Protein AF-A0A3D3X5A7-F1 (afdb_monomer_lite)

Structure (mmCIF, N/CA/C/O backbone):
data_AF-A0A3D3X5A7-F1
#
_entry.id   AF-A0A3D3X5A7-F1
#
loop_
_atom_site.group_PDB
_atom_site.id
_atom_site.type_symbol
_atom_site.label_atom_id
_atom_site.label_alt_id
_atom_site.label_comp_id
_atom_site.label_asym_id
_atom_site.label_entity_id
_atom_site.label_seq_id
_atom_site.pdbx_PDB_ins_code
_atom_site.Cartn_x
_atom_site.Cartn_y
_atom_site.Cartn_z
_atom_site.occupancy
_atom_site.B_iso_or_equiv
_atom_site.auth_seq_id
_atom_site.auth_comp_id
_atom_site.auth_asym_id
_atom_site.auth_atom_id
_atom_site.pdbx_PDB_model_num
ATOM 1 N N . GLY A 1 1 ? -31.227 -11.589 27.120 1.00 60.53 1 GLY A N 1
ATOM 2 C CA . GLY A 1 1 ? -30.286 -11.396 28.237 1.00 60.53 1 GLY A CA 1
ATOM 3 C C . GLY A 1 1 ? -31.082 -11.411 29.517 1.00 60.53 1 GLY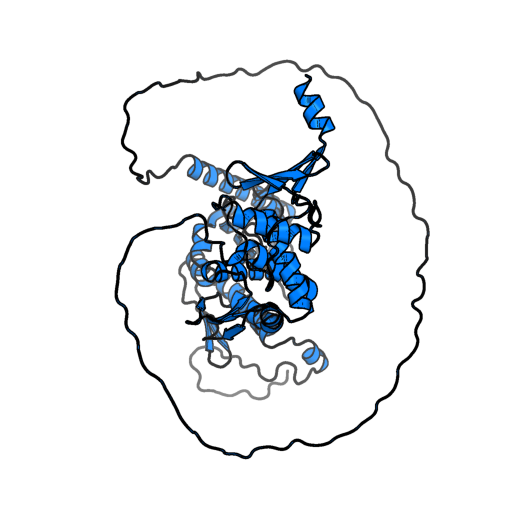 A C 1
ATOM 4 O O . GLY A 1 1 ? -32.229 -10.987 29.477 1.00 60.53 1 GLY A O 1
ATOM 5 N N . VAL A 1 2 ? -30.514 -11.934 30.598 1.00 71.38 2 VAL A N 1
ATOM 6 C CA . VAL A 1 2 ? -31.092 -11.835 31.946 1.00 71.38 2 VAL A CA 1
ATOM 7 C C . VAL A 1 2 ? -30.421 -10.641 32.623 1.00 71.38 2 VAL A C 1
ATOM 9 O O . VAL A 1 2 ? -29.215 -10.460 32.474 1.00 71.38 2 VAL A O 1
ATOM 12 N N . LEU A 1 3 ? -31.198 -9.785 33.282 1.00 75.19 3 LEU A N 1
ATOM 13 C CA . LEU A 1 3 ? -30.656 -8.677 34.064 1.00 75.19 3 LEU A CA 1
ATOM 14 C C . LEU A 1 3 ? -30.097 -9.253 35.369 1.00 75.19 3 LEU A C 1
ATOM 16 O O . LEU A 1 3 ? -30.875 -9.670 36.220 1.00 75.19 3 LEU A O 1
ATOM 20 N N . GLU A 1 4 ? -28.772 -9.315 35.508 1.00 76.88 4 GLU A N 1
ATOM 21 C CA . GLU A 1 4 ? -28.147 -9.906 36.702 1.00 76.88 4 GLU A CA 1
ATOM 22 C C . GLU A 1 4 ? -28.199 -8.979 37.920 1.00 76.88 4 GLU A C 1
ATOM 24 O O . GLU A 1 4 ? -28.441 -9.435 39.033 1.00 76.88 4 GLU A O 1
ATOM 29 N N . HIS A 1 5 ? -27.992 -7.674 37.729 1.00 77.50 5 HIS A N 1
ATOM 30 C CA . HIS A 1 5 ? -27.962 -6.721 38.834 1.00 77.50 5 HIS A CA 1
ATOM 31 C C . HIS A 1 5 ? -28.317 -5.307 38.364 1.00 77.50 5 HIS A C 1
ATOM 33 O O . HIS A 1 5 ? -27.748 -4.795 37.398 1.00 77.50 5 HIS A O 1
ATOM 39 N N . GLN A 1 6 ? -29.226 -4.652 39.085 1.00 77.62 6 GLN A N 1
ATOM 40 C CA . GLN A 1 6 ? -29.564 -3.243 38.905 1.00 77.62 6 GLN A CA 1
ATOM 41 C C . GLN A 1 6 ? -29.390 -2.530 40.247 1.00 77.62 6 GLN A C 1
ATOM 43 O O . GLN A 1 6 ? -30.112 -2.801 41.201 1.00 77.62 6 GLN A O 1
ATOM 48 N N . GLY A 1 7 ? -28.425 -1.616 40.325 1.00 79.62 7 GLY A N 1
ATOM 49 C CA . GLY A 1 7 ? -28.100 -0.897 41.554 1.00 79.62 7 GLY A CA 1
ATOM 50 C C . GLY A 1 7 ? -27.430 0.444 41.276 1.00 79.62 7 GLY A C 1
ATOM 51 O O . GLY A 1 7 ? -27.046 0.741 40.144 1.00 79.62 7 GLY A O 1
ATOM 52 N N . LYS A 1 8 ? -27.304 1.274 42.314 1.00 78.44 8 LYS A N 1
ATOM 53 C CA . LYS A 1 8 ? -26.613 2.566 42.226 1.00 78.44 8 LYS A CA 1
ATOM 54 C C . LYS A 1 8 ? -25.102 2.331 42.223 1.00 78.44 8 LYS A C 1
ATOM 56 O O . LYS A 1 8 ? -24.592 1.620 43.081 1.00 78.44 8 LYS A O 1
ATOM 61 N N . THR A 1 9 ? -24.397 2.949 41.283 1.00 81.69 9 THR A N 1
ATOM 62 C CA . THR A 1 9 ? -22.931 2.929 41.208 1.00 81.69 9 THR A CA 1
ATOM 63 C C . THR A 1 9 ? -22.399 4.357 41.153 1.00 81.69 9 THR A C 1
ATOM 65 O O . THR A 1 9 ? -23.039 5.235 40.571 1.00 81.69 9 THR A O 1
ATOM 68 N N . GLY A 1 10 ? -21.250 4.603 41.785 1.00 84.12 10 GLY A N 1
ATOM 69 C CA . GLY A 1 10 ? -20.560 5.887 41.709 1.00 84.12 10 GLY A CA 1
ATOM 70 C C . GLY A 1 10 ? -19.904 6.035 40.341 1.00 84.12 10 GLY A C 1
ATOM 71 O O . GLY A 1 10 ? -18.875 5.417 40.077 1.00 84.12 10 GLY A O 1
ATOM 72 N N . PHE A 1 11 ? -20.505 6.831 39.461 1.00 86.38 11 PHE A N 1
ATOM 73 C CA . PHE A 1 11 ? -19.999 7.071 38.113 1.00 86.38 11 PHE A CA 1
ATOM 74 C C . PHE A 1 11 ? -20.242 8.540 37.725 1.00 86.38 11 PHE A C 1
ATOM 76 O O . PHE A 1 11 ? -21.303 9.073 38.062 1.00 86.38 11 PHE A O 1
ATOM 83 N N . PRO A 1 12 ? -19.290 9.221 37.055 1.00 88.69 12 PRO A N 1
ATOM 84 C CA . PRO A 1 12 ? -19.528 10.563 36.525 1.00 88.69 12 PRO A CA 1
ATOM 85 C C . PRO A 1 12 ? -20.680 10.554 35.509 1.00 88.69 12 PRO A C 1
ATOM 87 O O . PRO A 1 12 ? -21.061 9.502 34.997 1.00 88.69 12 PRO A O 1
ATOM 90 N N . GLN A 1 13 ? -21.233 11.725 35.190 1.00 89.62 13 GLN A N 1
ATOM 91 C CA . GLN A 1 13 ? -22.324 11.829 34.219 1.00 89.62 13 GLN A CA 1
ATOM 92 C C . GLN A 1 13 ? -21.917 11.203 32.873 1.00 89.62 13 GLN A C 1
ATOM 94 O O . GLN A 1 13 ? -20.950 11.627 32.244 1.00 89.62 13 GLN A O 1
ATOM 99 N N . GLY A 1 14 ? -22.651 10.175 32.441 1.00 89.62 14 GLY A N 1
ATOM 100 C CA . GLY A 1 14 ? -22.370 9.441 31.210 1.00 89.62 14 GLY A CA 1
ATOM 101 C C . GLY A 1 14 ? -22.795 7.979 31.292 1.00 89.62 14 GLY A C 1
ATOM 102 O O . GLY A 1 14 ? -23.549 7.571 32.174 1.00 89.62 14 GLY A O 1
ATOM 103 N N . THR A 1 15 ? -22.313 7.168 30.354 1.00 91.19 15 THR A N 1
ATOM 104 C CA . THR A 1 15 ? -22.608 5.731 30.304 1.00 91.19 15 THR A CA 1
ATOM 105 C C . THR A 1 15 ? -21.331 4.956 30.016 1.00 91.19 15 THR A C 1
ATOM 107 O O . THR A 1 15 ? -20.649 5.222 29.029 1.00 91.19 15 THR A O 1
ATOM 110 N N . LYS A 1 16 ? -21.014 3.973 30.863 1.00 89.06 16 LYS A N 1
ATOM 111 C CA . LYS A 1 16 ? -19.949 2.997 30.616 1.00 89.06 16 LYS A CA 1
ATOM 112 C C . LYS A 1 16 ? -20.576 1.651 30.302 1.00 89.06 16 LYS A C 1
ATOM 114 O O . LYS A 1 16 ? -21.281 1.085 31.129 1.00 89.06 16 LYS A O 1
ATOM 119 N N . ILE A 1 17 ? -20.277 1.135 29.118 1.00 91.88 17 ILE A N 1
ATOM 120 C CA . ILE A 1 17 ? -20.664 -0.210 28.702 1.00 91.88 17 ILE A CA 1
ATOM 121 C C . ILE A 1 17 ? -19.402 -1.068 28.768 1.00 91.88 17 ILE A C 1
ATOM 123 O O . ILE A 1 17 ? -18.409 -0.745 28.121 1.00 91.88 17 ILE A O 1
ATOM 127 N N . SER A 1 18 ? -19.425 -2.125 29.578 1.00 90.06 18 SER A N 1
ATOM 128 C CA . SER A 1 18 ? -18.335 -3.105 29.667 1.00 90.06 18 SER A CA 1
ATOM 129 C C . SER A 1 18 ? -18.847 -4.431 29.120 1.00 90.06 18 SER A C 1
ATOM 131 O O . SER A 1 18 ? -19.907 -4.898 29.532 1.00 90.06 18 SER A O 1
ATOM 133 N N . VAL A 1 19 ? -18.136 -4.991 28.143 1.00 91.56 19 VAL A N 1
ATOM 134 C CA . VAL A 1 19 ? -18.472 -6.271 27.514 1.00 91.56 19 VAL A CA 1
ATOM 135 C C . VAL A 1 19 ? -17.281 -7.190 27.711 1.00 91.56 19 VAL A C 1
ATOM 137 O O . VAL A 1 19 ? -16.208 -6.937 27.167 1.00 91.56 19 VAL A O 1
ATOM 140 N N . GLU A 1 20 ? -17.472 -8.241 28.496 1.00 89.69 20 GLU A N 1
ATOM 141 C CA . GLU A 1 20 ? -16.433 -9.209 28.832 1.00 89.69 20 GLU A CA 1
ATOM 142 C C . GLU A 1 20 ? -16.794 -10.584 28.272 1.00 89.69 20 GLU A C 1
ATOM 144 O O . GLU A 1 20 ? -17.968 -10.899 28.079 1.00 89.69 20 GLU A O 1
ATOM 149 N N . GLN A 1 21 ? -15.768 -11.387 27.976 1.00 86.56 21 GLN A N 1
ATOM 150 C CA . GLN A 1 21 ? -15.912 -12.764 27.487 1.00 86.56 21 GLN A CA 1
ATOM 151 C C . GLN A 1 21 ? -16.894 -12.890 26.303 1.00 86.56 21 GLN A C 1
ATOM 153 O O . GLN A 1 21 ? -17.836 -13.686 26.309 1.00 86.56 21 GLN A O 1
ATOM 158 N N . LEU A 1 22 ? -16.688 -12.078 25.260 1.00 88.56 22 LEU A N 1
ATOM 159 C CA . LEU A 1 22 ? -17.552 -12.077 24.079 1.00 88.56 22 LEU A CA 1
ATOM 160 C C . LEU A 1 22 ? -17.669 -13.497 23.482 1.00 88.56 22 LEU A C 1
ATOM 162 O O . LEU A 1 22 ? -16.667 -14.150 23.209 1.00 88.56 22 LEU A O 1
ATOM 166 N N . PHE A 1 23 ? -18.906 -13.956 23.270 1.00 89.56 23 PHE A N 1
ATOM 167 C CA . PHE A 1 23 ? -19.258 -15.297 22.772 1.00 89.56 23 PHE A CA 1
ATOM 168 C C . PHE A 1 23 ? -18.990 -16.487 23.714 1.00 89.56 23 PHE A C 1
ATOM 170 O O . PHE A 1 23 ? -19.074 -17.627 23.253 1.00 89.56 23 PHE A O 1
ATOM 177 N N . PHE A 1 24 ? -18.774 -16.276 25.021 1.00 86.44 24 PHE A N 1
ATOM 178 C CA . PHE A 1 24 ? -18.575 -17.380 25.982 1.00 86.44 24 PHE A CA 1
ATOM 179 C C . PHE A 1 24 ? -19.700 -18.434 25.950 1.00 86.44 24 PHE A C 1
ATOM 181 O O . PHE A 1 24 ? -19.446 -19.632 26.031 1.00 86.44 24 PHE A O 1
ATOM 188 N N . ASN A 1 25 ? -20.947 -17.993 25.767 1.00 87.38 25 ASN A N 1
ATOM 189 C CA . ASN A 1 25 ? -22.143 -18.838 25.728 1.00 87.38 25 ASN A CA 1
ATOM 190 C C . ASN A 1 25 ? -22.519 -19.324 24.314 1.00 87.38 25 ASN A C 1
ATOM 192 O O . ASN A 1 25 ? -23.541 -19.984 24.139 1.00 87.38 25 ASN A O 1
ATOM 196 N N . THR A 1 26 ? -21.735 -18.981 23.287 1.00 88.31 26 THR A N 1
ATOM 197 C CA . THR A 1 26 ? -22.008 -19.327 21.883 1.00 88.31 26 THR A CA 1
ATOM 198 C C . THR A 1 26 ? -20.737 -19.846 21.192 1.00 88.31 26 THR A C 1
ATOM 200 O O . THR A 1 26 ? -20.162 -19.165 20.338 1.00 88.31 26 THR A O 1
ATOM 203 N N . PRO A 1 27 ? -20.301 -21.088 21.490 1.00 83.00 27 PRO A N 1
ATOM 204 C CA . PRO A 1 27 ? -19.002 -21.615 21.052 1.00 83.00 27 PRO A CA 1
ATOM 205 C C . PRO A 1 27 ? -18.860 -21.694 19.527 1.00 83.00 27 PRO A C 1
ATOM 207 O O . PRO A 1 27 ? -17.769 -21.522 18.991 1.00 83.00 27 PRO A O 1
ATOM 210 N N . ALA A 1 28 ? -19.965 -21.896 18.802 1.00 84.38 28 ALA A N 1
ATOM 211 C CA . ALA A 1 28 ? -19.962 -21.849 17.343 1.00 84.38 28 ALA A CA 1
ATOM 212 C C . ALA A 1 28 ? -19.557 -20.463 16.805 1.00 84.38 28 ALA A C 1
ATOM 214 O O . ALA A 1 28 ? -18.819 -20.399 15.831 1.00 84.38 28 ALA A O 1
ATOM 215 N N . ARG A 1 29 ? -19.986 -19.364 17.449 1.00 85.31 29 ARG A N 1
ATOM 216 C CA . ARG A 1 29 ? -19.616 -17.986 17.072 1.00 85.31 29 ARG A CA 1
ATOM 217 C C . ARG A 1 29 ? -18.180 -17.655 17.457 1.00 85.31 29 ARG A C 1
ATOM 219 O O . ARG A 1 29 ? -17.488 -17.008 16.680 1.00 85.31 29 ARG A O 1
ATOM 226 N N . LEU A 1 30 ? -17.721 -18.164 18.601 1.00 84.81 30 LEU A N 1
ATOM 227 C CA . LEU A 1 30 ? -16.340 -18.006 19.053 1.00 84.81 30 LEU A CA 1
ATOM 228 C C . LEU A 1 30 ? -15.337 -18.559 18.026 1.00 84.81 30 LEU A C 1
ATOM 230 O O . LEU A 1 30 ? -14.315 -17.933 17.777 1.00 84.81 30 LEU A O 1
ATOM 234 N N . LYS A 1 31 ? -15.662 -19.673 17.352 1.00 84.31 31 LYS A N 1
ATOM 235 C CA . LYS A 1 31 ? -14.827 -20.247 16.277 1.00 84.31 31 LYS A CA 1
ATOM 236 C C . LYS A 1 31 ? -14.680 -19.352 15.036 1.00 84.31 31 LYS A C 1
ATOM 238 O O . LYS A 1 31 ? -13.767 -19.581 14.251 1.00 84.31 31 LYS A O 1
ATOM 243 N N . PHE A 1 32 ? -15.559 -18.365 14.835 1.00 86.69 32 PHE A N 1
ATOM 244 C CA . PHE A 1 32 ? -15.449 -17.396 13.734 1.00 86.69 32 PHE A CA 1
ATOM 245 C C . PHE A 1 32 ? -14.596 -16.173 14.087 1.00 86.69 32 PHE A C 1
ATOM 247 O O . PHE A 1 32 ? -14.292 -15.384 13.189 1.00 86.69 32 PHE A O 1
ATOM 254 N N . MET A 1 33 ? -14.221 -16.005 15.361 1.00 85.00 33 MET A N 1
ATOM 255 C CA . MET A 1 33 ? -13.297 -14.950 15.767 1.00 85.00 33 MET A CA 1
ATOM 256 C C . MET A 1 33 ? -11.958 -15.159 15.072 1.00 85.00 33 MET A C 1
ATOM 258 O O . MET A 1 33 ? -11.414 -16.264 15.043 1.00 85.00 33 MET A O 1
ATOM 262 N N . LYS A 1 34 ? -11.436 -14.083 14.492 1.00 88.56 34 LYS A N 1
ATOM 263 C CA . LYS A 1 34 ? -10.121 -14.097 13.858 1.00 88.56 34 LYS A CA 1
ATOM 264 C C . LYS A 1 34 ? -9.026 -13.837 14.890 1.00 88.56 34 LYS A C 1
ATOM 266 O O . LYS A 1 34 ? -9.273 -13.799 16.093 1.00 88.56 34 LYS A O 1
ATOM 271 N N . SER A 1 35 ? -7.793 -13.658 14.416 1.00 89.25 35 SER A N 1
ATOM 272 C CA . SER A 1 35 ? -6.704 -13.191 15.271 1.00 89.25 35 SER A CA 1
ATOM 273 C C . SER A 1 35 ? -7.055 -11.849 15.919 1.00 89.25 35 SER A C 1
ATOM 275 O O . SER A 1 35 ? -7.744 -11.020 15.316 1.00 89.25 35 SER A O 1
ATOM 277 N N . THR A 1 36 ? -6.519 -11.607 17.116 1.00 88.38 36 THR A N 1
ATOM 278 C CA . THR A 1 36 ? -6.691 -10.348 17.856 1.00 88.38 36 THR A CA 1
ATOM 279 C C . THR A 1 36 ? -6.370 -9.130 16.991 1.00 88.38 36 THR A C 1
ATOM 281 O O . THR A 1 36 ? -7.126 -8.165 16.989 1.00 88.38 36 THR A O 1
ATOM 284 N N . ALA A 1 37 ? -5.310 -9.207 16.180 1.00 83.31 37 ALA A N 1
ATOM 285 C CA . ALA A 1 37 ? -4.929 -8.147 15.249 1.00 83.31 37 ALA A CA 1
ATOM 286 C C . ALA A 1 37 ? -6.022 -7.843 14.207 1.00 83.31 37 ALA A C 1
ATOM 288 O O . ALA A 1 37 ? -6.319 -6.681 13.935 1.00 83.31 37 ALA A O 1
ATOM 289 N N . THR A 1 38 ? -6.674 -8.874 13.656 1.00 84.25 38 THR A N 1
ATOM 290 C CA . THR A 1 38 ? -7.730 -8.680 12.649 1.00 84.25 38 THR A CA 1
ATOM 291 C C . THR A 1 38 ? -8.982 -8.052 13.259 1.00 84.25 38 THR A C 1
ATOM 293 O O . THR A 1 38 ? -9.594 -7.171 12.654 1.00 84.25 38 THR A O 1
ATOM 296 N N . GLU A 1 39 ? -9.373 -8.484 14.460 1.00 90.38 39 GLU A N 1
ATOM 297 C CA . GLU A 1 39 ? -10.530 -7.898 15.144 1.00 90.38 39 GLU A CA 1
ATOM 298 C C . GLU A 1 39 ? -10.249 -6.466 15.602 1.00 90.38 39 GLU A C 1
ATOM 300 O O . GLU A 1 39 ? -11.093 -5.584 15.431 1.00 90.38 39 GLU A O 1
ATOM 305 N N . LEU A 1 40 ? -9.034 -6.192 16.081 1.00 89.12 40 LEU A N 1
ATOM 306 C CA . LEU A 1 40 ? -8.593 -4.841 16.412 1.00 89.12 40 LEU A CA 1
ATOM 307 C C . LEU A 1 40 ? -8.649 -3.916 15.188 1.00 89.12 40 LEU A C 1
ATOM 309 O O . LEU A 1 40 ? -9.142 -2.792 15.288 1.00 89.12 40 LEU A O 1
ATOM 313 N N . GLN A 1 41 ? -8.242 -4.404 14.014 1.00 83.75 41 GLN A N 1
ATOM 314 C CA . GLN A 1 41 ? -8.361 -3.661 12.760 1.00 83.75 41 GLN A CA 1
ATOM 315 C C . GLN A 1 41 ? -9.827 -3.349 12.418 1.00 83.75 41 GLN A C 1
ATOM 317 O O . GLN A 1 41 ? -10.141 -2.229 12.005 1.00 83.75 41 GLN A O 1
ATOM 322 N N . HIS A 1 42 ? -10.747 -4.303 12.597 1.00 86.00 42 HIS A N 1
ATOM 323 C CA . HIS A 1 42 ? -12.176 -4.055 12.391 1.00 86.00 42 HIS A CA 1
ATOM 324 C C . HIS A 1 42 ? -12.722 -2.998 13.369 1.00 86.00 42 HIS A C 1
ATOM 326 O O . HIS A 1 42 ? -13.483 -2.121 12.951 1.00 86.00 42 HIS A O 1
ATOM 332 N N . ILE A 1 43 ? -12.308 -3.041 14.641 1.00 91.06 43 ILE A N 1
ATOM 333 C CA . ILE A 1 43 ? -12.677 -2.048 15.663 1.00 91.06 43 ILE A CA 1
ATOM 334 C C . ILE A 1 43 ? -12.151 -0.665 15.276 1.00 91.06 43 ILE A C 1
ATOM 336 O O . ILE A 1 43 ? -12.899 0.311 15.316 1.00 91.06 43 ILE A O 1
ATOM 340 N N . GLN A 1 44 ? -10.896 -0.571 14.840 1.00 88.81 44 GLN A N 1
ATOM 341 C CA . GLN A 1 44 ? -10.307 0.690 14.403 1.00 88.81 44 GLN A CA 1
ATOM 342 C C . GLN A 1 44 ? -11.038 1.256 13.182 1.00 88.81 44 GLN A C 1
ATOM 344 O O . GLN A 1 44 ? -11.374 2.437 13.171 1.00 88.81 44 GLN A O 1
ATOM 349 N N . GLN A 1 45 ? -11.358 0.431 12.180 1.00 85.50 45 GLN A N 1
ATOM 350 C CA . GLN A 1 45 ? -12.150 0.865 11.022 1.00 85.50 45 GLN A CA 1
ATOM 351 C C . GLN A 1 45 ? -13.540 1.366 11.427 1.00 85.50 45 GLN A C 1
ATOM 353 O O . GLN A 1 45 ? -14.030 2.347 10.867 1.00 85.50 45 GLN A O 1
ATOM 358 N N . LEU A 1 46 ? -14.193 0.708 12.389 1.00 88.44 46 LEU A N 1
ATOM 359 C CA . LEU A 1 46 ? -15.471 1.170 12.926 1.00 88.44 46 LEU A CA 1
ATOM 360 C C . LEU A 1 46 ? -15.312 2.523 13.631 1.00 88.44 46 LEU A C 1
ATOM 362 O O . LEU A 1 46 ? -16.089 3.438 13.366 1.00 88.44 46 LEU A O 1
ATOM 366 N N . MET A 1 47 ? -14.280 2.666 14.462 1.00 90.19 47 MET A N 1
ATOM 367 C CA . MET A 1 47 ? -13.976 3.904 15.175 1.00 90.19 47 MET A CA 1
ATOM 368 C C . MET A 1 47 ? -13.705 5.063 14.208 1.00 90.19 47 MET A C 1
ATOM 370 O O . MET A 1 47 ? -14.247 6.148 14.385 1.00 90.19 47 MET A O 1
ATOM 374 N N . GLN A 1 48 ? -12.944 4.825 13.136 1.00 88.88 48 GLN A N 1
ATOM 375 C CA . GLN A 1 48 ? -12.689 5.816 12.086 1.00 88.88 48 GLN A CA 1
ATOM 376 C C . GLN A 1 48 ? -13.979 6.251 11.380 1.00 88.88 48 GLN A C 1
ATOM 378 O O . GLN A 1 48 ? -14.183 7.441 11.151 1.00 88.88 48 GLN A O 1
ATOM 383 N N . ARG A 1 49 ? -14.887 5.313 11.070 1.00 87.94 49 ARG A N 1
ATOM 384 C CA . ARG A 1 49 ? -16.191 5.640 10.464 1.00 87.94 49 ARG A CA 1
ATOM 385 C C . ARG A 1 49 ? -17.047 6.505 11.386 1.00 87.94 49 ARG A C 1
ATOM 387 O O . ARG A 1 49 ? -17.668 7.445 10.903 1.00 87.94 49 ARG A O 1
ATOM 394 N N . LEU A 1 50 ? -17.077 6.198 12.683 1.00 88.12 50 LEU A N 1
ATOM 395 C CA . LEU A 1 50 ? -17.808 6.993 13.675 1.00 88.12 50 LEU A CA 1
ATOM 396 C C . LEU A 1 50 ? -17.191 8.386 13.837 1.00 88.12 50 LEU A C 1
ATOM 398 O O . LEU A 1 50 ? -17.915 9.377 13.805 1.00 88.12 50 LEU A O 1
ATOM 402 N N . ALA A 1 51 ? -15.862 8.466 13.910 1.00 89.94 51 ALA A N 1
ATOM 403 C CA . ALA A 1 51 ? -15.141 9.730 14.017 1.00 89.94 51 ALA A CA 1
ATOM 404 C C . ALA A 1 51 ? -15.332 10.642 12.799 1.00 89.94 51 ALA A C 1
ATOM 406 O O . ALA A 1 51 ? -15.406 11.857 12.942 1.00 89.94 51 ALA A O 1
ATOM 407 N N . MET A 1 52 ? -15.451 10.065 11.602 1.00 87.56 52 MET A N 1
ATOM 408 C CA . MET A 1 52 ? -15.757 10.816 10.382 1.00 87.56 52 MET A CA 1
ATOM 409 C C . MET A 1 52 ? -17.219 11.274 10.300 1.00 87.56 52 MET A C 1
ATOM 411 O O . MET A 1 52 ? -17.503 12.325 9.719 1.00 87.56 52 MET A O 1
ATOM 415 N N . ALA A 1 53 ? -18.149 10.496 10.859 1.00 87.31 53 ALA A N 1
ATOM 416 C CA . ALA A 1 53 ? -19.558 10.868 10.912 1.00 87.31 53 ALA A CA 1
ATOM 417 C C . ALA A 1 53 ? -19.792 12.068 11.845 1.00 87.31 53 ALA A C 1
ATOM 419 O O . ALA A 1 53 ? -20.520 12.984 11.461 1.00 87.31 53 ALA A O 1
ATOM 420 N N . ALA A 1 54 ? -19.132 12.071 13.010 1.00 86.75 54 ALA A N 1
ATOM 421 C CA . ALA A 1 54 ? -19.293 13.058 14.080 1.00 86.75 54 ALA A CA 1
ATOM 422 C C . ALA A 1 54 ? -17.948 13.736 14.442 1.00 86.75 54 ALA A C 1
ATOM 424 O O . ALA A 1 54 ? -17.304 13.348 15.425 1.00 86.75 54 ALA A O 1
ATOM 425 N N . PRO A 1 55 ? -17.476 14.717 13.645 1.00 86.19 55 PRO A N 1
ATOM 426 C CA . PRO A 1 55 ? -16.228 15.444 13.903 1.00 86.19 55 PRO A CA 1
ATOM 427 C C . PRO A 1 55 ? -16.243 16.274 15.199 1.00 86.19 55 PRO A C 1
ATOM 429 O O . PRO A 1 55 ? -15.189 16.599 15.730 1.00 86.19 55 PRO A O 1
ATOM 432 N N . GLU A 1 56 ? -17.406 16.567 15.756 1.00 88.06 56 GLU A N 1
ATOM 433 C CA . GLU A 1 56 ? -17.579 17.272 17.024 1.00 88.06 56 GLU A CA 1
ATOM 434 C C . GLU A 1 56 ? -17.319 16.384 18.257 1.00 88.06 56 GLU A C 1
ATOM 436 O O . GLU A 1 56 ? -17.248 16.871 19.383 1.00 88.06 56 GLU A O 1
ATOM 441 N N . VAL A 1 57 ? -17.163 15.067 18.078 1.00 89.69 57 VAL A N 1
ATOM 442 C CA . VAL A 1 57 ? -16.958 14.126 19.186 1.00 89.69 57 VAL A CA 1
ATOM 443 C C . VAL A 1 57 ? -15.476 13.772 19.334 1.00 89.69 57 VAL A C 1
ATOM 445 O O . VAL A 1 57 ? -14.759 13.514 18.362 1.00 89.69 57 VAL A O 1
ATOM 448 N N . GLN A 1 58 ? -14.995 13.737 20.578 1.00 91.75 58 GLN A N 1
ATOM 449 C CA . GLN A 1 58 ? -13.656 13.247 20.897 1.00 91.75 58 GLN A CA 1
ATOM 450 C C . GLN A 1 58 ? -13.649 11.716 20.952 1.00 91.75 58 GLN A C 1
ATOM 452 O O . GLN A 1 58 ? -14.449 11.106 21.660 1.00 91.75 58 GLN A O 1
ATOM 457 N N . PHE A 1 59 ? -12.685 11.093 20.275 1.00 92.44 59 PHE A N 1
ATOM 458 C CA . PHE A 1 59 ? -12.527 9.640 20.274 1.00 92.44 59 PHE A CA 1
ATOM 459 C C . PHE A 1 59 ? -11.176 9.237 20.859 1.00 92.44 59 PHE A C 1
ATOM 461 O O . PHE A 1 59 ? -10.133 9.813 20.538 1.00 92.44 59 PHE A O 1
ATOM 468 N N . ARG A 1 60 ? -11.190 8.206 21.705 1.00 91.38 60 ARG A N 1
ATOM 469 C CA . ARG A 1 60 ? -9.988 7.556 22.231 1.00 91.38 60 ARG A CA 1
ATOM 470 C C . ARG A 1 60 ? -10.145 6.046 22.110 1.00 91.38 60 ARG A C 1
ATOM 472 O O . ARG A 1 60 ? -11.128 5.495 22.594 1.00 91.38 60 ARG A O 1
ATOM 479 N N . LEU A 1 61 ? -9.167 5.395 21.492 1.00 91.88 61 LEU A N 1
ATOM 480 C CA . LEU A 1 61 ? -9.065 3.943 21.413 1.00 91.88 61 LEU A CA 1
ATOM 481 C C . LEU A 1 61 ? -7.769 3.505 22.087 1.00 91.88 61 LEU A C 1
ATOM 483 O O . LEU A 1 61 ? -6.685 3.972 21.730 1.00 91.88 61 LEU A O 1
ATOM 487 N N . THR A 1 62 ? -7.892 2.599 23.048 1.00 91.06 62 THR A N 1
ATOM 488 C CA . THR A 1 62 ? -6.763 1.985 23.743 1.00 91.06 62 THR A CA 1
ATOM 489 C C . THR A 1 62 ? -6.841 0.469 23.611 1.00 91.06 62 THR A C 1
ATOM 491 O O . THR A 1 62 ? -7.927 -0.109 23.604 1.00 91.06 62 THR A O 1
ATOM 494 N N . HIS A 1 63 ? -5.687 -0.179 23.508 1.00 90.50 63 HIS A N 1
ATOM 495 C CA . HIS A 1 63 ? -5.556 -1.632 23.492 1.00 90.50 63 HIS A CA 1
ATOM 496 C C . HIS A 1 63 ? -4.371 -2.011 24.373 1.00 90.50 63 HIS A C 1
ATOM 498 O O . HIS A 1 63 ? -3.296 -1.444 24.216 1.00 90.50 63 HIS A O 1
ATOM 504 N N . ASN A 1 64 ? -4.569 -2.921 25.331 1.00 86.44 64 ASN A N 1
ATOM 505 C CA . ASN A 1 64 ? -3.535 -3.333 26.291 1.00 86.44 64 ASN A CA 1
ATOM 506 C C . ASN A 1 64 ? -2.786 -2.146 26.928 1.00 86.44 64 ASN A C 1
ATOM 508 O O . ASN A 1 64 ? -1.563 -2.128 26.982 1.00 86.44 64 ASN A O 1
ATOM 512 N N . GLN A 1 65 ? -3.540 -1.133 27.376 1.00 83.50 65 GLN A N 1
ATOM 513 C CA . GLN A 1 65 ? -3.037 0.118 27.974 1.00 83.50 65 GLN A CA 1
ATOM 514 C C . GLN A 1 65 ? -2.269 1.054 27.020 1.00 83.50 65 GLN A C 1
ATOM 516 O O . GLN A 1 65 ? -2.001 2.196 27.383 1.00 83.50 65 GLN A O 1
ATOM 521 N N . GLN A 1 66 ? -2.002 0.640 25.781 1.00 81.62 66 GLN A N 1
ATOM 522 C CA . GLN A 1 66 ? -1.420 1.491 24.749 1.00 81.62 66 GLN A CA 1
ATOM 523 C C . GLN A 1 66 ? -2.503 2.300 24.031 1.00 81.62 66 GLN A C 1
ATOM 525 O O . GLN A 1 66 ? -3.607 1.816 23.764 1.00 81.62 66 GLN A O 1
ATOM 530 N N . MET A 1 67 ? -2.196 3.558 23.723 1.00 86.56 67 MET A N 1
ATOM 531 C CA . MET A 1 67 ? -3.093 4.461 23.007 1.00 86.56 67 MET A CA 1
ATOM 532 C C . MET A 1 67 ? -2.907 4.290 21.501 1.00 86.56 67 MET A C 1
ATOM 534 O O . MET A 1 67 ? -1.877 4.669 20.963 1.00 86.56 67 MET A O 1
ATOM 538 N N . LEU A 1 68 ? -3.917 3.741 20.827 1.00 83.31 68 LEU A N 1
ATOM 539 C CA . LEU A 1 68 ? -3.868 3.489 19.383 1.00 83.31 68 LEU A CA 1
ATOM 540 C C . LEU A 1 68 ? -4.415 4.653 18.564 1.00 83.31 68 LEU A C 1
ATOM 542 O O . LEU A 1 68 ? -3.967 4.915 17.453 1.00 83.31 68 LEU A O 1
ATOM 546 N N . LEU A 1 69 ? -5.441 5.319 19.087 1.00 84.56 69 LEU A N 1
ATOM 547 C CA . LEU A 1 69 ? -6.105 6.414 18.400 1.00 84.56 69 LEU A CA 1
ATOM 548 C C . LEU A 1 69 ? -6.516 7.457 19.429 1.00 84.56 69 LEU A C 1
ATOM 550 O O . LEU A 1 69 ? -7.222 7.149 20.392 1.00 84.56 69 LEU A O 1
ATOM 554 N N . LYS A 1 70 ? -6.104 8.700 19.209 1.00 89.19 70 LYS A N 1
ATOM 555 C CA . LYS A 1 70 ? -6.566 9.857 19.969 1.00 89.19 70 LYS A CA 1
ATOM 556 C C . LYS A 1 70 ? -6.939 10.930 18.972 1.00 89.19 70 LYS A C 1
ATOM 558 O O . LYS A 1 70 ? -6.068 11.517 18.346 1.00 89.19 70 LYS A O 1
ATOM 563 N N . LEU A 1 71 ? -8.234 11.167 18.841 1.00 89.31 71 LEU A N 1
ATOM 564 C CA . LEU A 1 71 ? -8.748 12.204 17.968 1.00 89.31 71 LEU A CA 1
ATOM 565 C C . LEU A 1 71 ? -9.426 13.259 18.839 1.00 89.31 71 LEU A C 1
ATOM 567 O O . LEU A 1 71 ? -10.461 12.944 19.443 1.00 89.31 71 LEU A O 1
ATOM 571 N N . PRO A 1 72 ? -8.835 14.458 18.972 1.00 88.81 72 PRO A N 1
ATOM 572 C CA . PRO A 1 72 ? -9.452 15.557 19.701 1.00 88.81 72 PRO A CA 1
ATOM 573 C C . PRO A 1 72 ? -10.733 16.033 19.001 1.00 88.81 72 PRO A C 1
ATOM 575 O O . PRO A 1 72 ? -11.125 15.507 17.960 1.00 88.81 72 PRO A O 1
ATOM 578 N N . TYR A 1 73 ? -11.411 16.999 19.618 1.00 89.38 73 TYR A N 1
ATOM 579 C CA . TYR A 1 73 ? -12.490 17.741 18.970 1.00 89.38 73 TYR A CA 1
ATOM 580 C C . TYR A 1 73 ? -11.983 18.338 17.648 1.00 89.38 73 TYR A C 1
ATOM 582 O O . TYR A 1 73 ? -10.850 18.815 17.604 1.00 89.38 73 TYR A O 1
ATOM 590 N N . ALA A 1 74 ? -12.797 18.286 16.596 1.00 85.50 74 ALA A N 1
ATOM 591 C CA . ALA A 1 74 ? -12.499 18.916 15.316 1.00 85.50 74 ALA A CA 1
ATOM 592 C C . ALA A 1 74 ? -13.638 19.874 14.967 1.00 85.50 74 ALA A C 1
ATOM 594 O O . ALA A 1 74 ? -14.811 19.530 15.123 1.00 85.50 74 ALA A O 1
ATOM 595 N N . THR A 1 75 ? -13.291 21.068 14.501 1.00 81.00 75 THR A N 1
ATOM 596 C CA . THR A 1 75 ? -14.275 22.104 14.153 1.00 81.00 75 THR A CA 1
ATOM 597 C C . THR A 1 75 ? -14.937 21.780 12.821 1.00 81.00 75 THR A C 1
ATOM 599 O O . THR A 1 75 ? -16.150 21.907 12.676 1.00 81.00 75 THR A O 1
ATOM 602 N N . ASP A 1 76 ? -14.140 21.271 11.881 1.00 83.12 76 ASP A N 1
ATOM 603 C CA . ASP A 1 76 ? -14.571 20.954 10.529 1.00 83.12 76 ASP A CA 1
ATOM 604 C C . ASP A 1 76 ? -14.243 19.511 10.140 1.00 83.12 76 ASP A C 1
ATOM 606 O O . ASP A 1 76 ? -13.332 18.857 10.657 1.00 83.12 76 ASP A O 1
ATOM 610 N N . GLN A 1 77 ? -14.978 19.004 9.148 1.00 84.31 77 GLN A N 1
ATOM 611 C CA . GLN A 1 77 ? -14.707 17.686 8.575 1.00 84.31 77 GLN A CA 1
ATOM 612 C C . GLN A 1 77 ? -13.309 17.610 7.937 1.00 84.31 77 GLN A C 1
ATOM 614 O O . GLN A 1 77 ? -12.714 16.537 7.917 1.00 84.31 77 GLN A O 1
ATOM 619 N N . GLU A 1 78 ? -12.780 18.728 7.443 1.00 87.31 78 GLU A N 1
ATOM 620 C CA . GLU A 1 78 ? -11.430 18.821 6.878 1.00 87.31 78 GLU A CA 1
ATOM 621 C C . GLU A 1 78 ? -10.349 18.540 7.930 1.00 87.31 78 GLU A C 1
ATOM 623 O O . GLU A 1 78 ? -9.487 17.686 7.722 1.00 87.31 78 GLU A O 1
ATOM 628 N N . GLU A 1 79 ? -10.454 19.179 9.097 1.00 87.81 79 GLU A N 1
ATOM 629 C CA . GLU A 1 79 ? -9.548 18.967 10.229 1.00 87.81 79 GLU A CA 1
ATOM 630 C C . GLU A 1 79 ? -9.592 17.502 10.688 1.00 87.81 79 GLU A C 1
ATOM 632 O O . GLU A 1 79 ? -8.562 16.871 10.934 1.00 87.81 79 GLU A O 1
ATOM 637 N N . ARG A 1 80 ? -10.789 16.901 10.708 1.00 89.62 80 ARG A N 1
ATOM 638 C CA . ARG A 1 80 ? -10.948 15.478 11.027 1.00 89.62 80 ARG A CA 1
ATOM 639 C C . ARG A 1 80 ? -10.266 14.562 10.004 1.00 89.62 80 ARG A C 1
ATOM 641 O O . ARG A 1 80 ? -9.682 13.550 10.396 1.00 89.62 80 ARG A O 1
ATOM 648 N N . ILE A 1 81 ? -10.328 14.897 8.713 1.00 88.69 81 ILE A N 1
ATOM 649 C CA . ILE A 1 81 ? -9.636 14.158 7.642 1.00 88.69 81 ILE A CA 1
ATOM 650 C C . ILE A 1 81 ? -8.121 14.262 7.831 1.00 88.69 81 ILE A C 1
ATOM 652 O O . ILE A 1 81 ? -7.435 13.242 7.750 1.00 88.69 81 ILE A O 1
ATOM 656 N N . GLN A 1 82 ? -7.608 15.455 8.140 1.00 89.00 82 GLN A N 1
ATOM 657 C CA . GLN A 1 82 ? -6.187 15.673 8.407 1.00 89.00 82 GLN A CA 1
ATOM 658 C C . GLN A 1 82 ? -5.705 14.833 9.599 1.00 89.00 82 GLN A C 1
ATOM 660 O O . GLN A 1 82 ? -4.719 14.111 9.472 1.00 89.00 82 GLN A O 1
ATOM 665 N N . GLN A 1 83 ? -6.435 14.844 10.719 1.00 86.06 83 GLN A N 1
ATOM 666 C CA . GLN A 1 83 ? -6.095 14.058 11.914 1.00 86.06 83 GLN A CA 1
ATOM 667 C C . GLN A 1 83 ? -6.074 12.540 11.656 1.00 86.06 83 GLN A C 1
ATOM 669 O O . GLN A 1 83 ? -5.322 11.811 12.300 1.00 86.06 83 GLN A O 1
ATOM 674 N N . LEU A 1 84 ? -6.913 12.043 10.741 1.00 85.31 84 LEU A N 1
ATOM 675 C CA . LEU A 1 84 ? -7.047 10.611 10.459 1.00 85.31 84 LEU A CA 1
ATOM 676 C C . LEU A 1 84 ? -6.107 10.096 9.365 1.00 85.31 84 LEU A C 1
ATOM 678 O O . LEU A 1 84 ? -5.629 8.965 9.461 1.00 85.31 84 LEU A O 1
ATOM 682 N N . PHE A 1 85 ? -5.893 10.878 8.308 1.00 84.62 85 PHE A N 1
ATOM 683 C CA . PHE A 1 85 ? -5.216 10.420 7.089 1.00 84.62 85 PHE A CA 1
ATOM 684 C C . PHE A 1 85 ? -3.904 11.159 6.793 1.00 84.62 85 PHE A C 1
ATOM 686 O O . PHE A 1 85 ? -3.109 10.668 5.981 1.00 84.62 85 PHE A O 1
ATOM 693 N N . GLY A 1 86 ? -3.654 12.273 7.485 1.00 85.44 86 GLY A N 1
ATOM 694 C CA . GLY A 1 86 ? -2.488 13.135 7.323 1.00 85.44 86 GLY A CA 1
ATOM 695 C C . GLY A 1 86 ? -2.725 14.313 6.374 1.00 85.44 86 GLY A C 1
ATOM 696 O O . GLY A 1 86 ? -3.733 14.390 5.668 1.00 85.44 86 GLY A O 1
ATOM 697 N N . GLU A 1 87 ? -1.757 15.224 6.350 1.00 84.00 87 GLU A N 1
ATOM 698 C CA . GLU A 1 87 ? -1.803 16.478 5.586 1.00 84.00 87 GLU A CA 1
ATOM 699 C C . GLU A 1 87 ? -1.731 16.256 4.068 1.00 84.00 87 GLU A C 1
ATOM 701 O O . GLU A 1 87 ? -2.517 16.826 3.321 1.00 84.00 87 GLU A O 1
ATOM 706 N N . GLU A 1 88 ? -0.933 15.289 3.607 1.00 81.56 88 GLU A N 1
ATOM 707 C CA . GLU A 1 88 ? -0.836 14.942 2.178 1.00 81.56 88 GLU A CA 1
ATOM 708 C C . GLU A 1 88 ? -2.183 14.565 1.542 1.00 81.56 88 GLU A C 1
ATOM 710 O O . GLU A 1 88 ? -2.415 14.761 0.345 1.00 81.56 88 GLU A O 1
ATOM 715 N N . VAL A 1 89 ? -3.063 13.931 2.326 1.00 84.12 89 VAL A N 1
ATOM 716 C CA . VAL A 1 89 ? -4.396 13.561 1.850 1.00 84.12 89 VAL A CA 1
ATOM 717 C C . VAL A 1 89 ? -5.278 14.794 1.804 1.00 84.12 89 VAL A C 1
ATOM 719 O O . VAL A 1 89 ? -5.989 14.952 0.820 1.00 84.12 89 VAL A O 1
ATOM 722 N N . ARG A 1 90 ? -5.200 15.667 2.811 1.00 86.50 90 ARG A N 1
ATOM 723 C CA . ARG A 1 90 ? -5.946 16.925 2.880 1.00 86.50 90 ARG A CA 1
ATOM 724 C C . ARG A 1 90 ? -5.645 17.831 1.679 1.00 86.50 90 ARG A C 1
ATOM 726 O O . ARG A 1 90 ? -6.580 18.229 0.992 1.00 86.50 90 ARG A O 1
ATOM 733 N N . ASP A 1 91 ? -4.374 18.057 1.356 1.00 85.12 91 ASP A N 1
ATOM 734 C CA . ASP A 1 91 ? -3.960 18.963 0.267 1.00 85.12 91 ASP A CA 1
ATOM 735 C C . ASP A 1 91 ? -4.389 18.477 -1.126 1.00 85.12 91 ASP A C 1
ATOM 737 O O . ASP A 1 91 ? -4.555 19.251 -2.075 1.00 85.12 91 ASP A O 1
ATOM 741 N N . GLY A 1 92 ? -4.577 17.164 -1.264 1.00 84.56 92 GLY A N 1
ATOM 742 C CA . GLY A 1 92 ? -5.060 16.533 -2.486 1.00 84.56 92 GLY A CA 1
ATOM 743 C C . GLY A 1 92 ? -6.577 16.595 -2.675 1.00 84.56 92 GLY A C 1
ATOM 744 O O . GLY A 1 92 ? -7.062 16.088 -3.692 1.00 84.56 92 GLY A O 1
ATOM 745 N N . LEU A 1 93 ? -7.327 17.160 -1.724 1.00 89.88 93 LEU A N 1
ATOM 746 C CA . LEU A 1 93 ? -8.784 17.222 -1.758 1.00 89.88 93 LEU A CA 1
ATOM 747 C C . LEU A 1 93 ? -9.288 18.605 -2.183 1.00 89.88 93 LEU A C 1
ATOM 749 O O . LEU A 1 93 ? -8.663 19.639 -1.966 1.00 89.88 93 LEU A O 1
ATOM 753 N N . MET A 1 94 ? -10.470 18.609 -2.782 1.00 89.12 94 MET A N 1
ATOM 754 C CA . MET A 1 94 ? -11.260 19.793 -3.079 1.00 89.12 94 MET A CA 1
ATOM 755 C C . MET A 1 94 ? -12.624 19.678 -2.407 1.00 89.12 94 MET A C 1
ATOM 757 O O . MET A 1 94 ? -13.207 18.592 -2.331 1.00 89.12 94 MET A O 1
ATOM 761 N N . LYS A 1 95 ? -13.129 20.810 -1.921 1.00 90.94 95 LYS A N 1
ATOM 762 C CA . LYS A 1 95 ? -14.448 20.896 -1.303 1.00 90.94 95 LYS A CA 1
ATOM 763 C C . LYS A 1 95 ? -15.526 20.876 -2.383 1.00 90.94 95 LYS A C 1
ATOM 765 O O . LYS A 1 95 ? -15.442 21.617 -3.360 1.00 90.94 95 LYS A O 1
ATOM 770 N N . VAL A 1 96 ? -16.546 20.056 -2.172 1.00 90.00 96 VAL A N 1
ATOM 771 C CA . VAL A 1 96 ? -17.754 19.996 -2.994 1.00 90.00 96 VAL A CA 1
ATOM 772 C C . VAL A 1 96 ? -18.971 20.222 -2.126 1.00 90.00 96 VAL A C 1
ATOM 774 O O . VAL A 1 96 ? -19.070 19.712 -1.008 1.00 90.00 96 VAL A O 1
ATOM 777 N N . GLN A 1 97 ? -19.893 21.019 -2.638 1.00 91.25 97 GLN A N 1
ATOM 778 C CA . GLN A 1 97 ? -21.127 21.343 -1.943 1.00 91.25 97 GLN A CA 1
ATOM 779 C C . GLN A 1 97 ? -22.239 21.567 -2.952 1.00 91.25 97 GLN A C 1
ATOM 781 O O . GLN A 1 97 ? -22.047 22.242 -3.962 1.00 91.25 97 GLN A O 1
ATOM 786 N N . HIS A 1 98 ? -23.403 21.010 -2.671 1.00 88.75 98 HIS A N 1
ATOM 787 C CA . HIS A 1 98 ? -24.591 21.197 -3.476 1.00 88.75 98 HIS A CA 1
ATOM 788 C C . HIS A 1 98 ? -25.811 21.178 -2.567 1.00 88.75 98 HIS A C 1
ATOM 790 O O . HIS A 1 98 ? -25.942 20.319 -1.691 1.00 88.75 98 HIS A O 1
ATOM 796 N N . GLN A 1 99 ? -26.719 22.117 -2.798 1.00 88.00 99 GLN A N 1
ATOM 797 C CA . GLN A 1 99 ? -27.948 22.239 -2.037 1.00 88.00 99 GLN A CA 1
ATOM 798 C C . GLN A 1 99 ? -29.122 22.320 -3.008 1.00 88.00 99 GLN A C 1
ATOM 800 O O . GLN A 1 99 ? -29.274 23.302 -3.730 1.00 88.00 99 GLN A O 1
ATOM 805 N N . ALA A 1 100 ? -29.950 21.279 -3.011 1.00 80.81 100 ALA A N 1
ATOM 806 C CA . ALA A 1 100 ? -31.219 21.234 -3.723 1.00 80.81 100 ALA A CA 1
ATOM 807 C C . ALA A 1 100 ? -32.300 20.615 -2.827 1.00 80.81 100 ALA A C 1
ATOM 809 O O . ALA A 1 100 ? -31.992 19.877 -1.890 1.00 80.81 100 ALA A O 1
ATOM 810 N N . ASN A 1 101 ? -33.574 20.877 -3.140 1.00 72.00 101 ASN A N 1
ATOM 811 C CA . ASN A 1 101 ? -34.713 20.400 -2.340 1.00 72.00 101 ASN A CA 1
ATOM 812 C C . ASN A 1 101 ? -34.787 18.868 -2.223 1.00 72.00 101 ASN A C 1
ATOM 814 O O . ASN A 1 101 ? -35.326 18.358 -1.249 1.00 72.00 101 ASN A O 1
ATOM 818 N N . GLN A 1 102 ? -34.266 18.137 -3.211 1.00 75.69 102 GLN A N 1
ATOM 819 C CA . GLN A 1 102 ? -34.343 16.672 -3.273 1.00 75.69 102 GLN A CA 1
ATOM 820 C C . GLN A 1 102 ? -33.093 15.984 -2.700 1.00 75.69 102 GLN A C 1
ATOM 822 O O . GLN A 1 102 ? -33.174 14.877 -2.173 1.00 75.69 102 GLN A O 1
ATOM 827 N N . LEU A 1 103 ? -31.926 16.625 -2.815 1.00 83.44 103 LEU A N 1
ATOM 828 C CA . LEU A 1 103 ? -30.637 16.075 -2.410 1.00 83.44 103 LEU A CA 1
ATOM 829 C C . LEU A 1 103 ? -29.703 17.225 -2.043 1.00 83.44 103 LEU A C 1
ATOM 831 O O . LEU A 1 103 ? -29.424 18.094 -2.867 1.00 83.44 103 LEU A O 1
ATOM 835 N N . SER A 1 104 ? -29.175 17.201 -0.825 1.00 89.00 104 SER A N 1
ATOM 836 C CA . SER A 1 104 ? -28.077 18.084 -0.438 1.00 89.00 104 SER A CA 1
ATOM 837 C C . SER A 1 104 ? -26.860 17.245 -0.091 1.00 89.00 104 SER A C 1
ATOM 839 O O . SER A 1 104 ? -26.976 16.187 0.527 1.00 89.00 104 SER A O 1
ATOM 841 N N . PHE A 1 105 ? -25.685 17.680 -0.527 1.00 90.75 105 PHE A N 1
ATOM 842 C CA . PHE A 1 105 ? -24.444 17.016 -0.176 1.00 90.75 105 PHE A CA 1
ATOM 843 C C . PHE A 1 105 ? -23.330 18.024 0.058 1.00 90.75 105 PHE A C 1
ATOM 845 O O . PHE A 1 105 ? -23.250 19.067 -0.583 1.00 90.75 105 PHE A O 1
ATOM 852 N N . GLU A 1 106 ? -22.459 17.685 0.991 1.00 91.31 106 GLU A N 1
ATOM 853 C CA . GLU A 1 106 ? -21.269 18.440 1.346 1.00 91.31 106 GLU A CA 1
ATOM 854 C C . GLU A 1 106 ? -20.129 17.452 1.557 1.00 91.31 106 GLU A C 1
ATOM 856 O O . GLU A 1 106 ? -20.324 16.354 2.086 1.00 91.31 106 GLU A O 1
ATOM 861 N N . GLY A 1 107 ? -18.926 17.791 1.123 1.00 90.75 107 GLY A N 1
ATOM 862 C CA . GLY A 1 107 ? -17.818 16.873 1.289 1.00 90.75 107 GLY A CA 1
ATOM 863 C C . GLY A 1 107 ? -16.537 17.303 0.623 1.00 90.75 107 GLY A C 1
ATOM 864 O O . GLY A 1 107 ? -16.387 18.422 0.142 1.00 90.75 107 GLY A O 1
ATOM 865 N N . TRP A 1 108 ? -15.612 16.356 0.607 1.00 91.69 108 TRP A N 1
ATOM 866 C CA . TRP A 1 108 ? -14.282 16.516 0.049 1.00 91.69 108 TRP A CA 1
ATOM 867 C C . TRP A 1 108 ? -14.007 15.390 -0.929 1.00 91.69 108 TRP A C 1
ATOM 869 O O . TRP A 1 108 ? -14.230 14.226 -0.601 1.00 91.69 108 TRP A O 1
ATOM 879 N N . ILE A 1 109 ? -13.518 15.718 -2.116 1.00 92.06 109 ILE A N 1
ATOM 880 C CA . ILE A 1 109 ? -13.185 14.743 -3.159 1.00 92.06 109 ILE A CA 1
ATOM 881 C C . ILE A 1 109 ? -11.762 14.983 -3.655 1.00 92.06 109 ILE A C 1
ATOM 883 O O . ILE A 1 109 ? -11.270 16.103 -3.610 1.00 92.06 109 ILE A O 1
ATOM 887 N N . SER A 1 110 ? -11.066 13.949 -4.112 1.00 91.38 110 SER A N 1
ATOM 888 C CA . SER A 1 110 ? -9.689 14.081 -4.590 1.00 91.38 110 SER A CA 1
ATOM 889 C C . SER A 1 110 ? -9.626 14.789 -5.932 1.00 91.38 110 SER A C 1
ATOM 891 O O . SER A 1 110 ? -10.413 14.496 -6.830 1.00 91.38 110 SER A O 1
ATOM 893 N N . LEU A 1 111 ? -8.627 15.637 -6.125 1.00 87.81 111 LEU A N 1
ATOM 894 C CA . LEU A 1 111 ? -8.349 16.206 -7.439 1.00 87.81 111 LEU A CA 1
ATOM 895 C C . LEU A 1 111 ? -8.053 15.088 -8.458 1.00 87.81 111 LEU A C 1
ATOM 897 O O . LEU A 1 111 ? -7.396 14.106 -8.097 1.00 87.81 111 LEU A O 1
ATOM 901 N N . PRO A 1 112 ? -8.447 15.240 -9.737 1.00 83.56 112 PRO A N 1
ATOM 902 C CA . PRO A 1 112 ? -8.106 14.277 -10.787 1.00 83.56 112 PRO A CA 1
ATOM 903 C C . PRO A 1 112 ? -6.603 13.989 -10.913 1.00 83.56 112 PRO A C 1
ATOM 905 O O . PRO A 1 112 ? -6.209 12.884 -11.267 1.00 83.56 112 PRO A O 1
ATOM 908 N N . SER A 1 113 ? -5.748 14.956 -10.565 1.00 81.62 113 SER A N 1
ATOM 909 C CA . SER A 1 113 ? -4.287 14.801 -10.540 1.00 81.62 113 SER A CA 1
ATOM 910 C C . SER A 1 113 ? -3.768 13.970 -9.358 1.00 81.62 113 SER A C 1
ATOM 912 O O . SER A 1 113 ? -2.665 13.429 -9.416 1.00 81.62 113 SER A O 1
ATOM 914 N N . LYS A 1 114 ? -4.544 13.844 -8.276 1.00 83.25 114 LYS A N 1
ATOM 915 C CA . LYS A 1 114 ? -4.166 13.164 -7.028 1.00 83.25 114 LYS A CA 1
ATOM 916 C C . LYS A 1 114 ? -5.034 11.926 -6.810 1.00 83.25 114 LYS A C 1
ATOM 918 O O . LYS A 1 114 ? -5.764 11.804 -5.829 1.00 83.25 114 LYS A O 1
ATOM 923 N N . THR A 1 115 ? -4.922 10.976 -7.733 1.00 84.12 115 THR A N 1
ATOM 924 C CA . THR A 1 115 ? -5.622 9.690 -7.636 1.00 84.12 115 THR A CA 1
ATOM 925 C C . THR A 1 115 ? -4.965 8.737 -6.636 1.00 84.12 115 THR A C 1
ATOM 927 O O . THR A 1 115 ? -3.784 8.859 -6.300 1.00 84.12 115 THR A O 1
ATOM 930 N N . LYS A 1 116 ? -5.727 7.754 -6.151 1.00 83.56 116 LYS A N 1
ATOM 931 C CA . LYS A 1 116 ? -5.238 6.700 -5.255 1.00 83.56 116 LYS A CA 1
ATOM 932 C C . LYS A 1 116 ? -5.258 5.348 -5.959 1.00 83.56 116 LYS A C 1
ATOM 934 O O . LYS A 1 116 ? -6.108 5.081 -6.801 1.00 83.56 116 LYS A O 1
ATOM 939 N N . SER A 1 117 ? -4.333 4.468 -5.585 1.00 78.81 117 SER A N 1
ATOM 940 C CA . SER A 1 117 ? -4.292 3.089 -6.096 1.00 78.81 117 SER A CA 1
ATOM 941 C C . SER A 1 117 ? -5.322 2.172 -5.414 1.00 78.81 117 SER A C 1
ATOM 943 O O . SER A 1 117 ? -5.563 1.066 -5.876 1.00 78.81 117 SER A O 1
ATOM 945 N N . SER A 1 118 ? -5.953 2.616 -4.318 1.00 80.50 118 SER A N 1
ATOM 946 C CA . SER A 1 118 ? -6.894 1.818 -3.523 1.00 80.50 118 SER A CA 1
ATOM 947 C C . SER A 1 118 ? -8.207 2.559 -3.259 1.00 80.50 118 SER A C 1
ATOM 949 O O . SER A 1 118 ? -8.224 3.779 -3.107 1.00 80.50 118 SER A O 1
ATOM 951 N N . ARG A 1 119 ? -9.307 1.804 -3.120 1.00 82.38 119 ARG A N 1
ATOM 952 C CA . ARG A 1 119 ? -10.660 2.302 -2.791 1.00 82.38 119 ARG A CA 1
ATOM 953 C C . ARG A 1 119 ? -10.892 2.548 -1.291 1.00 82.38 119 ARG A C 1
ATOM 955 O O . ARG A 1 119 ? -12.024 2.733 -0.863 1.00 82.38 119 ARG A O 1
ATOM 962 N N . ARG A 1 120 ? -9.845 2.501 -0.459 1.00 81.00 120 ARG A N 1
ATOM 963 C CA . ARG A 1 120 ? -9.970 2.597 1.011 1.00 81.00 120 ARG A CA 1
ATOM 964 C C . ARG A 1 120 ? -10.424 3.971 1.512 1.00 81.00 120 ARG A C 1
ATOM 966 O O . ARG A 1 120 ? -11.084 4.039 2.542 1.00 81.00 120 ARG A O 1
ATOM 973 N N . LEU A 1 121 ? -10.094 5.047 0.799 1.00 85.12 121 LEU A N 1
ATOM 974 C CA . LEU A 1 121 ? -10.451 6.423 1.171 1.00 85.12 121 LEU A CA 1
ATOM 975 C C . LEU A 1 121 ? -11.802 6.845 0.576 1.00 85.12 121 LEU A C 1
ATOM 977 O O . LEU A 1 121 ? -11.926 7.922 0.004 1.00 85.12 121 LEU A O 1
ATOM 981 N N . GLN A 1 122 ? -12.795 5.962 0.659 1.00 89.94 122 GLN A N 1
ATOM 982 C CA . GLN A 1 122 ? -14.134 6.170 0.107 1.00 89.94 122 GLN A CA 1
ATOM 983 C C . GLN A 1 122 ? -15.139 6.097 1.245 1.00 89.94 122 GLN A C 1
ATOM 985 O O . GLN A 1 122 ? -15.554 5.016 1.666 1.00 89.94 122 GLN A O 1
ATOM 990 N N . TYR A 1 123 ? -15.479 7.267 1.771 1.00 90.31 123 TYR A N 1
ATOM 991 C CA . TYR A 1 123 ? -16.398 7.427 2.880 1.00 90.31 123 TYR A CA 1
ATOM 992 C C . TYR A 1 123 ? -17.623 8.192 2.415 1.00 90.31 123 TYR A C 1
ATOM 994 O O . TYR A 1 123 ? -17.549 9.327 1.942 1.00 90.31 123 TYR A O 1
ATOM 1002 N N . LEU A 1 124 ? -18.763 7.545 2.587 1.00 90.69 124 LEU A N 1
ATOM 1003 C CA . LEU A 1 124 ? -20.051 8.061 2.189 1.00 90.69 124 LEU A CA 1
ATOM 1004 C C . LEU A 1 124 ? -20.978 7.999 3.397 1.00 90.69 124 LEU A C 1
ATOM 1006 O O . LEU A 1 124 ? -21.164 6.935 3.997 1.00 90.69 124 LEU A O 1
ATOM 1010 N N . PHE A 1 125 ? -21.555 9.139 3.746 1.00 90.62 125 PHE A N 1
ATOM 1011 C CA . PHE A 1 125 ? -22.477 9.259 4.862 1.00 90.62 125 PHE A CA 1
ATOM 1012 C C . PHE A 1 125 ? -23.824 9.745 4.360 1.00 90.62 125 PHE A C 1
ATOM 1014 O O . PHE A 1 125 ? -23.879 10.723 3.629 1.00 90.62 125 PHE A O 1
ATOM 1021 N N . VAL A 1 126 ? -24.905 9.096 4.777 1.00 89.56 126 VAL A N 1
ATOM 1022 C CA . VAL A 1 126 ? -26.275 9.544 4.510 1.00 89.56 126 VAL A CA 1
ATOM 1023 C C . VAL A 1 126 ? -26.949 9.784 5.848 1.00 89.56 126 VAL A C 1
ATOM 1025 O O . VAL A 1 126 ? -27.008 8.874 6.676 1.00 89.56 126 VAL A O 1
ATOM 1028 N N . ASN A 1 127 ? -27.389 11.019 6.093 1.00 87.12 127 ASN A N 1
ATOM 1029 C CA . ASN A 1 127 ? -27.983 11.454 7.363 1.00 87.12 127 ASN A CA 1
ATOM 1030 C C . ASN A 1 127 ? -27.128 11.057 8.589 1.00 87.12 127 ASN A C 1
ATOM 1032 O O . ASN A 1 127 ? -27.633 10.559 9.592 1.00 87.12 127 ASN A O 1
ATOM 1036 N N . GLY A 1 128 ? -25.802 11.212 8.478 1.00 82.81 128 GLY A N 1
ATOM 1037 C CA . GLY A 1 128 ? -24.838 10.887 9.541 1.00 82.81 128 GLY A CA 1
ATOM 1038 C C . GLY A 1 128 ? -24.460 9.404 9.660 1.00 82.81 128 GLY A C 1
ATOM 1039 O O . GLY A 1 128 ? -23.564 9.060 10.425 1.00 82.81 128 GLY A O 1
ATOM 1040 N N . ARG A 1 129 ? -25.070 8.500 8.885 1.00 85.75 129 ARG A N 1
ATOM 1041 C CA . ARG A 1 129 ? -24.712 7.074 8.879 1.00 85.75 129 ARG A CA 1
ATOM 1042 C C . ARG A 1 129 ? -23.766 6.748 7.731 1.00 85.75 129 ARG A C 1
ATOM 1044 O O . ARG A 1 129 ? -24.062 7.058 6.585 1.00 85.75 129 ARG A O 1
ATOM 1051 N N . HIS A 1 130 ? -22.675 6.042 8.023 1.00 88.12 130 HIS A N 1
ATOM 1052 C CA . HIS A 1 130 ? -21.809 5.482 6.986 1.00 88.12 130 HIS A CA 1
ATOM 1053 C C . HIS A 1 130 ? -22.542 4.385 6.207 1.00 88.12 130 HIS A C 1
ATOM 1055 O O . HIS A 1 130 ? -22.971 3.388 6.797 1.00 88.12 130 HIS A O 1
ATOM 1061 N N . VAL A 1 131 ? -22.623 4.526 4.887 1.00 86.44 131 VAL A N 1
ATOM 1062 C CA . VAL A 1 131 ? -23.367 3.605 4.024 1.00 86.44 131 VAL A CA 1
ATOM 1063 C C . VAL A 1 131 ? -22.548 3.179 2.813 1.00 86.44 131 VAL A C 1
ATOM 1065 O O . VAL A 1 131 ? -21.715 3.917 2.298 1.00 86.44 131 VAL A O 1
ATOM 1068 N N . LYS A 1 132 ? -22.811 1.968 2.334 1.00 83.94 132 LYS A N 1
ATOM 1069 C CA . LYS A 1 132 ? -22.371 1.487 1.028 1.00 83.94 132 LYS A CA 1
ATOM 1070 C C . LYS A 1 132 ? -23.584 1.491 0.114 1.00 83.94 132 LYS A C 1
ATOM 1072 O O . LYS A 1 132 ? -24.493 0.688 0.294 1.00 83.94 132 LYS A O 1
ATOM 1077 N N . CYS A 1 133 ? -23.600 2.405 -0.846 1.00 82.88 133 CYS A N 1
ATOM 1078 C CA . CYS A 1 133 ? -24.661 2.483 -1.838 1.00 82.88 133 CYS A CA 1
ATOM 1079 C C . CYS A 1 133 ? -24.039 2.466 -3.240 1.00 82.88 133 CYS A C 1
ATOM 1081 O O . CYS A 1 133 ? -23.315 3.404 -3.582 1.00 82.88 133 CYS A O 1
ATOM 1083 N N . PRO A 1 134 ? -24.297 1.423 -4.053 1.00 83.25 134 PRO A N 1
ATOM 1084 C CA . PRO A 1 134 ? -23.788 1.353 -5.417 1.00 83.25 134 PRO A CA 1
ATOM 1085 C C . PRO A 1 134 ? -24.190 2.571 -6.254 1.00 83.25 134 PRO A C 1
ATOM 1087 O O . PRO A 1 134 ? -23.324 3.155 -6.887 1.00 83.25 134 PRO A O 1
ATOM 1090 N N . ALA A 1 135 ? -25.449 3.020 -6.189 1.00 83.19 135 ALA A N 1
ATOM 1091 C CA . ALA A 1 135 ? -25.922 4.176 -6.961 1.00 83.19 135 ALA A CA 1
ATOM 1092 C C . ALA A 1 135 ? -25.093 5.448 -6.704 1.00 83.19 135 ALA A C 1
ATOM 1094 O O . ALA A 1 135 ? -24.703 6.132 -7.647 1.00 83.19 135 ALA A O 1
ATOM 1095 N N . LEU A 1 136 ? -24.761 5.725 -5.440 1.00 86.19 136 LEU A N 1
ATOM 1096 C CA . LEU A 1 136 ? -23.925 6.869 -5.067 1.00 86.19 136 LEU A CA 1
ATOM 1097 C C . LEU A 1 136 ? -22.477 6.695 -5.526 1.00 86.19 136 LEU A C 1
ATOM 1099 O O . LEU A 1 136 ? -21.895 7.624 -6.076 1.00 86.19 136 LEU A O 1
ATOM 1103 N N . ASN A 1 137 ? -21.907 5.500 -5.351 1.00 88.75 137 ASN A N 1
ATOM 1104 C CA . ASN A 1 137 ? -20.555 5.218 -5.826 1.00 88.75 137 ASN A CA 1
ATOM 1105 C C . ASN A 1 137 ? -20.458 5.390 -7.345 1.00 88.75 137 ASN A C 1
ATOM 1107 O O . ASN A 1 137 ? -19.577 6.103 -7.810 1.00 88.75 137 ASN A O 1
ATOM 1111 N N . HIS A 1 138 ? -21.369 4.780 -8.105 1.00 85.94 138 HIS A N 1
ATOM 1112 C CA . HIS A 1 138 ? -21.422 4.918 -9.560 1.00 85.94 138 HIS A CA 1
ATOM 1113 C C . HIS A 1 138 ? -21.573 6.385 -9.978 1.00 85.94 138 HIS A C 1
ATOM 1115 O O . HIS A 1 138 ? -20.817 6.830 -10.829 1.00 85.94 138 HIS A O 1
ATOM 1121 N N . GLY A 1 139 ? -22.438 7.160 -9.314 1.00 86.00 139 GLY A N 1
ATOM 1122 C CA . GLY A 1 139 ? -22.611 8.586 -9.618 1.00 86.00 139 GLY A CA 1
ATOM 1123 C C . GLY A 1 139 ? -21.335 9.399 -9.406 1.00 86.00 139 GLY A C 1
ATOM 1124 O O . GLY A 1 139 ? -21.004 10.257 -10.217 1.00 86.00 139 GLY A O 1
ATOM 1125 N N . ILE A 1 140 ? -20.560 9.084 -8.363 1.00 89.38 140 ILE A N 1
ATOM 1126 C CA . ILE A 1 140 ? -19.252 9.711 -8.146 1.00 89.38 140 ILE A CA 1
ATOM 1127 C C . ILE A 1 140 ? -18.276 9.312 -9.258 1.00 89.38 140 ILE A C 1
ATOM 1129 O O . ILE A 1 140 ? -17.648 10.189 -9.837 1.00 89.38 140 ILE A O 1
ATOM 1133 N N . TYR A 1 141 ? -18.146 8.021 -9.588 1.00 88.94 141 TYR A N 1
ATOM 1134 C CA . TYR A 1 141 ? -17.239 7.578 -10.661 1.00 88.94 141 TYR A CA 1
ATOM 1135 C C . TYR A 1 141 ? -17.603 8.176 -12.025 1.00 88.94 141 TYR A C 1
ATOM 1137 O O . TYR A 1 141 ? -16.696 8.551 -12.766 1.00 88.94 141 TYR A O 1
ATOM 1145 N N . ASP A 1 142 ? -18.894 8.319 -12.322 1.00 87.00 142 ASP A N 1
ATOM 1146 C CA . ASP A 1 142 ? -19.378 8.956 -13.547 1.00 87.00 142 ASP A CA 1
ATOM 1147 C C . ASP A 1 142 ? -19.083 10.464 -13.551 1.00 87.00 142 ASP A C 1
ATOM 1149 O O . ASP A 1 142 ? -18.709 11.013 -14.583 1.00 87.00 142 ASP A O 1
ATOM 1153 N N . GLY A 1 143 ? -19.120 11.130 -12.391 1.00 84.94 143 GLY A N 1
ATOM 1154 C CA . GLY A 1 143 ? -18.645 12.513 -12.256 1.00 84.94 143 GLY A CA 1
ATOM 1155 C C . GLY A 1 143 ? -17.151 12.688 -12.574 1.00 84.94 143 GLY A C 1
ATOM 1156 O O . GLY A 1 143 ? -16.730 13.756 -13.009 1.00 84.94 143 GLY A O 1
ATOM 1157 N N . TYR A 1 144 ? -16.350 11.629 -12.411 1.00 86.50 144 TYR A N 1
ATOM 1158 C CA . TYR A 1 144 ? -14.928 11.572 -12.779 1.00 86.50 144 TYR A CA 1
ATOM 1159 C C . TYR A 1 144 ? -14.673 10.956 -14.167 1.00 86.50 144 TYR A C 1
ATOM 1161 O O . TYR A 1 144 ? -13.520 10.663 -14.515 1.00 86.50 144 TYR A O 1
ATOM 1169 N N . HIS A 1 145 ? -15.721 10.707 -14.954 1.00 81.12 145 HIS A N 1
ATOM 1170 C CA . HIS A 1 145 ? -15.611 10.003 -16.225 1.00 81.12 145 HIS A CA 1
ATOM 1171 C C . HIS A 1 145 ? -14.616 10.696 -17.172 1.00 81.12 145 HIS A C 1
ATOM 1173 O O . HIS A 1 145 ? -14.682 11.899 -17.407 1.00 81.12 145 HIS A O 1
ATOM 1179 N N . GLY A 1 146 ? -13.663 9.927 -17.708 1.00 80.25 146 GLY A N 1
ATOM 1180 C CA . GLY A 1 146 ? -12.606 10.429 -18.597 1.00 80.25 146 GLY A CA 1
ATOM 1181 C C . GLY A 1 146 ? -11.412 11.102 -17.903 1.00 80.25 146 GLY A C 1
ATOM 1182 O O . GLY A 1 146 ? -10.408 11.351 -18.562 1.00 80.25 146 GLY A O 1
ATOM 1183 N N . LEU A 1 147 ? -11.469 11.343 -16.587 1.00 82.00 147 LEU A N 1
ATOM 1184 C CA . LEU A 1 147 ? -10.400 12.012 -15.828 1.00 82.00 147 LEU A CA 1
ATOM 1185 C C . LEU A 1 147 ? -9.513 11.050 -15.020 1.00 82.00 147 LEU A C 1
ATOM 1187 O O . LEU A 1 147 ? -8.438 11.431 -14.558 1.00 82.00 147 LEU A O 1
ATOM 1191 N N . LEU A 1 148 ? -9.952 9.804 -14.825 1.00 84.00 148 LEU A N 1
ATOM 1192 C CA . LEU A 1 148 ? -9.224 8.789 -14.061 1.00 84.00 148 LEU A CA 1
ATOM 1193 C C . LEU A 1 148 ? -8.541 7.778 -14.987 1.00 84.00 148 LEU A C 1
ATOM 1195 O O . LEU A 1 148 ? -9.169 7.197 -15.870 1.00 84.00 148 LEU A O 1
ATOM 1199 N N . ALA A 1 149 ? -7.260 7.503 -14.731 1.00 79.56 149 ALA A N 1
ATOM 1200 C CA . ALA A 1 149 ? -6.536 6.426 -15.401 1.00 79.56 149 ALA A CA 1
ATOM 1201 C C . ALA A 1 149 ? -7.059 5.036 -14.983 1.00 79.56 149 ALA A C 1
ATOM 1203 O O . ALA A 1 149 ? -7.587 4.845 -13.881 1.00 79.56 149 ALA A O 1
ATOM 1204 N N . LYS A 1 150 ? -6.867 4.028 -15.844 1.00 76.19 150 LYS A N 1
ATOM 1205 C CA . LYS A 1 150 ? -7.247 2.636 -15.547 1.00 76.19 150 LYS A CA 1
ATOM 1206 C C . LYS A 1 150 ? -6.560 2.153 -14.260 1.00 76.19 150 LYS A C 1
ATOM 1208 O O . LYS A 1 150 ? -5.360 2.334 -14.085 1.00 76.19 150 LYS A O 1
ATOM 1213 N N . GLY A 1 151 ? -7.332 1.548 -13.353 1.00 76.94 151 GLY A N 1
ATOM 1214 C CA . GLY A 1 151 ? -6.833 1.045 -12.063 1.00 76.94 151 GLY A CA 1
ATOM 1215 C C . GLY A 1 151 ? -6.601 2.116 -10.987 1.00 76.94 151 GLY A C 1
ATOM 1216 O O . GLY A 1 151 ? -6.125 1.791 -9.901 1.00 76.94 151 GLY A O 1
ATOM 1217 N N . LYS A 1 152 ? -6.941 3.383 -11.254 1.00 84.00 152 LYS A N 1
ATOM 1218 C CA . LYS A 1 152 ? -6.905 4.464 -10.264 1.00 84.00 152 LYS A CA 1
ATOM 1219 C C . LYS A 1 152 ? -8.302 4.778 -9.736 1.00 84.00 152 LYS A C 1
ATOM 1221 O O . LYS A 1 152 ? -9.308 4.616 -10.425 1.00 84.00 152 LYS A O 1
ATOM 1226 N N . HIS A 1 153 ? -8.359 5.223 -8.486 1.00 87.62 153 HIS A N 1
ATOM 1227 C CA . HIS A 1 153 ? -9.595 5.479 -7.759 1.00 87.62 153 HIS A CA 1
ATOM 1228 C C . HIS A 1 153 ? -9.582 6.866 -7.111 1.00 87.62 153 HIS A C 1
ATOM 1230 O O . HIS A 1 153 ? -8.537 7.294 -6.608 1.00 87.62 153 HIS A O 1
ATOM 1236 N N . PRO A 1 154 ? -10.732 7.561 -7.082 1.00 89.69 154 PRO A N 1
ATOM 1237 C CA . PRO A 1 154 ? -10.857 8.806 -6.350 1.00 89.69 154 PRO A CA 1
ATOM 1238 C C . PRO A 1 154 ? -10.965 8.516 -4.849 1.00 89.69 154 PRO A C 1
ATOM 1240 O O . PRO A 1 154 ? -11.544 7.502 -4.432 1.00 89.69 154 PRO A O 1
ATOM 1243 N N . ALA A 1 155 ? -10.412 9.416 -4.041 1.00 90.56 155 ALA A N 1
ATOM 1244 C CA . ALA A 1 155 ? -10.717 9.494 -2.620 1.00 90.56 155 ALA A CA 1
ATOM 1245 C C . ALA A 1 155 ? -11.875 10.474 -2.430 1.00 90.56 155 ALA A C 1
ATOM 1247 O O . ALA A 1 155 ? -11.876 11.545 -3.029 1.00 90.56 155 ALA A O 1
ATOM 1248 N N . PHE A 1 156 ? -12.862 10.118 -1.619 1.00 91.94 156 PHE A N 1
ATOM 1249 C CA . PHE A 1 156 ? -13.999 10.989 -1.357 1.00 91.94 156 PHE A CA 1
ATOM 1250 C C . PHE A 1 156 ? -14.551 10.785 0.050 1.00 91.94 156 PHE A C 1
ATOM 1252 O O . PHE A 1 156 ? -14.586 9.674 0.579 1.00 91.9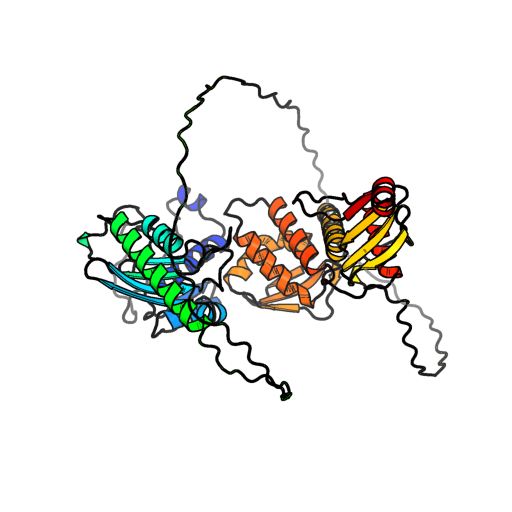4 156 PHE A O 1
ATOM 1259 N N . PHE A 1 157 ? -14.997 11.887 0.637 1.00 92.06 157 PHE A N 1
ATOM 1260 C CA . PHE A 1 157 ? -15.573 12.001 1.966 1.00 92.06 157 PHE A CA 1
ATOM 1261 C C . PHE A 1 157 ? -16.835 12.853 1.848 1.00 92.06 157 PHE A C 1
ATOM 1263 O O . PHE A 1 157 ? -16.800 14.061 2.081 1.00 92.06 157 PHE A O 1
ATOM 1270 N N . ILE A 1 158 ? -17.940 12.237 1.430 1.00 91.56 158 ILE A N 1
ATOM 1271 C CA . ILE A 1 158 ? -19.180 12.950 1.100 1.00 91.56 158 ILE A CA 1
ATOM 1272 C C . ILE A 1 158 ? -20.241 12.648 2.153 1.00 91.56 158 ILE A C 1
ATOM 1274 O O . ILE A 1 158 ? -20.547 11.488 2.440 1.00 91.56 158 ILE A O 1
ATOM 1278 N N . LYS A 1 159 ? -20.810 13.709 2.719 1.00 91.44 159 LYS A N 1
ATOM 1279 C CA . LYS A 1 159 ? -22.010 13.686 3.546 1.00 91.44 159 LYS A CA 1
ATOM 1280 C C . LYS A 1 159 ? -23.194 14.100 2.690 1.00 91.44 159 LYS A C 1
ATOM 1282 O O . LYS A 1 159 ? -23.191 15.145 2.058 1.00 91.44 159 LYS A O 1
ATOM 1287 N N . VAL A 1 160 ? -24.214 13.266 2.689 1.00 90.12 160 VAL A N 1
ATOM 1288 C CA . VAL A 1 160 ? -25.442 13.428 1.929 1.00 90.12 160 VAL A CA 1
ATOM 1289 C C . VAL A 1 160 ? -26.589 13.565 2.927 1.00 90.12 160 VAL A C 1
ATOM 1291 O O . VAL A 1 160 ? -26.718 12.770 3.862 1.00 90.12 160 VAL A O 1
ATOM 1294 N N . LYS A 1 161 ? -27.420 14.582 2.737 1.00 89.00 161 LYS A N 1
ATOM 1295 C CA . LYS A 1 161 ? -28.627 14.865 3.510 1.00 89.00 161 LYS A CA 1
ATOM 1296 C C . LYS A 1 161 ? -29.833 14.732 2.580 1.00 89.00 161 LYS A C 1
ATOM 1298 O O . LYS A 1 161 ? -29.922 15.417 1.558 1.00 89.00 161 LYS A O 1
ATOM 1303 N N . VAL A 1 162 ? -30.730 13.815 2.931 1.00 88.19 162 VAL A N 1
ATOM 1304 C CA . VAL A 1 162 ? -31.954 13.478 2.179 1.00 88.19 162 VAL A CA 1
ATOM 1305 C C . VAL A 1 162 ? -33.104 13.322 3.165 1.00 88.19 162 VAL A C 1
ATOM 1307 O O . VAL A 1 162 ? -32.884 12.898 4.305 1.00 88.19 162 VAL A O 1
ATOM 1310 N N . ALA A 1 163 ? -34.324 13.642 2.731 1.00 85.06 163 ALA A N 1
ATOM 1311 C CA . ALA A 1 163 ? -35.530 13.400 3.512 1.00 85.06 163 ALA A CA 1
ATOM 1312 C C . ALA A 1 163 ? -35.613 11.927 3.950 1.00 85.06 163 ALA A C 1
ATOM 1314 O O . ALA A 1 163 ? -35.343 11.009 3.175 1.00 85.06 163 ALA A O 1
ATOM 1315 N N . THR A 1 164 ? -35.986 11.685 5.207 1.00 81.62 164 THR A N 1
ATOM 1316 C CA . THR A 1 164 ? -36.048 10.327 5.775 1.00 81.62 164 THR A CA 1
ATOM 1317 C C . THR A 1 164 ? -37.069 9.431 5.074 1.00 81.62 164 THR A C 1
ATOM 1319 O O . THR A 1 164 ? -36.957 8.215 5.157 1.00 81.62 164 THR A O 1
ATOM 1322 N N . GLU A 1 165 ? -38.035 10.021 4.371 1.00 83.81 165 GLU A N 1
ATOM 1323 C CA . GLU A 1 165 ? -39.064 9.325 3.589 1.00 83.81 165 GLU A CA 1
ATOM 1324 C C . GLU A 1 165 ? -38.532 8.752 2.265 1.00 83.81 165 GLU A C 1
ATOM 1326 O O . GLU A 1 165 ? -39.076 7.780 1.743 1.00 83.81 165 GLU A O 1
ATOM 1331 N N . ASP A 1 166 ? -37.446 9.319 1.734 1.00 80.38 166 ASP A N 1
ATOM 1332 C CA . ASP A 1 166 ? -36.873 8.939 0.438 1.00 80.38 166 ASP A CA 1
ATOM 1333 C C . ASP A 1 166 ? -35.734 7.912 0.552 1.00 80.38 166 ASP A C 1
ATOM 1335 O O . ASP A 1 166 ? -35.181 7.468 -0.465 1.00 80.38 166 ASP A O 1
ATOM 1339 N N . VAL A 1 167 ? -35.387 7.508 1.780 1.00 83.12 167 VAL A N 1
ATOM 1340 C CA . VAL A 1 167 ? -34.309 6.558 2.076 1.00 83.12 167 VAL A CA 1
ATOM 1341 C C . VAL A 1 167 ? -34.826 5.399 2.918 1.00 83.12 167 VAL A C 1
ATOM 1343 O O . VAL A 1 167 ? -35.155 5.562 4.091 1.00 83.12 167 VAL A O 1
ATOM 1346 N N . ASP A 1 168 ? -34.784 4.195 2.354 1.00 80.88 168 ASP A N 1
ATOM 1347 C CA . ASP A 1 168 ? -34.995 2.968 3.111 1.00 80.88 168 ASP A CA 1
ATOM 1348 C C . ASP A 1 168 ? -33.670 2.483 3.711 1.00 80.88 168 ASP A C 1
ATOM 1350 O O . ASP A 1 168 ? -32.707 2.140 3.015 1.00 80.88 168 ASP A O 1
ATOM 1354 N N . VAL A 1 169 ? -33.627 2.473 5.041 1.00 79.19 169 VAL A N 1
ATOM 1355 C CA . VAL A 1 169 ? -32.470 2.074 5.844 1.00 79.19 169 VAL A CA 1
ATOM 1356 C C . VAL A 1 169 ? -32.600 0.630 6.353 1.00 79.19 169 VAL A C 1
ATOM 1358 O O . VAL A 1 169 ? -31.638 0.065 6.880 1.00 79.19 169 VAL A O 1
ATOM 1361 N N . ASN A 1 170 ? -33.763 -0.005 6.188 1.00 76.25 170 ASN A N 1
ATOM 1362 C CA . ASN A 1 170 ? -34.051 -1.350 6.681 1.00 76.25 170 ASN A CA 1
ATOM 1363 C C . ASN A 1 170 ? -33.716 -2.450 5.655 1.00 76.25 170 ASN A C 1
ATOM 1365 O O . ASN A 1 170 ? -34.457 -3.414 5.490 1.00 76.25 170 ASN A O 1
ATOM 1369 N N . VAL A 1 171 ? -32.590 -2.313 4.950 1.00 74.44 171 VAL A N 1
ATOM 1370 C CA . VAL A 1 171 ? -32.211 -3.221 3.849 1.00 74.44 171 VAL A CA 1
ATOM 1371 C C . VAL A 1 171 ? -31.289 -4.353 4.314 1.00 74.44 171 VAL A C 1
ATOM 1373 O O . VAL A 1 171 ? -31.396 -5.478 3.835 1.00 74.44 171 VAL A O 1
ATOM 1376 N N . HIS A 1 172 ? -30.384 -4.082 5.259 1.00 70.75 172 HIS A N 1
ATOM 1377 C CA . HIS A 1 172 ? -29.410 -5.058 5.758 1.00 70.75 172 HIS A CA 1
ATOM 1378 C C . HIS A 1 172 ? -29.394 -5.075 7.299 1.00 70.75 172 HIS A C 1
ATOM 1380 O O . HIS A 1 172 ? -29.490 -4.007 7.908 1.00 70.75 172 HIS A O 1
ATOM 1386 N N . PRO A 1 173 ? -29.195 -6.231 7.969 1.00 61.28 173 PRO A N 1
ATOM 1387 C CA . PRO A 1 173 ? -29.174 -6.330 9.436 1.00 61.28 173 PRO A CA 1
ATOM 1388 C C . PRO A 1 173 ? -28.121 -5.436 10.114 1.00 61.28 173 PRO A C 1
ATOM 1390 O O . PRO A 1 173 ? -28.368 -4.890 11.186 1.00 61.28 173 PRO A O 1
ATOM 1393 N N . ALA A 1 174 ? -26.968 -5.220 9.471 1.00 66.50 174 ALA A N 1
ATOM 1394 C CA . ALA A 1 174 ? -25.937 -4.283 9.945 1.00 66.50 174 ALA A CA 1
ATOM 1395 C C . ALA A 1 174 ? -26.220 -2.805 9.589 1.00 66.50 174 ALA A C 1
ATOM 1397 O O . ALA A 1 174 ? -25.432 -1.929 9.942 1.00 66.50 174 ALA A O 1
ATOM 1398 N N . LYS A 1 175 ? -27.318 -2.529 8.867 1.00 77.62 175 LYS A N 1
ATOM 1399 C CA . LYS A 1 175 ? -27.759 -1.206 8.382 1.00 77.62 175 LYS A CA 1
ATOM 1400 C C . LYS A 1 175 ? -26.687 -0.440 7.597 1.00 77.62 175 LYS A C 1
ATOM 1402 O O . LYS A 1 175 ? -26.648 0.785 7.605 1.00 77.62 175 LYS A O 1
ATOM 1407 N N . THR A 1 176 ? -25.787 -1.174 6.949 1.00 70.62 176 THR A N 1
ATOM 1408 C CA . THR A 1 176 ? -24.680 -0.637 6.146 1.00 70.62 176 THR A CA 1
ATOM 1409 C C . THR A 1 176 ? -25.088 -0.314 4.716 1.00 70.62 176 THR A C 1
ATOM 1411 O O . THR A 1 176 ? -24.368 0.409 4.038 1.00 70.62 176 THR A O 1
ATOM 1414 N N . GLU A 1 177 ? -26.208 -0.857 4.252 1.00 79.50 177 GLU A N 1
ATOM 1415 C CA . GLU A 1 177 ? -26.750 -0.648 2.913 1.00 79.50 177 GLU A CA 1
ATOM 1416 C C . GLU A 1 177 ? -28.066 0.111 3.033 1.00 79.50 177 GLU A C 1
ATOM 1418 O O . GLU A 1 177 ? -28.836 -0.115 3.968 1.00 79.50 177 GLU A O 1
ATOM 1423 N N . ILE A 1 178 ? -28.298 1.019 2.091 1.00 82.56 178 ILE A N 1
ATOM 1424 C CA . ILE A 1 178 ? -29.519 1.817 1.993 1.00 82.56 178 ILE A CA 1
ATOM 1425 C C . ILE A 1 178 ? -30.041 1.747 0.565 1.00 82.56 178 ILE A C 1
ATOM 1427 O O . ILE A 1 178 ? -29.262 1.565 -0.377 1.00 82.56 178 ILE A O 1
ATOM 1431 N N . ARG A 1 179 ? -31.347 1.926 0.395 1.00 80.69 179 ARG A N 1
ATOM 1432 C CA . ARG A 1 179 ? -31.973 2.052 -0.920 1.00 80.69 179 ARG A CA 1
ATOM 1433 C C . ARG A 1 179 ? -32.696 3.382 -1.002 1.00 80.69 179 ARG A C 1
ATOM 1435 O O . ARG A 1 179 ? -33.478 3.724 -0.124 1.00 80.69 179 ARG A O 1
ATOM 1442 N N . PHE A 1 180 ? -32.418 4.129 -2.062 1.00 82.75 180 PHE A N 1
ATOM 1443 C CA . PHE A 1 180 ? -33.162 5.344 -2.358 1.00 82.75 180 PHE A CA 1
ATOM 1444 C C . PHE A 1 180 ? -34.435 4.979 -3.108 1.00 82.75 180 PHE A C 1
ATOM 1446 O O . PHE A 1 180 ? -34.396 4.134 -4.009 1.00 82.75 180 PHE A O 1
ATOM 1453 N N . ARG A 1 181 ? -35.533 5.667 -2.790 1.00 80.81 181 ARG A N 1
ATOM 1454 C CA . ARG A 1 181 ? -36.787 5.570 -3.545 1.00 80.81 181 ARG A CA 1
ATOM 1455 C C . ARG A 1 181 ? -36.566 5.883 -5.028 1.00 80.81 181 ARG A C 1
ATOM 1457 O O . ARG A 1 181 ? -36.978 5.111 -5.884 1.00 80.81 181 ARG A O 1
ATOM 1464 N N . ASN A 1 182 ? -35.812 6.948 -5.311 1.00 80.75 182 ASN A N 1
ATOM 1465 C CA . ASN A 1 182 ? -35.439 7.372 -6.663 1.00 80.75 182 ASN A CA 1
ATOM 1466 C C . ASN A 1 182 ? -33.917 7.289 -6.865 1.00 80.75 182 ASN A C 1
ATOM 1468 O O . ASN A 1 182 ? -33.226 8.303 -6.956 1.00 80.75 182 ASN A O 1
ATOM 1472 N N . SER A 1 183 ? -33.378 6.067 -6.940 1.00 81.75 183 SER A N 1
ATOM 1473 C CA . SER A 1 183 ? -31.921 5.845 -7.046 1.00 81.75 183 SER A CA 1
ATOM 1474 C C . SER A 1 183 ? -31.280 6.496 -8.284 1.00 81.75 183 SER A C 1
ATOM 1476 O O . SER A 1 183 ? -30.141 6.952 -8.218 1.00 81.75 183 SER A O 1
ATOM 1478 N N . GLN A 1 184 ? -32.013 6.574 -9.398 1.00 81.88 184 GLN A N 1
ATOM 1479 C CA . GLN A 1 184 ? -31.510 7.106 -10.671 1.00 81.88 184 GLN A CA 1
ATOM 1480 C C . GLN A 1 184 ? -31.390 8.634 -10.676 1.00 81.88 184 GLN A C 1
ATOM 1482 O O . GLN A 1 184 ? -30.437 9.188 -11.217 1.00 81.88 184 GLN A O 1
ATOM 1487 N N . LEU A 1 185 ? -32.330 9.312 -10.016 1.00 82.19 185 LEU A N 1
ATOM 1488 C CA . LEU A 1 185 ? -32.310 10.763 -9.858 1.00 82.19 185 LEU A CA 1
ATOM 1489 C C . LEU A 1 185 ? -31.129 11.190 -8.981 1.00 82.19 185 LEU A C 1
ATOM 1491 O O . LEU A 1 185 ? -30.382 12.090 -9.350 1.00 82.19 185 LEU A O 1
ATOM 1495 N N . VAL A 1 186 ? -30.912 10.492 -7.862 1.00 83.56 186 VAL A N 1
ATOM 1496 C CA . VAL A 1 186 ? -29.780 10.751 -6.958 1.00 83.56 186 VAL A CA 1
ATOM 1497 C C . VAL A 1 186 ? -28.441 10.568 -7.679 1.00 83.56 186 VAL A C 1
ATOM 1499 O O . VAL A 1 186 ? -27.552 11.406 -7.543 1.00 83.56 186 VAL A O 1
ATOM 1502 N N . HIS A 1 187 ? -28.311 9.500 -8.471 1.00 85.38 187 HIS A N 1
ATOM 1503 C CA . HIS A 1 187 ? -27.138 9.252 -9.314 1.00 85.38 187 HIS A CA 1
ATOM 1504 C C . HIS A 1 187 ? -26.897 10.392 -10.313 1.00 85.38 187 HIS A C 1
ATOM 1506 O O . HIS A 1 187 ? -25.804 10.955 -10.324 1.00 85.38 187 HIS A O 1
ATOM 1512 N N . THR A 1 188 ? -27.923 10.773 -11.081 1.00 84.94 188 THR A N 1
ATOM 1513 C CA . THR A 1 188 ? -27.813 11.795 -12.136 1.00 84.94 188 THR A CA 1
ATOM 1514 C C . THR A 1 188 ? -27.411 13.152 -11.559 1.00 84.94 188 THR A C 1
ATOM 1516 O O . THR A 1 188 ? -26.512 13.804 -12.086 1.00 84.94 188 THR A O 1
ATOM 1519 N N . ILE A 1 189 ? -28.030 13.558 -10.442 1.00 85.31 189 ILE A N 1
ATOM 1520 C CA . ILE A 1 189 ? -27.709 14.822 -9.765 1.00 85.31 189 ILE A CA 1
ATOM 1521 C C . ILE A 1 189 ? -26.261 14.815 -9.276 1.00 85.31 189 ILE A C 1
ATOM 1523 O O . ILE A 1 189 ? -25.542 15.788 -9.485 1.00 85.31 189 ILE A O 1
ATOM 1527 N N . LEU A 1 190 ? -25.806 13.732 -8.643 1.00 86.38 190 LEU A N 1
ATOM 1528 C CA . LEU A 1 190 ? -24.425 13.657 -8.166 1.00 86.38 190 LEU A CA 1
ATOM 1529 C C . LEU A 1 190 ? -23.413 13.677 -9.304 1.00 86.38 190 LEU A C 1
ATOM 1531 O O . LEU A 1 190 ? -22.440 14.417 -9.210 1.00 86.38 190 LEU A O 1
ATOM 1535 N N . ALA A 1 191 ? -23.639 12.905 -10.366 1.00 88.06 191 ALA A N 1
ATOM 1536 C CA . ALA A 1 191 ? -22.725 12.848 -11.500 1.00 88.06 191 ALA A CA 1
ATOM 1537 C C . ALA A 1 191 ? -22.572 14.223 -12.174 1.00 88.06 191 ALA A C 1
ATOM 1539 O O . ALA A 1 191 ? -21.449 14.694 -12.353 1.00 88.06 191 ALA A O 1
ATOM 1540 N N . ASP A 1 192 ? -23.688 14.897 -12.474 1.00 86.75 192 ASP A N 1
ATOM 1541 C CA . ASP A 1 192 ? -23.688 16.211 -13.131 1.00 86.75 192 ASP A CA 1
ATOM 1542 C C . ASP A 1 192 ? -23.040 17.289 -12.245 1.00 86.75 192 ASP A C 1
ATOM 1544 O O . ASP A 1 192 ? -22.156 18.024 -12.684 1.00 86.75 192 ASP A O 1
ATOM 1548 N N . GLN A 1 193 ? -23.404 17.351 -10.961 1.00 88.81 193 GLN A N 1
ATOM 1549 C CA . GLN A 1 193 ? -22.866 18.367 -10.052 1.00 88.81 193 GLN A CA 1
ATOM 1550 C C . GLN A 1 193 ? -21.378 18.165 -9.752 1.00 88.81 193 GLN A C 1
ATOM 1552 O O . GLN A 1 193 ? -20.620 19.136 -9.733 1.00 88.81 193 GLN A O 1
ATOM 1557 N N . LEU A 1 194 ? -20.938 16.918 -9.549 1.00 89.06 194 LEU A N 1
ATOM 1558 C CA . LEU A 1 194 ? -19.522 16.623 -9.331 1.00 89.06 194 LEU A CA 1
ATOM 1559 C C . LEU A 1 194 ? -18.703 16.921 -10.587 1.00 89.06 194 LEU A C 1
ATOM 1561 O O . LEU A 1 194 ? -17.663 17.566 -10.475 1.00 89.06 194 LEU A O 1
ATOM 1565 N N . SER A 1 195 ? -19.185 16.529 -11.770 1.00 88.62 195 SER A N 1
ATOM 1566 C CA . SER A 1 195 ? -18.510 16.826 -13.037 1.00 88.62 195 SER A CA 1
ATOM 1567 C C . SER A 1 195 ? -18.317 18.336 -13.224 1.00 88.62 195 SER A C 1
ATOM 1569 O O . SER A 1 195 ? -17.190 18.788 -13.436 1.00 88.62 195 SER A O 1
ATOM 1571 N N . ARG A 1 196 ? -19.372 19.142 -13.028 1.00 87.06 196 ARG A N 1
ATOM 1572 C CA . ARG A 1 196 ? -19.293 20.613 -13.112 1.00 87.06 196 ARG A CA 1
ATOM 1573 C C . ARG A 1 196 ? -18.269 21.200 -12.142 1.00 87.06 196 ARG A C 1
ATOM 1575 O O . ARG A 1 196 ? -17.404 21.965 -12.560 1.00 87.06 196 ARG A O 1
ATOM 1582 N N . GLN A 1 197 ? -18.314 20.812 -10.866 1.00 88.50 197 GLN A N 1
ATOM 1583 C CA . GLN A 1 197 ? -17.395 21.345 -9.852 1.00 88.50 197 GLN A CA 1
ATOM 1584 C C . GLN A 1 197 ? -15.939 20.946 -10.103 1.00 88.50 197 GLN A C 1
ATOM 1586 O O . GLN A 1 197 ? -15.033 21.759 -9.887 1.00 88.50 197 GLN A O 1
ATOM 1591 N N . ILE A 1 198 ? -15.700 19.723 -10.585 1.00 86.94 198 ILE A N 1
ATOM 1592 C CA . ILE A 1 198 ? -14.364 19.266 -10.975 1.00 86.94 198 ILE A CA 1
ATOM 1593 C C . ILE A 1 198 ? -13.855 20.103 -12.153 1.00 86.94 198 ILE A C 1
ATOM 1595 O O . ILE A 1 198 ? -12.748 20.632 -12.072 1.00 86.94 198 ILE A O 1
ATOM 1599 N N . HIS A 1 199 ? -14.658 20.294 -13.204 1.00 85.19 199 HIS A N 1
ATOM 1600 C CA . HIS A 1 199 ? -14.265 21.094 -14.366 1.00 85.19 199 HIS A CA 1
ATOM 1601 C C . HIS A 1 199 ? -13.996 22.564 -14.015 1.00 85.19 199 HIS A C 1
ATOM 1603 O O . HIS A 1 199 ? -12.980 23.111 -14.444 1.00 85.19 199 HIS A O 1
ATOM 1609 N N . GLU A 1 200 ? -14.826 23.191 -13.178 1.00 83.75 200 GLU A N 1
ATOM 1610 C CA . GLU A 1 200 ? -14.601 24.564 -12.707 1.00 83.75 200 GLU A CA 1
ATOM 1611 C C . GLU A 1 200 ? -13.310 24.699 -11.887 1.00 83.75 200 GLU A C 1
ATOM 1613 O O . GLU A 1 200 ? -12.555 25.662 -12.041 1.00 83.75 200 GLU A O 1
ATOM 1618 N N . THR A 1 201 ? -13.033 23.729 -11.015 1.00 77.44 201 THR A N 1
ATOM 1619 C CA . THR A 1 201 ? -11.856 23.757 -10.135 1.00 77.44 201 THR A CA 1
ATOM 1620 C C . THR A 1 201 ? -10.575 23.451 -10.907 1.00 77.44 201 THR A C 1
ATOM 1622 O O . THR A 1 201 ? -9.553 24.108 -10.696 1.00 77.44 201 THR A O 1
ATOM 1625 N N . SER A 1 202 ? -10.627 22.500 -11.844 1.00 68.38 202 SER A N 1
ATOM 1626 C CA . SER A 1 202 ? -9.538 22.222 -12.780 1.00 68.38 202 SER A CA 1
ATOM 1627 C C . SER A 1 202 ? -9.260 23.423 -13.684 1.00 68.38 202 SER A C 1
ATOM 1629 O O . SER A 1 202 ? -8.098 23.785 -13.841 1.00 68.38 202 SER A O 1
ATOM 1631 N N . GLY A 1 203 ? -10.292 24.101 -14.198 1.00 61.94 203 GLY A N 1
ATOM 1632 C CA . GLY A 1 203 ? -10.141 25.318 -15.001 1.00 61.94 203 GLY A CA 1
ATOM 1633 C C . GLY A 1 203 ? -9.479 26.465 -14.230 1.00 61.94 203 GLY A C 1
ATOM 1634 O O . GLY A 1 203 ? -8.536 27.079 -14.724 1.00 61.94 203 GLY A O 1
ATOM 1635 N N . LYS A 1 204 ? -9.885 26.702 -12.975 1.00 60.94 204 LYS A N 1
ATOM 1636 C CA . LYS A 1 204 ? -9.286 27.744 -12.117 1.00 60.94 204 LYS A CA 1
ATOM 1637 C C . LYS A 1 204 ? -7.816 27.475 -11.775 1.00 60.94 204 LYS A C 1
ATOM 1639 O O . LYS A 1 204 ? -7.032 28.416 -11.723 1.00 60.94 204 LYS A O 1
ATOM 1644 N N . ARG A 1 205 ? -7.417 26.212 -11.578 1.00 56.03 205 ARG A N 1
ATOM 1645 C CA . ARG A 1 205 ? -6.016 25.846 -11.283 1.00 56.03 205 ARG A CA 1
ATOM 1646 C C . ARG A 1 205 ? -5.115 25.770 -12.521 1.00 56.03 205 ARG A C 1
ATOM 1648 O O . ARG A 1 205 ? -3.907 25.904 -12.373 1.00 56.03 205 ARG A O 1
ATOM 1655 N N . PHE A 1 206 ? -5.673 25.577 -13.718 1.00 47.00 206 PHE A N 1
ATOM 1656 C CA . PHE A 1 206 ? -4.907 25.623 -14.971 1.00 47.00 206 PHE A CA 1
ATOM 1657 C C . PHE A 1 206 ? -4.584 27.058 -15.427 1.00 47.00 206 PHE A C 1
ATOM 1659 O O . PHE A 1 206 ? -3.520 27.269 -16.001 1.00 47.00 206 PHE A O 1
ATOM 1666 N N . PHE A 1 207 ? -5.444 28.043 -15.136 1.00 42.53 207 PHE A N 1
ATOM 1667 C CA . PHE A 1 207 ? -5.200 29.458 -15.473 1.00 42.53 207 PHE A CA 1
ATOM 1668 C C . PHE A 1 207 ? -4.646 30.302 -14.310 1.00 42.53 207 PHE A C 1
ATOM 1670 O O . PHE A 1 207 ? -4.043 31.346 -14.541 1.00 42.53 207 PHE A O 1
ATOM 1677 N N . GLY A 1 208 ? -4.792 29.853 -13.061 1.00 38.12 208 GLY A N 1
ATOM 1678 C CA . GLY A 1 208 ? -4.226 30.499 -11.876 1.00 38.12 208 GLY A CA 1
ATOM 1679 C C . GLY A 1 208 ? -2.846 29.951 -11.521 1.00 38.12 208 GLY A C 1
ATOM 1680 O O . GLY A 1 208 ? -2.707 29.223 -10.541 1.00 38.12 208 GLY A O 1
ATOM 1681 N N . ARG A 1 209 ? -1.820 30.286 -12.311 1.00 35.25 209 ARG A N 1
ATOM 1682 C CA . ARG A 1 209 ? -0.426 30.108 -11.886 1.00 35.25 209 ARG A CA 1
ATOM 1683 C C . ARG A 1 209 ? -0.124 31.177 -10.838 1.00 35.25 209 ARG A C 1
ATOM 1685 O O . ARG A 1 209 ? 0.066 32.342 -11.176 1.00 35.25 209 ARG A O 1
ATOM 1692 N N . GLU A 1 210 ? -0.084 30.774 -9.571 1.00 32.16 210 GLU A N 1
ATOM 1693 C CA . GLU A 1 210 ? 0.614 31.543 -8.548 1.00 32.16 210 GLU A CA 1
ATOM 1694 C C . GLU A 1 210 ? 2.048 31.797 -9.021 1.00 32.16 210 GLU A C 1
ATOM 1696 O O . GLU A 1 210 ? 2.777 30.890 -9.441 1.00 32.16 210 GLU A O 1
ATOM 1701 N N . VAL A 1 211 ? 2.426 33.069 -8.986 1.00 36.16 211 VAL A N 1
ATOM 1702 C CA . VAL A 1 211 ? 3.755 33.582 -9.301 1.00 36.16 211 VAL A CA 1
ATOM 1703 C C . VAL A 1 211 ? 4.688 33.220 -8.142 1.00 36.16 211 VAL A C 1
ATOM 1705 O O . VAL A 1 211 ? 5.068 34.058 -7.332 1.00 36.16 211 VAL A O 1
ATOM 1708 N N . GLY A 1 212 ? 5.037 31.940 -8.035 1.00 31.89 212 GLY A N 1
ATOM 1709 C CA . GLY A 1 212 ? 6.134 31.467 -7.198 1.00 31.89 212 GLY A CA 1
ATOM 1710 C C . GLY A 1 212 ? 7.458 31.715 -7.915 1.00 31.89 212 GLY A C 1
ATOM 1711 O O . GLY A 1 212 ? 7.728 31.111 -8.952 1.00 31.89 212 GLY A O 1
ATOM 1712 N N . HIS A 1 213 ? 8.249 32.641 -7.379 1.00 35.19 213 HIS A N 1
ATOM 1713 C CA . HIS A 1 213 ? 9.594 32.985 -7.831 1.00 35.19 213 HIS A CA 1
ATOM 1714 C C . HIS A 1 213 ? 10.480 31.743 -8.044 1.00 35.19 213 HIS A C 1
ATOM 1716 O O . HIS A 1 213 ? 10.686 30.953 -7.127 1.00 35.19 213 HIS A O 1
ATOM 1722 N N . SER A 1 214 ? 11.082 31.636 -9.228 1.00 31.77 214 SER A N 1
ATOM 1723 C CA . SER A 1 214 ? 12.342 30.921 -9.445 1.00 31.77 214 SER A CA 1
ATOM 1724 C C . SER A 1 214 ? 13.268 31.848 -10.242 1.00 31.77 214 SER A C 1
ATOM 1726 O O . SER A 1 214 ? 12.801 32.467 -11.205 1.00 31.77 214 SER A O 1
ATOM 1728 N N . PRO A 1 215 ? 14.537 32.019 -9.828 1.00 37.59 215 PRO A N 1
ATOM 1729 C CA . PRO A 1 215 ? 15.425 33.035 -10.362 1.00 37.59 215 PRO A CA 1
ATOM 1730 C C . PRO A 1 215 ? 16.081 32.513 -11.639 1.00 37.59 215 PRO A C 1
ATOM 1732 O O . PRO A 1 215 ? 17.072 31.791 -11.594 1.00 37.59 215 PRO A O 1
ATOM 1735 N N . PHE A 1 216 ? 15.553 32.905 -12.792 1.00 32.19 216 PHE A N 1
ATOM 1736 C CA . PHE A 1 216 ? 16.316 32.865 -14.034 1.00 32.19 216 PHE A CA 1
ATOM 1737 C C . PHE A 1 216 ? 16.475 34.295 -14.550 1.00 32.19 216 PHE A C 1
ATOM 1739 O O . PHE A 1 216 ? 15.482 35.021 -14.625 1.00 32.19 216 PHE A O 1
ATOM 1746 N N . PRO A 1 217 ? 17.709 34.737 -14.855 1.00 36.44 217 PRO A N 1
ATOM 1747 C CA . PRO A 1 217 ? 17.957 36.102 -15.277 1.00 36.44 217 PRO A CA 1
ATOM 1748 C C . PRO A 1 217 ? 17.362 36.336 -16.665 1.00 36.44 217 PRO A C 1
ATOM 1750 O O . PRO A 1 217 ? 17.558 35.559 -17.602 1.00 36.44 217 PRO A O 1
ATOM 1753 N N . SER A 1 218 ? 16.625 37.433 -16.764 1.00 32.28 218 SER A N 1
ATOM 1754 C CA . SER A 1 218 ? 15.971 37.949 -17.956 1.00 32.28 218 SER A CA 1
ATOM 1755 C C . SER A 1 218 ? 16.971 38.135 -19.100 1.00 32.28 218 SER A C 1
ATOM 1757 O O . SER A 1 218 ? 17.946 38.873 -18.961 1.00 32.28 218 SER A O 1
ATOM 1759 N N . ARG A 1 219 ? 16.705 37.527 -20.260 1.00 33.56 219 ARG A N 1
ATOM 1760 C CA . ARG A 1 219 ? 17.247 38.000 -21.540 1.00 33.56 219 ARG A CA 1
ATOM 1761 C C . ARG A 1 219 ? 16.178 38.847 -22.232 1.00 33.56 219 ARG A C 1
ATOM 1763 O O . ARG A 1 219 ? 15.050 38.369 -22.350 1.00 33.56 219 ARG A O 1
ATOM 1770 N N . PRO A 1 220 ? 16.495 40.070 -22.680 1.00 38.41 220 PRO A N 1
ATOM 1771 C CA . PRO A 1 220 ? 15.598 40.841 -23.514 1.00 38.41 220 PRO A CA 1
ATOM 1772 C C . PRO A 1 220 ? 15.807 40.389 -24.960 1.00 38.41 220 PRO A C 1
ATOM 1774 O O . PRO A 1 220 ? 16.869 40.618 -25.524 1.00 38.41 220 PRO A O 1
ATOM 1777 N N . ASP A 1 221 ? 14.827 39.701 -25.532 1.00 32.31 221 ASP A N 1
ATOM 1778 C CA . ASP A 1 221 ? 14.406 40.010 -26.897 1.00 32.31 221 ASP A CA 1
ATOM 1779 C C . ASP A 1 221 ? 13.046 39.375 -27.173 1.00 32.31 221 ASP A C 1
ATOM 1781 O O . ASP A 1 221 ? 12.838 38.166 -27.062 1.00 32.31 221 ASP A O 1
ATOM 1785 N N . GLN A 1 222 ? 12.095 40.254 -27.460 1.00 34.06 222 GLN A N 1
ATOM 1786 C CA . GLN A 1 222 ? 10.719 39.946 -27.793 1.00 34.06 222 GLN A CA 1
ATOM 1787 C C . GLN A 1 222 ? 10.642 39.530 -29.262 1.00 34.06 222 GLN A C 1
ATOM 1789 O O . GLN A 1 222 ? 11.152 40.224 -30.133 1.00 34.06 222 GLN A O 1
ATOM 1794 N N . THR A 1 223 ? 9.918 38.454 -29.550 1.00 32.69 223 THR A N 1
ATOM 1795 C CA . THR A 1 223 ? 9.154 38.333 -30.799 1.00 32.69 223 THR A CA 1
ATOM 1796 C C . THR A 1 223 ? 7.834 37.649 -30.465 1.00 32.69 223 THR A C 1
ATOM 1798 O O . THR A 1 223 ? 7.753 36.436 -30.286 1.00 32.69 223 THR A O 1
ATOM 1801 N N . GLU A 1 224 ? 6.799 38.469 -30.294 1.00 30.84 224 GLU A N 1
ATOM 1802 C CA . GLU A 1 224 ? 5.413 38.030 -30.162 1.00 30.84 224 GLU A CA 1
ATOM 1803 C C . GLU A 1 224 ? 4.933 37.470 -31.507 1.00 30.84 224 GLU A C 1
ATOM 1805 O O . GLU A 1 224 ? 4.919 38.176 -32.513 1.00 30.84 224 GLU A O 1
ATOM 1810 N N . PHE A 1 225 ? 4.512 36.205 -31.531 1.00 29.50 225 PHE A N 1
ATOM 1811 C CA . PHE A 1 225 ? 3.653 35.689 -32.595 1.00 29.50 225 PHE A CA 1
ATOM 1812 C C . PHE A 1 225 ? 2.202 35.770 -32.118 1.00 29.50 225 PHE A C 1
ATOM 1814 O O . PHE A 1 225 ? 1.749 34.952 -31.318 1.00 29.50 225 PHE A O 1
ATOM 1821 N N . SER A 1 226 ? 1.471 36.769 -32.605 1.00 29.48 226 SER A N 1
ATOM 1822 C CA . SER A 1 226 ? 0.016 36.835 -32.478 1.00 29.48 226 SER A CA 1
ATOM 1823 C C . SER A 1 226 ? -0.612 35.848 -33.466 1.00 29.48 226 SER A C 1
ATOM 1825 O O . SER A 1 226 ? -0.471 36.006 -34.678 1.00 29.48 226 SER A O 1
ATOM 1827 N N . LEU A 1 227 ? -1.303 34.824 -32.965 1.00 36.03 227 LEU A N 1
ATOM 1828 C CA . LEU A 1 227 ? -2.206 34.018 -33.788 1.00 36.03 227 LEU A CA 1
ATOM 1829 C C . LEU A 1 227 ? -3.535 34.776 -33.929 1.00 36.03 227 LEU A C 1
ATOM 1831 O O . LEU A 1 227 ? -4.112 35.140 -32.903 1.00 36.03 227 LEU A O 1
ATOM 1835 N N . PRO A 1 228 ? -4.022 35.042 -35.153 1.00 33.53 228 PRO A N 1
ATOM 1836 C CA . PRO A 1 228 ? -5.310 35.687 -35.345 1.00 33.53 228 PRO A CA 1
ATOM 1837 C C . PRO A 1 228 ? -6.470 34.738 -35.033 1.00 33.53 228 PRO A C 1
ATOM 1839 O O . PRO A 1 228 ? -6.463 33.557 -35.386 1.00 33.53 228 PRO A O 1
ATOM 1842 N N . ASP A 1 229 ? -7.468 35.320 -34.375 1.00 37.12 229 ASP A N 1
ATOM 1843 C CA . ASP A 1 229 ? -8.784 34.766 -34.100 1.00 37.12 229 ASP A CA 1
ATOM 1844 C C . ASP A 1 229 ? -9.543 34.381 -35.379 1.00 37.12 229 ASP A C 1
ATOM 1846 O O . ASP A 1 229 ? -9.398 35.005 -36.431 1.00 37.12 229 ASP A O 1
ATOM 1850 N N . SER A 1 230 ? -10.464 33.430 -35.200 1.00 34.47 230 SER A N 1
ATOM 1851 C CA . SER A 1 230 ? -11.548 32.989 -36.094 1.00 34.47 230 SER A CA 1
ATOM 1852 C C . SER A 1 230 ? -11.208 31.965 -37.191 1.00 34.47 230 SER A C 1
ATOM 1854 O O . SER A 1 230 ? -10.654 32.270 -38.243 1.00 34.47 230 SER A O 1
ATOM 1856 N N . LEU A 1 231 ? -11.667 30.725 -36.973 1.00 32.66 231 LEU A N 1
ATOM 1857 C CA . LEU A 1 231 ? -11.958 29.769 -38.044 1.00 32.66 231 LEU A CA 1
ATOM 1858 C C . LEU A 1 231 ? -13.488 29.627 -38.178 1.00 32.66 231 LEU A C 1
ATOM 1860 O O . LEU A 1 231 ? -14.147 29.394 -37.159 1.00 32.66 231 LEU A O 1
ATOM 1864 N N . PRO A 1 232 ? -14.068 29.779 -39.385 1.00 34.50 232 PRO A N 1
ATOM 1865 C CA . PRO A 1 232 ? -15.513 29.709 -39.601 1.00 34.50 232 PRO A CA 1
ATOM 1866 C C . PRO A 1 232 ? -16.040 28.268 -39.604 1.00 34.50 232 PRO A C 1
ATOM 1868 O O . PRO A 1 232 ? -15.343 27.329 -39.988 1.00 34.50 232 PRO A O 1
ATOM 1871 N N . LEU A 1 233 ? -17.303 28.127 -39.204 1.00 36.69 233 LEU A N 1
ATOM 1872 C CA . LEU A 1 233 ? -18.128 26.923 -39.327 1.00 36.69 233 LEU A CA 1
ATOM 1873 C C . LEU A 1 233 ? -18.707 26.755 -40.749 1.00 36.69 233 LEU A C 1
ATOM 1875 O O . LEU A 1 233 ? -18.965 27.751 -41.420 1.00 36.69 233 LEU A O 1
ATOM 1879 N N . GLU A 1 234 ? -19.002 25.484 -41.076 1.00 31.61 234 GLU A N 1
ATOM 1880 C CA . GLU A 1 234 ? -19.764 24.918 -42.222 1.00 31.61 234 GLU A CA 1
ATOM 1881 C C . GLU A 1 234 ? -18.999 24.834 -43.569 1.00 31.61 234 GLU A C 1
ATOM 1883 O O . GLU A 1 234 ? -18.238 25.721 -43.917 1.00 31.61 234 GLU A O 1
ATOM 1888 N N . GLU A 1 235 ? -19.057 23.766 -44.382 1.00 29.86 235 GLU A N 1
ATOM 1889 C CA . GLU A 1 235 ? -20.159 22.840 -44.682 1.00 29.86 235 GLU A CA 1
ATOM 1890 C C . GLU A 1 235 ? -19.668 21.584 -45.469 1.00 29.86 235 GLU A C 1
ATOM 1892 O O . GLU A 1 235 ? -18.622 21.605 -46.118 1.00 29.86 235 GLU A O 1
ATOM 1897 N N . SER A 1 236 ? -20.510 20.538 -45.505 1.00 30.34 236 SER A N 1
ATOM 1898 C CA . SER A 1 236 ? -20.584 19.412 -46.472 1.00 30.34 236 SER A CA 1
ATOM 1899 C C . SER A 1 236 ? -19.780 18.106 -46.235 1.00 30.34 236 SER A C 1
ATOM 1901 O O . SER A 1 236 ? -18.637 17.929 -46.643 1.00 30.34 236 SER A O 1
ATOM 1903 N N . LEU A 1 23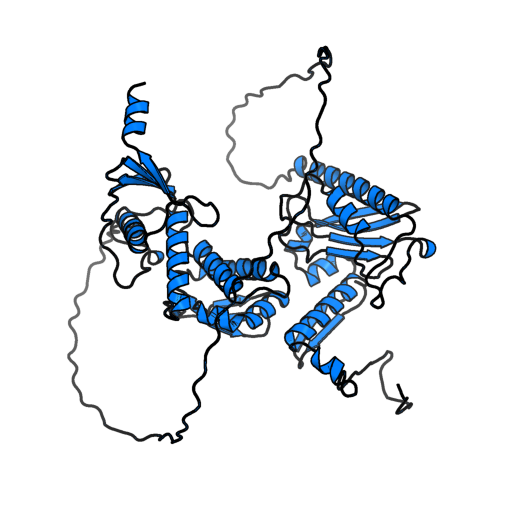7 ? -20.468 17.096 -45.678 1.00 31.59 237 LEU A N 1
ATOM 1904 C CA . LEU A 1 237 ? -20.137 15.667 -45.815 1.00 31.59 237 LEU A CA 1
ATOM 1905 C C . LEU A 1 237 ? -21.259 14.962 -46.604 1.00 31.59 237 LEU A C 1
ATOM 1907 O O . LEU A 1 237 ? -22.426 15.092 -46.219 1.00 31.59 237 LEU A O 1
ATOM 1911 N N . PRO A 1 238 ? -20.961 14.185 -47.664 1.00 32.88 238 PRO A N 1
ATOM 1912 C CA . PRO A 1 238 ? -21.964 13.376 -48.344 1.00 32.88 238 PRO A CA 1
ATOM 1913 C C . PRO A 1 238 ? -22.201 12.033 -47.629 1.00 32.88 238 PRO A C 1
ATOM 1915 O O . PRO A 1 238 ? -21.286 11.388 -47.119 1.00 32.88 238 PRO A O 1
ATOM 1918 N N . LYS A 1 239 ? -23.471 11.608 -47.619 1.00 37.47 239 LYS A N 1
ATOM 1919 C CA . LYS A 1 239 ? -23.979 10.337 -47.077 1.00 37.47 239 LYS A CA 1
ATOM 1920 C C . LYS A 1 239 ? -23.717 9.158 -48.025 1.00 37.47 239 LYS A C 1
ATOM 1922 O O . LYS A 1 239 ? -24.105 9.222 -49.186 1.00 37.47 239 LYS A O 1
ATOM 1927 N N . ALA A 1 240 ? -23.234 8.042 -47.481 1.00 30.03 240 ALA A N 1
ATOM 1928 C CA . ALA A 1 240 ? -23.440 6.665 -47.961 1.00 30.03 240 ALA A CA 1
ATOM 1929 C C . ALA A 1 240 ? -23.049 5.714 -46.809 1.00 30.03 240 ALA A C 1
ATOM 1931 O O . ALA A 1 240 ? -22.095 6.002 -46.101 1.00 30.03 240 ALA A O 1
ATOM 1932 N N . GLY A 1 241 ? -23.684 4.591 -46.486 1.00 28.59 241 GLY A N 1
ATOM 1933 C CA . GLY A 1 241 ? -24.830 3.848 -46.996 1.00 28.59 241 GLY A CA 1
ATOM 1934 C C . GLY A 1 241 ? -24.961 2.604 -46.095 1.00 28.59 241 GLY A C 1
ATOM 1935 O O . GLY A 1 241 ? -23.957 2.074 -45.623 1.00 28.59 241 GLY A O 1
ATOM 1936 N N . LEU A 1 242 ? -26.191 2.187 -45.786 1.00 31.61 242 LEU A N 1
ATOM 1937 C CA . LEU A 1 242 ? -26.483 1.043 -44.917 1.00 31.61 242 LEU A CA 1
ATOM 1938 C C . LEU A 1 242 ? -25.945 -0.278 -45.497 1.00 31.61 242 LEU A C 1
ATOM 1940 O O . LEU A 1 242 ? -26.233 -0.611 -46.644 1.00 31.61 242 LEU A O 1
ATOM 1944 N N . GLY A 1 243 ? -25.302 -1.080 -44.646 1.00 27.28 243 GLY A N 1
ATOM 1945 C CA . GLY A 1 243 ? -24.991 -2.492 -44.877 1.00 27.28 243 GLY A CA 1
ATOM 1946 C C . GLY A 1 243 ? -25.234 -3.309 -43.604 1.00 27.28 243 GLY A C 1
ATOM 1947 O O . GLY A 1 243 ? -24.832 -2.915 -42.516 1.00 27.28 243 GLY A O 1
ATOM 1948 N N . LYS A 1 244 ? -25.969 -4.411 -43.746 1.00 27.59 244 LYS A N 1
ATOM 1949 C CA . LYS A 1 244 ? -26.622 -5.232 -42.714 1.00 27.59 244 LYS A CA 1
ATOM 1950 C C . LYS A 1 244 ? -25.827 -6.524 -42.407 1.00 27.59 244 LYS A C 1
ATOM 1952 O O . LYS A 1 244 ? -25.416 -7.171 -43.360 1.00 27.59 244 LYS A O 1
ATOM 1957 N N . ILE A 1 245 ? -25.863 -6.954 -41.125 1.00 28.41 245 ILE A N 1
ATOM 1958 C CA . ILE A 1 245 ? -25.958 -8.360 -40.606 1.00 28.41 245 ILE A CA 1
ATOM 1959 C C . ILE A 1 245 ? -24.640 -9.205 -40.638 1.00 28.41 245 ILE A C 1
ATOM 1961 O O . ILE A 1 245 ? -23.832 -8.939 -41.520 1.00 28.41 245 ILE A O 1
ATOM 1965 N N . PRO A 1 246 ? -24.380 -10.234 -39.769 1.00 38.00 246 PRO A N 1
ATOM 1966 C CA . PRO A 1 246 ? -25.243 -10.887 -38.761 1.00 38.00 246 PRO A CA 1
ATOM 1967 C C . PRO A 1 246 ? -24.697 -11.086 -37.331 1.00 38.00 246 PRO A C 1
ATOM 1969 O O . PRO A 1 246 ? -23.509 -11.222 -37.061 1.00 38.00 246 PRO A O 1
ATOM 1972 N N . THR A 1 247 ? -25.672 -11.290 -36.448 1.00 31.28 247 THR A N 1
ATOM 1973 C CA . THR A 1 247 ? -25.668 -12.109 -35.229 1.00 31.28 247 THR A CA 1
ATOM 1974 C C . THR A 1 247 ? -25.413 -13.596 -35.511 1.00 31.28 247 THR A C 1
ATOM 1976 O O . THR A 1 247 ? -26.068 -14.175 -36.378 1.00 31.28 247 THR A O 1
ATOM 1979 N N . GLY A 1 248 ? -24.541 -14.227 -34.723 1.00 28.41 248 GLY A N 1
ATOM 1980 C CA . GLY A 1 248 ? -24.298 -15.671 -34.731 1.00 28.41 248 GLY A CA 1
ATOM 1981 C C . GLY A 1 248 ? -24.255 -16.225 -33.309 1.00 28.41 248 GLY A C 1
ATOM 1982 O O . GLY A 1 248 ? -23.281 -16.027 -32.593 1.00 28.41 248 GLY A O 1
ATOM 1983 N N . ASP A 1 249 ? -25.337 -16.895 -32.928 1.00 32.38 249 ASP A N 1
ATOM 1984 C CA . ASP A 1 249 ? -25.514 -17.683 -31.712 1.00 32.38 249 ASP A CA 1
ATOM 1985 C C . ASP A 1 249 ? -25.146 -19.145 -32.029 1.00 32.38 249 ASP A C 1
ATOM 1987 O O . ASP A 1 249 ? -25.727 -19.729 -32.946 1.00 32.38 249 ASP A O 1
ATOM 1991 N N . VAL A 1 250 ? -24.181 -19.745 -31.317 1.00 33.69 250 VAL A N 1
ATOM 1992 C CA . VAL A 1 250 ? -23.909 -21.196 -31.375 1.00 33.69 250 VAL A CA 1
ATOM 1993 C C . VAL A 1 250 ? -23.549 -21.733 -29.984 1.00 33.69 250 VAL A C 1
ATOM 1995 O O . VAL A 1 250 ? -22.408 -21.697 -29.541 1.00 33.69 250 VAL A O 1
ATOM 1998 N N . ARG A 1 251 ? -24.589 -22.249 -29.324 1.00 30.34 251 ARG A N 1
ATOM 1999 C CA . ARG A 1 251 ? -24.699 -23.567 -28.666 1.00 30.34 251 ARG A CA 1
ATOM 2000 C C . ARG A 1 251 ? -23.524 -24.107 -27.833 1.00 30.34 251 ARG A C 1
ATOM 2002 O O . ARG A 1 251 ? -22.495 -24.543 -28.336 1.00 30.34 251 ARG A O 1
ATOM 2009 N N . GLN A 1 252 ? -23.859 -24.297 -26.555 1.00 33.22 252 GLN A N 1
ATOM 2010 C CA . GLN A 1 252 ? -23.430 -25.394 -25.682 1.00 33.22 252 GLN A CA 1
ATOM 2011 C C . GLN A 1 252 ? -23.358 -26.755 -26.402 1.00 33.22 252 GLN A C 1
ATOM 2013 O O . GLN A 1 252 ? -24.327 -27.145 -27.057 1.00 33.22 252 GLN A O 1
ATOM 2018 N N . LYS A 1 253 ? -22.282 -27.517 -26.153 1.00 30.91 253 LYS A N 1
ATOM 2019 C CA . LYS A 1 253 ? -22.349 -28.886 -25.605 1.00 30.91 253 LYS A CA 1
ATOM 2020 C C . LYS A 1 253 ? -20.968 -29.456 -25.250 1.00 30.91 253 LYS A C 1
ATOM 2022 O O . LYS A 1 253 ? -20.032 -29.361 -26.030 1.00 30.91 253 LYS A O 1
ATOM 2027 N N . ASP A 1 254 ? -20.941 -30.059 -24.062 1.00 29.27 254 ASP A N 1
ATOM 2028 C CA . ASP A 1 254 ? -20.271 -31.305 -23.679 1.00 29.27 254 ASP A CA 1
ATOM 2029 C C . ASP A 1 254 ? -18.805 -31.514 -24.067 1.00 29.27 254 ASP A C 1
ATOM 2031 O O . ASP A 1 254 ? -18.540 -31.950 -25.174 1.00 29.27 254 ASP A O 1
ATOM 2035 N N . LEU A 1 255 ? -17.890 -31.403 -23.092 1.00 33.06 255 LEU A N 1
ATOM 2036 C CA . LEU A 1 255 ? -16.832 -32.403 -22.880 1.00 33.06 255 LEU A CA 1
ATOM 2037 C C . LEU A 1 255 ? -16.443 -32.456 -21.393 1.00 33.06 255 LEU A C 1
ATOM 2039 O O . LEU A 1 255 ? -15.619 -31.703 -20.880 1.00 33.06 255 LEU A O 1
ATOM 2043 N N . THR A 1 256 ? -17.082 -33.391 -20.700 1.00 32.53 256 THR A N 1
ATOM 2044 C CA . THR A 1 256 ? -16.620 -34.017 -19.462 1.00 32.53 256 THR A CA 1
ATOM 2045 C C . THR A 1 256 ? -15.303 -34.756 -19.704 1.00 32.53 256 THR A C 1
ATOM 2047 O O . THR A 1 256 ? -15.229 -35.573 -20.620 1.00 32.53 256 THR A O 1
ATOM 2050 N N . GLY A 1 257 ? -14.294 -34.548 -18.857 1.00 30.22 257 GLY A N 1
ATOM 2051 C CA . GLY A 1 257 ? -13.045 -35.308 -18.959 1.00 30.22 257 GLY A CA 1
ATOM 2052 C C . GLY A 1 257 ? -11.989 -34.918 -17.932 1.00 30.22 257 GLY A C 1
ATOM 2053 O O . GLY A 1 257 ? -10.926 -34.441 -18.303 1.00 30.22 257 GLY A O 1
ATOM 2054 N N . PHE A 1 258 ? -12.270 -35.114 -16.642 1.00 32.66 258 PHE A N 1
ATOM 2055 C CA . PHE A 1 258 ? -11.238 -35.069 -15.601 1.00 32.66 258 PHE A CA 1
ATOM 2056 C C . PHE A 1 258 ? -10.446 -36.388 -15.601 1.00 32.66 258 PHE A C 1
ATOM 2058 O O . PHE A 1 258 ? -11.046 -37.434 -15.327 1.00 32.66 258 PHE A O 1
ATOM 2065 N N . PRO A 1 259 ? -9.123 -36.392 -15.841 1.00 37.19 259 PRO A N 1
ATOM 2066 C CA . PRO A 1 259 ? -8.304 -37.540 -15.494 1.00 37.19 259 PRO A CA 1
ATOM 2067 C C . PRO A 1 259 ? -8.057 -37.575 -13.978 1.00 37.19 259 PRO A C 1
ATOM 2069 O O . PRO A 1 259 ? -7.697 -36.584 -13.342 1.00 37.19 259 PRO A O 1
ATOM 2072 N N . LYS A 1 260 ? -8.311 -38.757 -13.413 1.00 31.30 260 LYS A N 1
ATOM 2073 C CA . LYS A 1 260 ? -8.183 -39.128 -12.002 1.00 31.30 260 LYS A CA 1
ATOM 2074 C C . LYS A 1 260 ? -6.726 -39.051 -11.534 1.00 31.30 260 LYS A C 1
ATOM 2076 O O . LYS A 1 260 ? -5.836 -39.591 -12.182 1.00 31.30 260 LYS A O 1
ATOM 2081 N N . ILE A 1 261 ? -6.526 -38.459 -10.360 1.00 36.59 261 ILE A N 1
ATOM 2082 C CA . ILE A 1 261 ? -5.279 -38.495 -9.589 1.00 36.59 261 ILE A CA 1
ATOM 2083 C C . ILE A 1 261 ? -5.105 -39.915 -9.017 1.00 36.59 261 ILE A C 1
ATOM 2085 O O . ILE A 1 261 ? -6.019 -40.389 -8.334 1.00 36.59 261 ILE A O 1
ATOM 2089 N N . PRO A 1 262 ? -3.980 -40.613 -9.255 1.00 35.50 262 PRO A N 1
ATOM 2090 C CA . PRO A 1 262 ? -3.684 -41.855 -8.556 1.00 35.50 262 PRO A CA 1
ATOM 2091 C C . PRO A 1 262 ? -3.207 -41.572 -7.123 1.00 35.50 262 PRO A C 1
ATOM 2093 O O . PRO A 1 262 ? -2.275 -40.809 -6.883 1.00 35.50 262 PRO A O 1
ATOM 2096 N N . VAL A 1 263 ? -3.880 -42.218 -6.172 1.00 32.12 263 VAL A N 1
ATOM 2097 C CA . VAL A 1 263 ? -3.531 -42.310 -4.748 1.00 32.12 263 VAL A CA 1
ATOM 2098 C C . VAL A 1 263 ? -2.685 -43.562 -4.532 1.00 32.12 263 VAL A C 1
ATOM 2100 O O . VAL A 1 263 ? -3.074 -44.613 -5.041 1.00 32.12 263 VAL A O 1
ATOM 2103 N N . SER A 1 264 ? -1.604 -43.469 -3.744 1.00 31.70 264 SER A N 1
ATOM 2104 C CA . SER A 1 264 ? -1.057 -44.495 -2.814 1.00 31.70 264 SER A CA 1
ATOM 2105 C C . SER A 1 264 ? 0.282 -44.009 -2.204 1.00 31.70 264 SER A C 1
ATOM 2107 O O . SER A 1 264 ? 0.904 -43.121 -2.779 1.00 31.70 264 SER A O 1
ATOM 2109 N N . PRO A 1 265 ? 0.799 -44.600 -1.107 1.00 34.62 265 PRO A N 1
ATOM 2110 C CA . PRO A 1 265 ? 0.275 -44.569 0.259 1.00 34.62 265 PRO A CA 1
ATOM 2111 C C . PRO A 1 265 ? 1.338 -44.061 1.273 1.00 34.62 265 PRO A C 1
ATOM 2113 O O . PRO A 1 265 ? 2.495 -43.821 0.940 1.00 34.62 265 PRO A O 1
ATOM 2116 N N . ALA A 1 266 ? 0.935 -43.903 2.536 1.00 30.78 266 ALA A N 1
ATOM 2117 C CA . ALA A 1 266 ? 1.805 -43.543 3.661 1.00 30.78 266 ALA A CA 1
ATOM 2118 C C . ALA A 1 266 ? 2.915 -44.582 3.942 1.00 30.78 266 ALA A C 1
ATOM 2120 O O . ALA A 1 266 ? 2.730 -45.768 3.658 1.00 30.78 266 ALA A O 1
ATOM 2121 N N . PRO A 1 267 ? 3.973 -44.173 4.671 1.00 32.66 267 PRO A N 1
ATOM 2122 C CA . PRO A 1 267 ? 4.396 -45.004 5.789 1.00 32.66 267 PRO A CA 1
ATOM 2123 C C . PRO A 1 267 ? 4.536 -44.248 7.120 1.00 32.66 267 PRO A C 1
ATOM 2125 O O . PRO A 1 267 ? 5.112 -43.173 7.255 1.00 32.66 267 PRO A O 1
ATOM 2128 N N . THR A 1 268 ? 3.948 -44.926 8.091 1.00 26.06 268 THR A N 1
ATOM 2129 C CA . THR A 1 268 ? 4.137 -45.046 9.532 1.00 26.06 268 THR A CA 1
ATOM 2130 C C . THR A 1 268 ? 5.437 -44.532 10.173 1.00 26.06 268 THR A C 1
ATOM 2132 O O . THR A 1 268 ? 6.554 -44.825 9.763 1.00 26.06 268 THR A O 1
ATOM 2135 N N . VAL A 1 269 ? 5.194 -43.866 11.302 1.00 27.09 269 VAL A N 1
ATOM 2136 C CA . VAL A 1 269 ? 6.024 -43.551 12.474 1.00 27.09 269 VAL A CA 1
ATOM 2137 C C . VAL A 1 269 ? 7.128 -44.569 12.808 1.00 27.09 269 VAL A C 1
ATOM 2139 O O . VAL A 1 269 ? 6.862 -45.758 12.967 1.00 27.09 269 VAL A O 1
ATOM 2142 N N . SER A 1 270 ? 8.327 -44.059 13.114 1.00 27.50 270 SER A N 1
ATOM 2143 C CA . SER A 1 270 ? 9.250 -44.679 14.072 1.00 27.50 270 SER A CA 1
ATOM 2144 C C . SER A 1 270 ? 9.763 -43.634 15.062 1.00 27.50 270 SER A C 1
ATOM 2146 O O . SER A 1 270 ? 10.323 -42.600 14.706 1.00 27.50 270 SER A O 1
ATOM 2148 N N . THR A 1 271 ? 9.511 -43.920 16.331 1.00 25.75 271 THR A N 1
ATOM 2149 C CA . THR A 1 271 ? 9.959 -43.210 17.523 1.00 25.75 271 THR A CA 1
ATOM 2150 C C . THR A 1 271 ? 11.439 -43.463 17.803 1.00 25.75 271 THR A C 1
ATOM 2152 O O . THR A 1 271 ? 11.848 -44.622 17.806 1.00 25.75 271 THR A O 1
ATOM 2155 N N . LYS A 1 272 ? 12.188 -42.441 18.237 1.00 27.44 272 LYS A N 1
ATOM 2156 C CA . LYS A 1 272 ? 13.116 -42.577 19.376 1.00 27.44 272 LYS A CA 1
ATOM 2157 C C . LYS A 1 272 ? 13.503 -41.217 19.965 1.00 27.44 272 LYS A C 1
ATOM 2159 O O . LYS A 1 272 ? 14.004 -40.333 19.283 1.00 27.44 272 LYS A O 1
ATOM 2164 N N . LYS A 1 273 ? 13.231 -41.095 21.267 1.00 24.16 273 LYS A N 1
ATOM 2165 C CA . LYS A 1 273 ? 13.802 -40.122 22.207 1.00 24.16 273 LYS A CA 1
ATOM 2166 C C . LYS A 1 273 ? 15.326 -40.313 22.276 1.00 24.16 273 LYS A C 1
ATOM 2168 O O . LYS A 1 273 ? 15.771 -41.450 22.145 1.00 24.16 273 LYS A O 1
ATOM 2173 N N . VAL A 1 274 ? 16.078 -39.262 22.618 1.00 26.47 274 VAL A N 1
ATOM 2174 C CA . VAL A 1 274 ? 16.823 -39.137 23.895 1.00 26.47 274 VAL A CA 1
ATOM 2175 C C . VAL A 1 274 ? 17.779 -37.921 23.860 1.00 26.47 274 VAL A C 1
ATOM 2177 O O . VAL A 1 274 ? 18.556 -37.743 22.933 1.00 26.47 274 VAL A O 1
ATOM 2180 N N . SER A 1 275 ? 17.602 -37.096 24.898 1.00 26.50 275 SER A N 1
ATOM 2181 C CA . SER A 1 275 ? 18.445 -36.109 25.602 1.00 26.50 275 SER A CA 1
ATOM 2182 C C . SER A 1 275 ? 19.695 -35.439 24.999 1.00 26.50 275 SER A C 1
ATOM 2184 O O . SER A 1 275 ? 20.642 -36.074 24.550 1.00 26.50 275 SER A O 1
ATOM 2186 N N . SER A 1 276 ? 19.731 -34.129 25.264 1.00 27.75 276 SER A N 1
ATOM 2187 C CA . SER A 1 276 ? 20.877 -33.236 25.514 1.00 27.75 276 SER A CA 1
ATOM 2188 C C . SER A 1 276 ? 22.025 -33.822 26.356 1.00 27.75 276 SER A C 1
ATOM 2190 O O . SER A 1 276 ? 21.778 -34.679 27.207 1.00 27.75 276 SER A O 1
ATOM 2192 N N . PRO A 1 277 ? 23.220 -33.203 26.283 1.00 31.89 277 PRO A N 1
ATOM 2193 C CA . PRO A 1 277 ? 23.742 -32.568 27.500 1.00 31.89 277 PRO A CA 1
ATOM 2194 C C . PRO A 1 277 ? 24.378 -31.177 27.293 1.00 31.89 277 PRO A C 1
ATOM 2196 O O . PRO A 1 277 ? 24.703 -30.756 26.186 1.00 31.89 277 PRO A O 1
ATOM 2199 N N . GLN A 1 278 ? 24.527 -30.480 28.421 1.00 25.47 278 GLN A N 1
ATOM 2200 C CA . GLN A 1 278 ? 25.152 -29.174 28.626 1.00 25.47 278 GLN A CA 1
ATOM 2201 C C . GLN A 1 278 ? 26.605 -29.291 29.145 1.00 25.47 278 GLN A C 1
ATOM 2203 O O . GLN A 1 278 ? 26.890 -30.181 29.935 1.00 25.47 278 GLN A O 1
ATOM 2208 N N . ILE A 1 279 ? 27.424 -28.299 28.754 1.00 27.38 279 ILE A N 1
ATOM 2209 C CA . ILE A 1 279 ? 28.440 -27.512 29.505 1.00 27.38 279 ILE A CA 1
ATOM 2210 C C . ILE A 1 279 ? 29.668 -28.197 30.158 1.00 27.38 279 ILE A C 1
ATOM 2212 O O . ILE A 1 279 ? 29.552 -29.085 30.993 1.00 27.38 279 ILE A O 1
ATOM 2216 N N . GLY A 1 280 ? 30.835 -27.578 29.898 1.00 24.27 280 GLY A N 1
ATOM 2217 C CA . GLY A 1 280 ? 32.063 -27.549 30.722 1.00 24.27 280 GLY A CA 1
ATOM 2218 C C . GLY A 1 280 ? 33.306 -27.682 29.828 1.00 24.27 280 GLY A C 1
ATOM 2219 O O . GLY A 1 280 ? 33.459 -28.724 29.213 1.00 24.27 280 GLY A O 1
ATOM 2220 N N . SER A 1 281 ? 34.179 -26.707 29.543 1.00 25.19 281 SER A N 1
ATOM 2221 C CA . SER A 1 281 ? 34.892 -25.658 30.302 1.00 25.19 281 SER A CA 1
ATOM 2222 C C . SER A 1 281 ? 36.403 -25.817 30.023 1.00 25.19 281 SER A C 1
ATOM 2224 O O . SER A 1 281 ? 36.912 -26.933 30.066 1.00 25.19 281 SER A O 1
ATOM 2226 N N . SER A 1 282 ? 37.090 -24.679 29.833 1.00 24.52 282 SER A N 1
ATOM 2227 C CA . SER A 1 282 ? 38.544 -24.410 29.955 1.00 24.52 282 SER A CA 1
ATOM 2228 C C . SER A 1 282 ? 39.544 -25.062 28.981 1.00 24.52 282 SER A C 1
ATOM 2230 O O . SER A 1 282 ? 39.696 -26.273 28.983 1.00 24.52 282 SER A O 1
ATOM 2232 N N . PHE A 1 283 ? 40.338 -24.238 28.275 1.00 25.19 283 PHE A N 1
ATOM 2233 C CA . PHE A 1 283 ? 41.800 -24.151 28.473 1.00 25.19 283 PHE A CA 1
ATOM 2234 C C . PHE A 1 283 ? 42.386 -22.846 27.889 1.00 25.19 283 PHE A C 1
ATOM 2236 O O . PHE A 1 283 ? 41.822 -22.244 26.980 1.00 25.19 283 PHE A O 1
ATOM 2243 N N . GLN A 1 284 ? 43.473 -22.386 28.515 1.00 27.34 284 GLN A N 1
ATOM 2244 C CA . GLN A 1 284 ? 44.045 -21.038 28.482 1.00 27.34 284 GLN A CA 1
ATOM 2245 C C . GLN A 1 284 ? 45.106 -20.778 27.391 1.00 27.34 284 GLN A C 1
ATOM 2247 O O . GLN A 1 284 ? 45.700 -21.677 26.808 1.00 27.34 284 GLN A O 1
ATOM 2252 N N . ILE A 1 285 ? 45.329 -19.473 27.237 1.00 28.59 285 ILE A N 1
ATOM 2253 C CA . ILE A 1 285 ? 46.276 -18.654 26.469 1.00 28.59 285 ILE A CA 1
ATOM 2254 C C . ILE A 1 285 ? 47.756 -19.090 26.517 1.00 28.59 285 ILE A C 1
ATOM 2256 O O . ILE A 1 285 ? 48.317 -19.331 27.580 1.00 28.59 285 ILE A O 1
ATOM 2260 N N . SER A 1 286 ? 48.411 -19.009 25.356 1.00 25.09 286 SER A N 1
ATOM 2261 C CA . SER A 1 286 ? 49.804 -18.563 25.119 1.00 25.09 286 SER A CA 1
ATOM 2262 C C . SER A 1 286 ? 49.917 -18.294 23.603 1.00 25.09 286 SER A C 1
ATOM 2264 O O . SER A 1 286 ? 49.382 -19.069 22.826 1.00 25.09 286 SER A O 1
ATOM 2266 N N . GLY A 1 287 ? 50.467 -17.224 23.026 1.00 25.00 287 GLY A N 1
ATOM 2267 C CA . GLY A 1 287 ? 51.253 -16.086 23.483 1.00 25.00 287 GLY A CA 1
ATOM 2268 C C . GLY A 1 287 ? 52.384 -15.864 22.468 1.00 25.00 287 GLY A C 1
ATOM 2269 O O . GLY A 1 287 ? 53.368 -16.589 22.541 1.00 25.00 287 GLY A O 1
ATOM 2270 N N . SER A 1 288 ? 52.246 -14.928 21.514 1.00 23.83 288 SER A N 1
ATOM 2271 C CA . SER A 1 288 ? 53.352 -14.167 20.872 1.00 23.83 288 SER A CA 1
ATOM 2272 C C . SER A 1 288 ? 52.844 -13.203 19.780 1.00 23.83 288 SER A C 1
ATOM 2274 O O . SER A 1 288 ? 52.242 -13.620 18.796 1.00 23.83 288 SER A O 1
ATOM 2276 N N . LEU A 1 289 ? 53.114 -11.904 19.968 1.00 27.23 289 LEU A N 1
ATOM 2277 C CA . LEU A 1 289 ? 53.128 -10.875 18.918 1.00 27.23 289 LEU A CA 1
ATOM 2278 C C . LEU A 1 289 ? 54.452 -10.937 18.134 1.00 27.23 289 LEU A C 1
ATOM 2280 O O . LEU A 1 289 ? 55.463 -11.385 18.682 1.00 27.23 289 LEU A O 1
ATOM 2284 N N . PRO A 1 290 ? 54.490 -10.322 16.942 1.00 26.77 290 PRO A N 1
ATOM 2285 C CA . PRO A 1 290 ? 55.495 -9.287 16.716 1.00 26.77 290 PRO A CA 1
ATOM 2286 C C . PRO A 1 290 ? 54.898 -7.964 16.214 1.00 26.77 290 PRO A C 1
ATOM 2288 O O . PRO A 1 290 ? 53.842 -7.912 15.584 1.00 26.77 290 PRO A O 1
ATOM 2291 N N . SER A 1 291 ? 55.610 -6.891 16.551 1.00 22.91 291 SER A N 1
ATOM 2292 C CA . SER A 1 291 ? 55.257 -5.483 16.377 1.00 22.91 291 SER A CA 1
ATOM 2293 C C . SER A 1 291 ? 55.860 -4.869 15.108 1.00 22.91 291 SER A C 1
ATOM 2295 O O . SER A 1 291 ? 56.982 -5.199 14.747 1.00 22.91 291 SER A O 1
ATOM 2297 N N . MET A 1 292 ? 55.116 -3.905 14.552 1.00 27.64 292 MET A N 1
ATOM 2298 C CA . MET A 1 292 ? 55.513 -2.674 13.840 1.00 27.64 292 MET A CA 1
ATOM 2299 C C . MET A 1 292 ? 56.634 -2.709 12.788 1.00 27.64 292 MET A C 1
ATOM 2301 O O . MET A 1 292 ? 57.808 -2.736 13.133 1.00 27.64 292 MET A O 1
ATOM 2305 N N . GLU A 1 293 ? 56.259 -2.358 11.554 1.00 22.81 293 GLU A N 1
ATOM 2306 C CA . GLU A 1 293 ? 56.968 -1.311 10.812 1.00 22.81 293 GLU A CA 1
ATOM 2307 C C . GLU A 1 293 ? 55.975 -0.272 10.283 1.00 22.81 293 GLU A C 1
ATOM 2309 O O . GLU A 1 293 ? 55.079 -0.542 9.486 1.00 22.81 293 GLU A O 1
ATOM 2314 N N . THR A 1 294 ? 56.141 0.942 10.795 1.00 25.50 294 THR A N 1
ATOM 2315 C CA . THR A 1 294 ? 55.610 2.193 10.268 1.00 25.50 294 THR A CA 1
ATOM 2316 C C . THR A 1 294 ? 56.398 2.589 9.026 1.00 25.50 294 THR A C 1
ATOM 2318 O O . THR A 1 294 ? 57.595 2.854 9.127 1.00 25.50 294 THR A O 1
ATOM 2321 N N . THR A 1 295 ? 55.724 2.742 7.890 1.00 21.69 295 THR A N 1
ATOM 2322 C CA . THR A 1 295 ? 56.193 3.629 6.822 1.00 21.69 295 THR A CA 1
ATOM 2323 C C . THR A 1 295 ? 55.097 4.635 6.504 1.00 21.69 295 THR A C 1
ATOM 2325 O O . THR A 1 295 ? 53.957 4.304 6.190 1.00 21.69 295 THR A O 1
ATOM 2328 N N . SER A 1 296 ? 55.444 5.898 6.709 1.00 26.83 296 SER A N 1
ATOM 2329 C CA . SER A 1 296 ? 54.634 7.068 6.426 1.00 26.83 296 SER A CA 1
ATOM 2330 C C . SER A 1 296 ? 54.868 7.557 4.994 1.00 26.83 296 SER A C 1
ATOM 2332 O O . SER A 1 296 ? 56.020 7.684 4.576 1.00 26.83 296 SER A O 1
ATOM 2334 N N . SER A 1 297 ? 53.768 8.004 4.371 1.00 26.27 297 SER A N 1
ATOM 2335 C CA . SER A 1 297 ? 53.616 8.972 3.256 1.00 26.27 297 SER A CA 1
ATOM 2336 C C . SER A 1 297 ? 53.967 8.540 1.813 1.00 26.27 297 SER A C 1
ATOM 2338 O O . SER A 1 297 ? 54.848 7.703 1.644 1.00 26.27 297 SER A O 1
ATOM 2340 N N . PRO A 1 298 ? 53.333 9.136 0.767 1.00 33.84 298 PRO A N 1
ATOM 2341 C CA . PRO A 1 298 ? 52.483 10.336 0.781 1.00 33.84 298 PRO A CA 1
ATOM 2342 C C . PRO A 1 298 ? 51.064 10.179 0.199 1.00 33.84 298 PRO A C 1
ATOM 2344 O O . PRO A 1 298 ? 50.754 9.296 -0.593 1.00 33.84 298 PRO A O 1
ATOM 2347 N N . ILE A 1 299 ? 50.228 11.129 0.615 1.00 41.97 299 ILE A N 1
ATOM 2348 C CA . ILE A 1 299 ? 49.015 11.583 -0.061 1.00 41.97 299 ILE A CA 1
ATOM 2349 C C . ILE A 1 299 ? 49.408 11.976 -1.490 1.00 41.97 299 ILE A C 1
ATOM 2351 O O . ILE A 1 299 ? 50.136 12.951 -1.665 1.00 41.97 299 ILE A O 1
ATOM 2355 N N . ASP A 1 300 ? 48.929 11.231 -2.481 1.00 28.67 300 ASP A N 1
ATOM 2356 C CA . ASP A 1 300 ? 48.817 11.712 -3.853 1.00 28.67 300 ASP A CA 1
ATOM 2357 C C . ASP A 1 300 ? 47.388 11.449 -4.324 1.00 28.67 300 ASP A C 1
ATOM 2359 O O . ASP A 1 300 ? 46.870 10.331 -4.239 1.00 28.67 300 ASP A O 1
ATOM 2363 N N . GLY A 1 301 ? 46.717 12.529 -4.710 1.00 37.19 301 GLY A N 1
ATOM 2364 C CA . GLY A 1 301 ? 45.369 12.498 -5.244 1.00 37.19 301 GLY A CA 1
ATOM 2365 C C . GLY A 1 301 ? 45.414 11.956 -6.661 1.00 37.19 301 GLY A C 1
ATOM 2366 O O . GLY A 1 301 ? 45.813 12.657 -7.584 1.00 37.19 301 GLY A O 1
ATOM 2367 N N . GLY A 1 302 ? 44.971 10.717 -6.822 1.00 25.56 302 GLY A N 1
ATOM 2368 C CA . GLY A 1 302 ? 44.711 10.106 -8.116 1.00 25.56 302 GLY A CA 1
ATOM 2369 C C . GLY A 1 302 ? 43.425 9.304 -8.038 1.00 25.56 302 GLY A C 1
ATOM 2370 O O . GLY A 1 302 ? 43.456 8.105 -7.777 1.00 25.56 302 GLY A O 1
ATOM 2371 N N . GLU A 1 303 ? 42.286 9.967 -8.233 1.00 35.25 303 GLU A N 1
ATOM 2372 C CA . GLU A 1 303 ? 41.041 9.284 -8.577 1.00 35.25 303 GLU A CA 1
ATOM 2373 C C . GLU A 1 303 ? 41.288 8.504 -9.881 1.00 35.25 303 GLU A C 1
ATOM 2375 O O . GLU A 1 303 ? 41.506 9.100 -10.934 1.00 35.25 303 GLU A O 1
ATOM 2380 N N . ASN A 1 304 ? 41.301 7.171 -9.807 1.00 37.69 304 ASN A N 1
ATOM 2381 C CA . ASN A 1 304 ? 41.230 6.290 -10.972 1.00 37.69 304 ASN A CA 1
ATOM 2382 C C . ASN A 1 304 ? 39.751 5.901 -11.175 1.00 37.69 304 ASN A C 1
ATOM 2384 O O . ASN A 1 304 ? 39.301 4.932 -10.564 1.00 37.69 304 ASN A O 1
ATOM 2388 N N . PRO A 1 305 ? 38.975 6.606 -12.019 1.00 45.59 305 PRO A N 1
ATOM 2389 C CA . PRO A 1 305 ? 37.546 6.331 -12.231 1.00 45.59 305 PRO A CA 1
ATOM 2390 C C . PRO A 1 305 ? 37.249 5.006 -12.969 1.00 45.59 305 PRO A C 1
ATOM 2392 O O . PRO A 1 305 ? 36.087 4.641 -13.145 1.00 45.59 305 PRO A O 1
ATOM 2395 N N . ASP A 1 306 ? 38.279 4.267 -13.395 1.00 45.53 306 ASP A N 1
ATOM 2396 C CA . ASP A 1 306 ? 38.152 3.068 -14.236 1.00 45.53 306 ASP A CA 1
ATOM 2397 C C . ASP A 1 306 ? 38.050 1.734 -13.466 1.00 45.53 306 ASP A C 1
ATOM 2399 O O . ASP A 1 306 ? 37.886 0.680 -14.090 1.00 45.53 306 ASP A O 1
ATOM 2403 N N . LEU A 1 307 ? 38.135 1.731 -12.128 1.00 53.72 307 LEU A N 1
ATOM 2404 C CA . LEU A 1 307 ? 38.231 0.484 -11.348 1.00 53.72 307 LEU A CA 1
ATOM 2405 C C . LEU A 1 307 ? 37.064 0.176 -10.409 1.00 53.72 307 LEU A C 1
ATOM 2407 O O . LEU A 1 307 ? 36.899 -1.002 -10.078 1.00 53.72 307 LEU A O 1
ATOM 2411 N N . ASP A 1 308 ? 36.229 1.150 -10.055 1.00 65.31 308 ASP A N 1
ATOM 2412 C CA . ASP A 1 308 ? 35.143 0.916 -9.105 1.00 65.31 308 ASP A CA 1
ATOM 2413 C C . ASP A 1 308 ? 33.916 0.326 -9.809 1.00 65.31 308 ASP A C 1
ATOM 2415 O O . ASP A 1 308 ? 33.320 0.913 -10.718 1.00 65.31 308 ASP A O 1
ATOM 2419 N N . VAL A 1 309 ? 33.563 -0.898 -9.419 1.00 74.44 309 VAL A N 1
ATOM 2420 C CA . VAL A 1 309 ? 32.299 -1.538 -9.780 1.00 74.44 309 VAL A CA 1
ATOM 2421 C C . VAL A 1 309 ? 31.312 -1.215 -8.659 1.00 74.44 309 VAL A C 1
ATOM 2423 O O . VAL A 1 309 ? 31.663 -1.421 -7.499 1.00 74.44 309 VAL A O 1
ATOM 2426 N N . PRO A 1 310 ? 30.098 -0.721 -8.963 1.00 81.00 310 PRO A N 1
ATOM 2427 C CA . PRO A 1 310 ? 29.094 -0.494 -7.931 1.00 81.00 310 PRO A CA 1
ATOM 2428 C C . PRO A 1 310 ? 28.818 -1.780 -7.147 1.00 81.00 310 PRO A C 1
ATOM 2430 O O . PRO A 1 310 ? 28.604 -2.833 -7.758 1.00 81.00 310 PRO A O 1
ATOM 2433 N N . GLU A 1 311 ? 28.791 -1.693 -5.815 1.00 79.88 311 GLU A N 1
ATOM 2434 C CA . GLU A 1 311 ? 28.540 -2.847 -4.943 1.00 79.88 311 GLU A CA 1
ATOM 2435 C C . GLU A 1 311 ? 27.244 -3.571 -5.320 1.00 79.88 311 GLU A C 1
ATOM 2437 O O . GLU A 1 311 ? 27.151 -4.785 -5.188 1.00 79.88 311 GLU A O 1
ATOM 2442 N N . GLU A 1 312 ? 26.237 -2.859 -5.834 1.00 81.38 312 GLU A N 1
ATOM 2443 C CA . GLU A 1 312 ? 24.953 -3.448 -6.205 1.00 81.38 312 GLU A CA 1
ATOM 2444 C C . GLU A 1 312 ? 25.060 -4.510 -7.311 1.00 81.38 312 GLU A C 1
ATOM 2446 O O . GLU A 1 312 ? 24.164 -5.343 -7.431 1.00 81.38 312 GLU A O 1
ATOM 2451 N N . LEU A 1 313 ? 26.150 -4.521 -8.089 1.00 81.19 313 LEU A N 1
ATOM 2452 C CA . LEU A 1 313 ? 26.417 -5.537 -9.111 1.00 81.19 313 LEU A CA 1
ATOM 2453 C C . LEU A 1 313 ? 27.108 -6.791 -8.570 1.00 81.19 313 LEU A C 1
ATOM 2455 O O . LEU A 1 313 ? 27.244 -7.763 -9.314 1.00 81.19 313 LEU A O 1
ATOM 2459 N N . GLU A 1 314 ? 27.515 -6.831 -7.302 1.00 82.19 314 GLU A N 1
ATOM 2460 C CA . GLU A 1 314 ? 28.163 -8.002 -6.699 1.00 82.19 314 GLU A CA 1
ATOM 2461 C C . GLU A 1 314 ? 27.152 -9.073 -6.250 1.00 82.19 314 GLU A C 1
ATOM 2463 O O . GLU A 1 314 ? 27.182 -9.584 -5.125 1.00 82.19 314 GLU A O 1
ATOM 2468 N N . LEU A 1 315 ? 26.214 -9.408 -7.138 1.00 80.31 315 LEU A N 1
ATOM 2469 C CA . LEU A 1 315 ? 25.085 -10.298 -6.861 1.00 80.31 315 LEU A CA 1
ATOM 2470 C C . LEU A 1 315 ? 25.510 -11.741 -6.545 1.00 80.31 315 LEU A C 1
ATOM 2472 O O . LEU A 1 315 ? 24.813 -12.443 -5.814 1.00 80.31 315 LEU A O 1
ATOM 2476 N N . PHE A 1 316 ? 26.656 -12.177 -7.072 1.00 77.69 316 PHE A N 1
ATOM 2477 C CA . PHE A 1 316 ? 27.200 -13.523 -6.892 1.00 77.69 316 PHE A CA 1
ATOM 2478 C C . PHE A 1 316 ? 28.520 -13.491 -6.119 1.00 77.69 316 PHE A C 1
ATOM 2480 O O . PHE A 1 316 ? 29.308 -12.561 -6.259 1.00 77.69 316 PHE A O 1
ATOM 2487 N N . LEU A 1 317 ? 28.794 -14.549 -5.346 1.00 69.69 317 LEU A N 1
ATOM 2488 C CA . LEU A 1 317 ? 30.075 -14.719 -4.639 1.00 69.69 317 LEU A CA 1
ATOM 2489 C C . LEU A 1 317 ? 31.255 -14.857 -5.611 1.00 69.69 317 LEU A C 1
ATOM 2491 O O . LEU A 1 317 ? 32.358 -14.399 -5.329 1.00 69.69 317 LEU A O 1
ATOM 2495 N N . THR A 1 318 ? 31.011 -15.490 -6.757 1.00 72.81 318 THR A N 1
ATOM 2496 C CA . THR A 1 318 ? 31.958 -15.601 -7.864 1.00 72.81 318 THR A CA 1
ATOM 2497 C C . THR A 1 318 ? 31.403 -14.828 -9.046 1.00 72.81 318 THR A C 1
ATOM 2499 O O . THR A 1 318 ? 30.421 -15.250 -9.658 1.00 72.81 318 THR A O 1
ATOM 2502 N N . LEU A 1 319 ? 32.019 -13.690 -9.347 1.00 73.69 319 LEU A N 1
ATOM 2503 C CA . LEU A 1 319 ? 31.586 -12.825 -10.434 1.00 73.69 319 LEU A CA 1
ATOM 2504 C C . LEU A 1 319 ? 32.180 -13.305 -11.764 1.00 73.69 319 LEU A C 1
ATOM 2506 O O . LEU A 1 319 ? 33.390 -13.548 -11.834 1.00 73.69 319 LEU A O 1
ATOM 2510 N N . PRO A 1 320 ? 31.369 -13.430 -12.825 1.00 77.25 320 PRO A N 1
ATOM 2511 C CA . PRO A 1 320 ? 31.892 -13.756 -14.140 1.00 77.25 320 PRO A CA 1
ATOM 2512 C C . PRO A 1 320 ? 32.740 -12.588 -14.662 1.00 77.25 320 PRO A C 1
ATOM 2514 O O . PRO A 1 320 ? 32.363 -11.420 -14.560 1.00 77.25 320 PRO A O 1
ATOM 2517 N N . ALA A 1 321 ? 33.918 -12.900 -15.205 1.00 68.25 321 ALA A N 1
ATOM 2518 C CA . ALA A 1 321 ? 34.879 -11.875 -15.604 1.00 68.25 321 ALA A CA 1
ATOM 2519 C C . ALA A 1 321 ? 34.429 -11.096 -16.853 1.00 68.25 321 ALA A C 1
ATOM 2521 O O . ALA A 1 321 ? 34.686 -9.894 -16.947 1.00 68.25 321 ALA A O 1
ATOM 2522 N N . LYS A 1 322 ? 33.797 -11.780 -17.818 1.00 79.31 322 LYS A N 1
ATOM 2523 C CA . LYS A 1 322 ? 33.319 -11.226 -19.094 1.0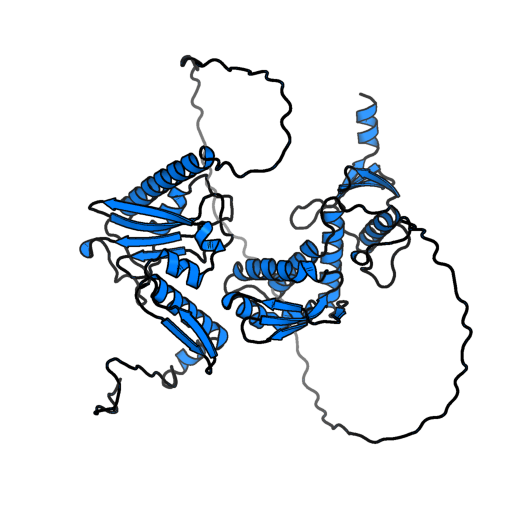0 79.31 322 LYS A CA 1
ATOM 2524 C C . LYS A 1 322 ? 32.145 -12.050 -19.642 1.00 79.31 322 LYS A C 1
ATOM 2526 O O . LYS A 1 322 ? 32.084 -13.238 -19.332 1.00 79.31 322 LYS A O 1
ATOM 2531 N N . PRO A 1 323 ? 31.263 -11.436 -20.447 1.00 83.44 323 PRO A N 1
ATOM 2532 C CA . PRO A 1 323 ? 30.233 -12.159 -21.186 1.00 83.44 323 PRO A CA 1
ATOM 2533 C C . PRO A 1 323 ? 30.850 -13.027 -22.293 1.00 83.44 323 PRO A C 1
ATOM 2535 O O . PRO A 1 323 ? 31.874 -12.657 -22.874 1.00 83.44 323 PRO A O 1
ATOM 2538 N N . GLU A 1 324 ? 30.235 -14.175 -22.570 1.00 84.38 324 GLU A N 1
ATOM 2539 C CA . GLU A 1 324 ? 30.689 -15.155 -23.564 1.00 84.38 324 GLU A CA 1
ATOM 2540 C C . GLU A 1 324 ? 30.055 -14.928 -24.943 1.00 84.38 324 GLU A C 1
ATOM 2542 O O . GLU A 1 324 ? 30.750 -15.019 -25.955 1.00 84.38 324 GLU A O 1
ATOM 2547 N N . ASN A 1 325 ? 28.760 -14.597 -25.000 1.00 86.19 325 ASN A N 1
ATOM 2548 C CA . ASN A 1 325 ? 28.003 -14.499 -26.255 1.00 86.19 325 ASN A CA 1
ATOM 2549 C C . ASN A 1 325 ? 27.833 -13.058 -26.743 1.00 86.19 325 ASN A C 1
ATOM 2551 O O . ASN A 1 325 ? 27.630 -12.823 -27.936 1.00 86.19 325 ASN A O 1
ATOM 2555 N N . PHE A 1 326 ? 27.908 -12.087 -25.833 1.00 87.56 326 PHE A N 1
ATOM 2556 C CA . PHE A 1 326 ? 27.733 -10.672 -26.147 1.00 87.56 326 PHE A CA 1
ATOM 2557 C C . PHE A 1 326 ? 29.033 -9.888 -26.006 1.00 87.56 326 PHE A C 1
ATOM 2559 O O . PHE A 1 326 ? 29.672 -9.895 -24.959 1.00 87.56 326 PHE A O 1
ATOM 2566 N N . ARG A 1 327 ? 29.381 -9.100 -27.024 1.00 89.44 327 ARG A N 1
ATOM 2567 C CA . ARG A 1 327 ? 30.450 -8.102 -26.932 1.00 89.44 327 ARG A CA 1
ATOM 2568 C C . ARG A 1 327 ? 29.852 -6.706 -26.845 1.00 89.44 327 ARG A C 1
ATOM 2570 O O . ARG A 1 327 ? 29.139 -6.266 -27.738 1.00 89.44 327 ARG A O 1
ATOM 2577 N N . ILE A 1 328 ? 30.169 -5.971 -25.787 1.00 91.00 328 ILE A N 1
ATOM 2578 C CA . ILE A 1 328 ? 29.630 -4.622 -25.583 1.00 91.00 328 ILE A CA 1
ATOM 2579 C C . ILE A 1 328 ? 30.289 -3.642 -26.557 1.00 91.00 328 ILE A C 1
ATOM 2581 O O . ILE A 1 328 ? 31.513 -3.511 -26.580 1.00 91.00 328 ILE A O 1
ATOM 2585 N N . ILE A 1 329 ? 29.464 -2.945 -27.340 1.00 88.56 329 ILE A N 1
ATOM 2586 C CA . ILE A 1 329 ? 29.892 -1.902 -28.282 1.00 88.56 329 ILE A CA 1
ATOM 2587 C C . ILE A 1 329 ? 29.893 -0.540 -27.580 1.00 88.56 329 ILE A C 1
ATOM 2589 O O . ILE A 1 329 ? 30.820 0.248 -27.743 1.00 88.56 329 ILE A O 1
ATOM 2593 N N . GLY A 1 330 ? 28.854 -0.260 -26.787 1.00 85.56 330 GLY A N 1
ATOM 2594 C CA . GLY A 1 330 ? 28.724 1.002 -26.066 1.00 85.56 330 GLY A CA 1
ATOM 2595 C C . GLY A 1 330 ? 27.347 1.208 -25.442 1.00 85.56 330 GLY A C 1
ATOM 2596 O O . GLY A 1 330 ? 26.494 0.320 -25.459 1.00 85.56 330 GLY A O 1
ATOM 2597 N N . MET A 1 331 ? 27.133 2.405 -24.895 1.00 87.31 331 MET A N 1
ATOM 2598 C CA . MET A 1 331 ? 25.849 2.831 -24.340 1.00 87.31 331 MET A CA 1
ATOM 2599 C C . MET A 1 331 ? 25.225 3.947 -25.172 1.00 87.31 331 MET A C 1
ATOM 2601 O O . MET A 1 331 ? 25.901 4.888 -25.579 1.00 87.31 331 MET A O 1
ATOM 2605 N N . LEU A 1 332 ? 23.909 3.881 -25.345 1.00 84.88 332 LEU A N 1
ATOM 2606 C CA . LEU A 1 332 ? 23.101 4.934 -25.938 1.00 84.88 332 LEU A CA 1
ATOM 2607 C C . LEU A 1 332 ? 22.334 5.679 -24.833 1.00 84.88 332 LEU A C 1
ATOM 2609 O O . LEU A 1 332 ? 21.586 5.075 -24.056 1.00 84.88 332 LEU A O 1
ATOM 2613 N N . HIS A 1 333 ? 22.547 6.997 -24.752 1.00 81.38 333 HIS A N 1
ATOM 2614 C CA . HIS A 1 333 ? 21.914 7.913 -23.787 1.00 81.38 333 HIS A CA 1
ATOM 2615 C C . HIS A 1 333 ? 21.957 7.440 -22.319 1.00 81.38 333 HIS A C 1
ATOM 2617 O O . HIS A 1 333 ? 21.000 7.651 -21.577 1.00 81.38 333 HIS A O 1
ATOM 2623 N N . HIS A 1 334 ? 23.038 6.763 -21.909 1.00 77.94 334 HIS A N 1
ATOM 2624 C CA . HIS A 1 334 ? 23.217 6.205 -20.556 1.00 77.94 334 HIS A CA 1
ATOM 2625 C C . HIS A 1 334 ? 22.077 5.283 -20.077 1.00 77.94 334 HIS A C 1
ATOM 2627 O O . HIS A 1 334 ? 21.905 5.065 -18.881 1.00 77.94 334 HIS A O 1
ATOM 2633 N N . ARG A 1 335 ? 21.292 4.715 -21.001 1.00 82.19 335 ARG A N 1
ATOM 2634 C CA . ARG A 1 335 ? 20.127 3.880 -20.676 1.00 82.19 335 ARG A CA 1
ATOM 2635 C C . ARG A 1 335 ? 20.138 2.544 -21.397 1.00 82.19 335 ARG A C 1
ATOM 2637 O O . ARG A 1 335 ? 19.818 1.515 -20.809 1.00 82.19 335 ARG A O 1
ATOM 2644 N N . GLN A 1 336 ? 20.464 2.569 -22.683 1.00 87.69 336 GLN A N 1
ATOM 2645 C CA . GLN A 1 336 ? 20.460 1.373 -23.511 1.00 87.69 336 GLN A CA 1
ATOM 2646 C C . GLN A 1 336 ? 21.890 0.907 -23.730 1.00 87.69 336 GLN A C 1
ATOM 2648 O O . GLN A 1 336 ? 22.771 1.718 -24.005 1.00 87.69 336 GLN A O 1
ATOM 2653 N N . ILE A 1 337 ? 22.117 -0.393 -23.618 1.00 89.62 337 ILE A N 1
ATOM 2654 C CA . ILE A 1 337 ? 23.383 -1.021 -23.966 1.00 89.62 337 ILE A CA 1
ATOM 2655 C C . ILE A 1 337 ? 23.272 -1.634 -25.362 1.00 89.62 337 ILE A C 1
ATOM 2657 O O . ILE A 1 337 ? 22.283 -2.295 -25.688 1.00 89.62 337 ILE A O 1
ATOM 2661 N N . LEU A 1 338 ? 24.283 -1.371 -26.188 1.00 91.75 338 LEU A N 1
ATOM 2662 C CA . LEU A 1 338 ? 24.443 -1.932 -27.523 1.00 91.75 338 LEU A CA 1
ATOM 2663 C C . LEU A 1 338 ? 25.485 -3.042 -27.463 1.00 91.75 338 LEU A C 1
ATOM 2665 O O . LEU A 1 338 ? 26.604 -2.832 -26.982 1.00 91.75 338 LEU A O 1
ATOM 2669 N N . MET A 1 339 ? 25.113 -4.217 -27.952 1.00 93.00 339 MET A N 1
ATOM 2670 C CA . MET A 1 339 ? 25.917 -5.427 -27.858 1.00 93.00 339 MET A CA 1
ATOM 2671 C C . MET A 1 339 ? 25.960 -6.129 -29.212 1.00 93.00 339 MET A C 1
ATOM 2673 O O . MET A 1 339 ? 24.937 -6.317 -29.863 1.00 93.00 339 MET A O 1
ATOM 2677 N N . GLU A 1 340 ? 27.148 -6.528 -29.631 1.00 90.94 340 GLU A N 1
ATOM 2678 C CA . GLU A 1 340 ? 27.371 -7.405 -30.771 1.00 90.94 340 GLU A CA 1
ATOM 2679 C C . GLU A 1 340 ? 27.128 -8.853 -30.334 1.00 90.94 340 GLU A C 1
ATOM 2681 O O . GLU A 1 340 ? 27.679 -9.305 -29.329 1.00 90.94 340 GLU A O 1
ATOM 2686 N N . HIS A 1 341 ? 26.293 -9.562 -31.085 1.00 90.69 341 HIS A N 1
ATOM 2687 C CA . HIS A 1 341 ? 26.060 -10.998 -30.972 1.00 90.69 341 HIS A CA 1
ATOM 2688 C C . HIS A 1 341 ? 26.391 -11.651 -32.320 1.00 90.69 341 HIS A C 1
ATOM 2690 O O . HIS A 1 341 ? 26.335 -10.989 -33.357 1.00 90.69 341 HIS A O 1
ATOM 2696 N N . ALA A 1 342 ? 26.680 -12.955 -32.340 1.00 87.44 342 ALA A N 1
ATOM 2697 C CA . ALA A 1 342 ? 27.022 -13.676 -33.574 1.00 87.44 342 ALA A CA 1
ATOM 2698 C C . ALA A 1 342 ? 25.961 -13.544 -34.692 1.00 87.44 342 ALA A C 1
ATOM 2700 O O . ALA A 1 342 ? 26.289 -13.607 -35.872 1.00 87.44 342 ALA A O 1
ATOM 2701 N N . GLU A 1 343 ? 24.695 -13.338 -34.322 1.00 85.62 343 GLU A N 1
ATOM 2702 C CA . GLU A 1 343 ? 23.553 -13.237 -35.245 1.00 85.62 343 GLU A CA 1
ATOM 2703 C C . GLU A 1 343 ? 23.164 -11.785 -35.609 1.00 85.62 343 GLU A C 1
ATOM 2705 O O . GLU A 1 343 ? 22.347 -11.562 -36.509 1.00 85.62 343 GLU A O 1
ATOM 2710 N N . GLY A 1 344 ? 23.729 -10.773 -34.938 1.00 89.44 344 GLY A N 1
ATOM 2711 C CA . GLY A 1 344 ? 23.390 -9.371 -35.193 1.00 89.44 344 GLY A CA 1
ATOM 2712 C C . GLY A 1 344 ? 23.618 -8.422 -34.015 1.00 89.44 344 GLY A C 1
ATOM 2713 O O . GLY A 1 344 ? 24.456 -8.654 -33.146 1.00 89.44 344 GLY A O 1
ATOM 2714 N N . LEU A 1 345 ? 22.865 -7.319 -33.993 1.00 91.62 345 LEU A N 1
ATOM 2715 C CA . LEU A 1 345 ? 22.964 -6.280 -32.964 1.00 91.62 345 LEU A CA 1
ATOM 2716 C C . LEU A 1 345 ? 21.890 -6.484 -31.893 1.00 91.62 345 LEU A C 1
ATOM 2718 O O . LEU A 1 345 ? 20.698 -6.356 -32.172 1.00 91.62 345 LEU A O 1
ATOM 2722 N N . ALA A 1 346 ? 22.304 -6.746 -30.659 1.00 91.12 346 ALA A N 1
ATOM 2723 C CA . ALA A 1 346 ? 21.421 -6.787 -29.505 1.00 91.12 346 ALA A CA 1
ATOM 2724 C C . ALA A 1 346 ? 21.357 -5.422 -28.806 1.00 91.12 346 ALA A C 1
ATOM 2726 O O . ALA A 1 346 ? 22.370 -4.752 -28.589 1.00 91.12 346 ALA A O 1
ATOM 2727 N N . VAL A 1 347 ? 20.144 -5.015 -28.438 1.00 91.25 347 VAL A N 1
ATOM 2728 C CA . VAL A 1 347 ? 19.872 -3.772 -27.710 1.00 91.25 347 VAL A CA 1
ATOM 2729 C C . VAL A 1 347 ? 19.082 -4.104 -26.458 1.00 91.25 347 VAL A C 1
ATOM 2731 O O . VAL A 1 347 ? 18.054 -4.784 -26.529 1.00 91.25 347 VAL A O 1
ATOM 2734 N N . ALA A 1 348 ? 19.545 -3.610 -25.313 1.00 89.56 348 ALA A N 1
ATOM 2735 C CA . ALA A 1 348 ? 18.917 -3.878 -24.027 1.00 89.56 348 ALA A CA 1
ATOM 2736 C C . ALA A 1 348 ? 18.849 -2.637 -23.134 1.00 89.56 348 ALA A C 1
ATOM 2738 O O . ALA A 1 348 ? 19.624 -1.700 -23.308 1.00 89.56 348 ALA A O 1
ATOM 2739 N N . ASP A 1 349 ? 17.926 -2.626 -22.174 1.00 88.81 349 ASP A N 1
ATOM 2740 C CA . ASP A 1 349 ? 17.801 -1.557 -21.173 1.00 88.81 349 ASP A CA 1
ATOM 2741 C C . ASP A 1 349 ? 18.503 -1.989 -19.873 1.00 88.81 349 ASP A C 1
ATOM 2743 O O . ASP A 1 349 ? 18.179 -3.035 -19.301 1.00 88.81 349 ASP A O 1
ATOM 2747 N N . THR A 1 350 ? 19.487 -1.203 -19.421 1.00 88.38 350 THR A N 1
ATOM 2748 C CA . THR A 1 350 ? 20.339 -1.564 -18.275 1.00 88.38 350 THR A CA 1
ATOM 2749 C C . THR A 1 350 ? 19.550 -1.670 -16.973 1.00 88.38 350 THR A C 1
ATOM 2751 O O . THR A 1 350 ? 19.773 -2.606 -16.203 1.00 88.38 350 THR A O 1
ATOM 2754 N N . HIS A 1 351 ? 18.591 -0.767 -16.744 1.00 88.50 351 HIS A N 1
ATOM 2755 C CA . HIS A 1 351 ? 17.718 -0.802 -15.570 1.00 88.50 351 HIS A CA 1
ATOM 2756 C C . HIS A 1 351 ? 16.866 -2.072 -15.574 1.00 88.50 351 HIS A C 1
ATOM 2758 O O . HIS A 1 351 ? 16.782 -2.775 -14.564 1.00 88.50 351 HIS A O 1
ATOM 2764 N N . ASN A 1 352 ? 16.268 -2.406 -16.720 1.00 89.06 352 ASN A N 1
ATOM 2765 C CA . ASN A 1 352 ? 15.405 -3.579 -16.830 1.00 89.06 352 ASN A CA 1
ATOM 2766 C C . ASN A 1 352 ? 16.173 -4.894 -16.667 1.00 89.06 352 ASN A C 1
ATOM 2768 O O . ASN A 1 352 ? 15.666 -5.792 -15.989 1.00 89.06 352 ASN A O 1
ATOM 2772 N N . ILE A 1 353 ? 17.380 -5.007 -17.241 1.00 89.56 353 ILE A N 1
ATOM 2773 C CA . ILE A 1 353 ? 18.250 -6.173 -17.028 1.00 89.56 353 ILE A CA 1
ATOM 2774 C C . ILE A 1 353 ? 18.601 -6.291 -15.547 1.00 89.56 353 ILE A C 1
ATOM 2776 O O . ILE A 1 353 ? 18.392 -7.350 -14.961 1.00 89.56 353 ILE A O 1
ATOM 2780 N N . HIS A 1 354 ? 19.075 -5.213 -14.917 1.00 91.00 354 HIS A N 1
ATOM 2781 C CA . HIS A 1 354 ? 19.494 -5.266 -13.518 1.00 91.00 354 HIS A CA 1
ATOM 2782 C C . HIS A 1 354 ? 18.329 -5.630 -12.583 1.00 91.00 354 HIS A C 1
ATOM 2784 O O . HIS A 1 354 ? 18.444 -6.534 -11.757 1.00 91.00 354 HIS A O 1
ATOM 2790 N N . LYS A 1 355 ? 17.154 -5.023 -12.788 1.00 91.19 355 LYS A N 1
ATOM 2791 C CA . LYS A 1 355 ? 15.910 -5.396 -12.098 1.00 91.19 355 LYS A CA 1
ATOM 2792 C C . LYS A 1 355 ? 15.577 -6.881 -12.294 1.00 91.19 355 LYS A C 1
ATOM 2794 O O . LYS A 1 355 ? 15.173 -7.544 -11.345 1.00 91.19 355 LYS A O 1
ATOM 2799 N N . ALA A 1 356 ? 15.701 -7.410 -13.514 1.00 90.62 356 ALA A N 1
ATOM 2800 C CA . ALA A 1 356 ? 15.427 -8.818 -13.814 1.00 90.62 356 ALA A CA 1
ATOM 2801 C C . ALA A 1 356 ? 16.412 -9.780 -13.138 1.00 90.62 356 ALA A C 1
ATOM 2803 O O . ALA A 1 356 ? 15.988 -10.816 -12.627 1.00 90.62 356 ALA A O 1
ATOM 2804 N N . LEU A 1 357 ? 17.695 -9.418 -13.099 1.00 91.06 357 LEU A N 1
ATOM 2805 C CA . LEU A 1 357 ? 18.740 -10.169 -12.407 1.00 91.06 357 LEU A CA 1
ATOM 2806 C C . LEU A 1 357 ? 18.444 -10.279 -10.915 1.00 91.06 357 LEU A C 1
ATOM 2808 O O . LEU A 1 357 ? 18.377 -11.389 -10.391 1.00 91.06 357 LEU A O 1
ATOM 2812 N N . ILE A 1 358 ? 18.195 -9.145 -10.251 1.00 92.06 358 ILE A N 1
ATOM 2813 C CA . ILE A 1 358 ? 17.886 -9.114 -8.816 1.00 92.06 358 ILE A CA 1
ATOM 2814 C C . ILE A 1 358 ? 16.619 -9.924 -8.523 1.00 92.06 358 ILE A C 1
ATOM 2816 O O . ILE A 1 358 ? 16.598 -10.712 -7.582 1.00 92.06 358 ILE A O 1
ATOM 2820 N N . GLU A 1 359 ? 15.570 -9.774 -9.338 1.00 92.06 359 GLU A N 1
ATOM 2821 C CA . GLU A 1 359 ? 14.319 -10.525 -9.181 1.00 92.06 359 GLU A CA 1
ATOM 2822 C C . GLU A 1 359 ? 14.548 -12.040 -9.287 1.00 92.06 359 GLU A C 1
ATOM 2824 O O . GLU A 1 359 ? 14.103 -12.791 -8.419 1.00 92.06 359 GLU A O 1
ATOM 2829 N N . SER A 1 360 ? 15.277 -12.496 -10.312 1.00 90.62 360 SER A N 1
ATOM 2830 C CA . SER A 1 360 ? 15.567 -13.920 -10.501 1.00 90.62 360 SER A CA 1
ATOM 2831 C C . SER A 1 360 ? 16.491 -14.480 -9.418 1.00 90.62 360 SER A C 1
ATOM 2833 O O . SER A 1 360 ? 16.318 -15.630 -9.013 1.00 90.62 360 SER A O 1
ATOM 2835 N N . LEU A 1 361 ? 17.474 -13.702 -8.962 1.00 91.06 361 LEU A N 1
ATOM 2836 C CA . LEU A 1 361 ? 18.391 -14.094 -7.895 1.00 91.06 361 LEU A CA 1
ATOM 2837 C C . LEU A 1 361 ? 17.651 -14.234 -6.562 1.00 91.06 361 LEU A C 1
ATOM 2839 O O . LEU A 1 361 ? 17.775 -15.253 -5.884 1.00 91.06 361 LEU A O 1
ATOM 2843 N N . LEU A 1 362 ? 16.862 -13.224 -6.190 1.00 90.75 362 LEU A N 1
ATOM 2844 C CA . LEU A 1 362 ? 16.079 -13.245 -4.958 1.00 90.75 362 LEU A CA 1
ATOM 2845 C C . LEU A 1 362 ? 15.032 -14.358 -4.987 1.00 90.75 362 LEU A C 1
ATOM 2847 O O . LEU A 1 362 ? 14.849 -15.028 -3.981 1.00 90.75 362 LEU A O 1
ATOM 2851 N N . ALA A 1 363 ? 14.393 -14.625 -6.130 1.00 91.12 363 ALA A N 1
ATOM 2852 C CA . ALA A 1 363 ? 13.476 -15.757 -6.253 1.00 91.12 363 ALA A CA 1
ATOM 2853 C C . ALA A 1 363 ? 14.155 -17.095 -5.911 1.00 91.12 363 ALA A C 1
ATOM 2855 O O . ALA A 1 363 ? 13.640 -17.829 -5.069 1.00 91.12 363 ALA A O 1
ATOM 2856 N N . LYS A 1 364 ? 15.338 -17.369 -6.482 1.00 89.62 364 LYS A N 1
ATOM 2857 C CA . LYS A 1 364 ? 16.113 -18.592 -6.200 1.00 89.62 364 LYS A CA 1
ATOM 2858 C C . LYS A 1 364 ? 16.577 -18.653 -4.737 1.00 89.62 364 LYS A C 1
ATOM 2860 O O . LYS A 1 364 ? 16.314 -19.621 -4.030 1.00 89.62 364 LYS A O 1
ATOM 2865 N N . THR A 1 365 ? 17.207 -17.586 -4.250 1.00 89.25 365 THR A N 1
ATOM 2866 C CA . THR A 1 365 ? 17.800 -17.552 -2.899 1.00 89.25 365 THR A CA 1
ATOM 2867 C C . THR A 1 365 ? 16.761 -17.549 -1.773 1.00 89.25 365 THR A C 1
ATOM 2869 O O . THR A 1 365 ? 17.002 -18.127 -0.715 1.00 89.25 365 THR A O 1
ATOM 2872 N N . VAL A 1 366 ? 15.578 -16.957 -1.976 1.00 89.44 366 VAL A N 1
ATOM 2873 C CA . VAL A 1 366 ? 14.473 -17.016 -1.000 1.00 89.44 366 VAL A CA 1
ATOM 2874 C C . VAL A 1 366 ? 13.877 -18.422 -0.916 1.00 89.44 366 VAL A C 1
ATOM 2876 O O . VAL A 1 366 ? 13.479 -18.855 0.166 1.00 89.44 366 VAL A O 1
ATOM 2879 N N . GLU A 1 367 ? 13.803 -19.155 -2.027 1.00 87.81 367 GLU A N 1
ATOM 2880 C CA . GLU A 1 367 ? 13.361 -20.556 -2.022 1.00 87.81 367 GLU A CA 1
ATOM 2881 C C . GLU A 1 367 ? 14.352 -21.466 -1.285 1.00 87.81 367 GLU A C 1
ATOM 2883 O O . GLU A 1 367 ? 13.938 -22.324 -0.502 1.00 87.81 367 GLU A O 1
ATOM 2888 N N . GLU A 1 368 ? 15.648 -21.213 -1.452 1.00 88.50 368 GLU A N 1
ATOM 2889 C CA . GLU A 1 368 ? 16.740 -21.939 -0.793 1.00 88.50 368 GLU A CA 1
ATOM 2890 C C . GLU A 1 368 ? 17.030 -21.462 0.647 1.00 88.50 368 GLU A C 1
ATOM 2892 O O . GLU A 1 368 ? 17.820 -22.083 1.355 1.00 88.50 368 GLU A O 1
ATOM 2897 N N . ASN A 1 369 ? 16.378 -20.386 1.112 1.00 84.88 369 ASN A N 1
ATOM 2898 C CA . ASN A 1 369 ? 16.688 -19.668 2.361 1.00 84.88 369 ASN A CA 1
ATOM 2899 C C . ASN A 1 369 ? 18.175 -19.263 2.486 1.00 84.88 369 ASN A C 1
ATOM 2901 O O . ASN A 1 369 ? 18.739 -19.274 3.579 1.00 84.88 369 ASN A O 1
ATOM 2905 N N . SER A 1 370 ? 18.801 -18.899 1.368 1.00 88.25 370 SER A N 1
ATOM 2906 C CA . SER A 1 370 ? 20.221 -18.549 1.235 1.00 88.25 370 SER A CA 1
ATOM 2907 C C . SER A 1 370 ? 20.440 -17.063 0.902 1.00 88.25 370 SER A C 1
ATOM 2909 O O . SER A 1 370 ? 21.489 -16.680 0.386 1.00 88.25 370 SER A O 1
ATOM 2911 N N . VAL A 1 371 ? 19.448 -16.207 1.186 1.00 89.19 371 VAL A N 1
ATOM 2912 C CA . VAL A 1 371 ? 19.501 -14.764 0.896 1.00 89.19 371 VAL A CA 1
ATOM 2913 C C . VAL A 1 371 ? 20.695 -14.117 1.598 1.00 89.19 371 VAL A C 1
ATOM 2915 O O . VAL A 1 371 ? 20.850 -14.223 2.815 1.00 89.19 371 VAL A O 1
ATOM 2918 N N . ARG A 1 372 ? 21.522 -13.402 0.830 1.00 89.81 372 ARG A N 1
ATOM 2919 C CA . ARG A 1 372 ? 22.667 -12.655 1.358 1.00 89.81 372 ARG A CA 1
ATOM 2920 C C . ARG A 1 372 ? 22.171 -11.436 2.140 1.00 89.81 372 ARG A C 1
ATOM 2922 O O . ARG A 1 372 ? 21.410 -10.621 1.618 1.00 89.81 372 ARG A O 1
ATOM 2929 N N . LEU A 1 373 ? 22.607 -11.319 3.391 1.00 91.38 373 LEU A N 1
ATOM 2930 C CA . LEU A 1 373 ? 22.172 -10.271 4.315 1.00 91.38 373 LEU A CA 1
ATOM 2931 C C . LEU A 1 373 ? 23.245 -9.191 4.460 1.00 91.38 373 LEU A C 1
ATOM 2933 O O . LEU A 1 373 ? 24.439 -9.490 4.472 1.00 91.38 373 LEU A O 1
ATOM 2937 N N . ARG A 1 374 ? 22.805 -7.943 4.615 1.00 88.44 374 ARG A N 1
ATOM 2938 C CA . ARG A 1 374 ? 23.628 -6.790 4.987 1.00 88.44 374 ARG A CA 1
ATOM 2939 C C . ARG A 1 374 ? 23.166 -6.285 6.352 1.00 88.44 374 ARG A C 1
ATOM 2941 O O . ARG A 1 374 ? 22.106 -5.659 6.464 1.00 88.44 374 ARG A O 1
ATOM 2948 N N . GLU A 1 375 ? 23.952 -6.568 7.385 1.00 88.69 375 GLU A N 1
ATOM 2949 C CA . GLU A 1 375 ? 23.726 -6.024 8.725 1.00 88.69 375 GLU A CA 1
ATOM 2950 C C . GLU A 1 375 ? 23.998 -4.518 8.729 1.00 88.69 375 GLU A C 1
ATOM 2952 O O . GLU A 1 375 ? 24.915 -4.034 8.065 1.00 88.69 375 GLU A O 1
ATOM 2957 N N . GLN A 1 376 ? 23.155 -3.764 9.427 1.00 85.56 376 GLN A N 1
ATOM 2958 C CA . GLN A 1 376 ? 23.316 -2.325 9.571 1.00 85.56 376 GLN A CA 1
ATOM 2959 C C . GLN A 1 376 ? 24.101 -2.036 10.849 1.00 85.56 376 GLN A C 1
ATOM 2961 O O . GLN A 1 376 ? 23.697 -2.464 11.928 1.00 85.56 376 GLN A O 1
ATOM 2966 N N . GLU A 1 377 ? 25.182 -1.263 10.740 1.00 83.00 377 GLU A N 1
ATOM 2967 C CA . GLU A 1 377 ? 25.951 -0.808 11.910 1.00 83.00 377 GLU A CA 1
ATOM 2968 C C . GLU A 1 377 ? 25.081 0.006 12.878 1.00 83.00 377 GLU A C 1
ATOM 2970 O O . GLU A 1 377 ? 25.217 -0.090 14.097 1.00 83.00 377 GLU A O 1
ATOM 2975 N N . VAL A 1 378 ? 24.146 0.783 12.321 1.00 86.44 378 VAL A N 1
ATOM 2976 C CA . VAL A 1 378 ? 23.133 1.535 13.061 1.00 86.44 378 VAL A CA 1
ATOM 2977 C C . VAL A 1 378 ? 21.754 1.089 12.573 1.00 86.44 378 VAL A C 1
ATOM 2979 O O . VAL A 1 378 ? 21.464 1.252 11.384 1.00 86.44 378 VAL A O 1
ATOM 2982 N N . PRO A 1 379 ? 20.887 0.549 13.452 1.00 87.00 379 PRO A N 1
ATOM 2983 C CA . PRO A 1 379 ? 19.542 0.141 13.067 1.00 87.00 379 PRO A CA 1
ATOM 2984 C C . PRO A 1 379 ? 18.749 1.295 12.446 1.00 87.00 379 PRO A C 1
ATOM 2986 O O . PRO A 1 379 ? 18.676 2.390 13.007 1.00 87.00 379 PRO A O 1
ATOM 2989 N N . LEU A 1 380 ? 18.120 1.037 11.301 1.00 87.56 380 LEU A N 1
ATOM 2990 C CA . LEU A 1 380 ? 17.270 2.016 10.626 1.00 87.56 380 LEU A CA 1
ATOM 2991 C C . LEU A 1 380 ? 15.910 2.048 11.324 1.00 87.56 380 LEU A C 1
ATOM 2993 O O . LEU A 1 380 ? 15.251 1.015 11.445 1.00 87.56 380 LEU A O 1
ATOM 2997 N N . LEU A 1 381 ? 15.482 3.226 11.773 1.00 89.69 381 LEU A N 1
ATOM 2998 C CA . LEU A 1 381 ? 14.150 3.419 12.338 1.00 89.69 381 LEU A CA 1
ATOM 2999 C C . LEU A 1 381 ? 13.172 3.778 11.222 1.00 89.69 381 LEU A C 1
ATOM 3001 O O . LEU A 1 381 ? 13.321 4.797 10.553 1.00 89.69 381 LEU A O 1
ATOM 3005 N N . LEU A 1 382 ? 12.168 2.930 11.035 1.00 87.81 382 LEU A N 1
ATOM 3006 C CA . LEU A 1 382 ? 11.100 3.116 10.068 1.00 87.81 382 LEU A CA 1
ATOM 3007 C C . LEU A 1 382 ? 9.815 3.493 10.807 1.00 87.81 382 LEU A C 1
ATOM 3009 O O . LEU A 1 382 ? 9.215 2.653 11.480 1.00 87.81 382 LEU A O 1
ATOM 3013 N N . GLU A 1 383 ? 9.381 4.743 10.662 1.00 86.69 383 GLU A N 1
ATOM 3014 C CA . GLU A 1 383 ? 8.084 5.196 11.166 1.00 86.69 383 GLU A CA 1
ATOM 3015 C C . GLU A 1 383 ? 6.975 4.917 10.153 1.00 86.69 383 GLU A C 1
ATOM 3017 O O . GLU A 1 383 ? 7.073 5.233 8.966 1.00 86.69 383 GLU A O 1
ATOM 3022 N N . MET A 1 384 ? 5.890 4.312 10.626 1.00 86.00 384 MET A N 1
ATOM 3023 C CA . MET A 1 384 ? 4.778 3.867 9.800 1.00 86.00 384 MET A CA 1
ATOM 3024 C C . MET A 1 384 ? 3.442 4.308 10.385 1.00 86.00 384 MET A C 1
ATOM 3026 O O . MET A 1 384 ? 3.269 4.479 11.592 1.00 86.00 384 MET A O 1
ATOM 3030 N N . LYS A 1 385 ? 2.428 4.426 9.524 1.00 86.62 385 LYS A N 1
ATOM 3031 C CA . LYS A 1 385 ? 1.050 4.614 9.989 1.00 86.62 385 LYS A CA 1
ATOM 3032 C C . LYS A 1 385 ? 0.599 3.351 10.725 1.00 86.62 385 LYS A C 1
ATOM 3034 O O . LYS A 1 385 ? 0.947 2.241 10.333 1.00 86.62 385 LYS A O 1
ATOM 3039 N N . ALA A 1 386 ? -0.270 3.495 11.724 1.00 82.31 386 ALA A N 1
ATOM 3040 C CA . ALA A 1 386 ? -0.770 2.359 12.512 1.00 82.31 386 ALA A CA 1
ATOM 3041 C C . ALA A 1 386 ? -1.389 1.223 11.662 1.00 82.31 386 ALA A C 1
ATOM 3043 O O . ALA A 1 386 ? -1.350 0.061 12.048 1.00 82.31 386 ALA A O 1
ATOM 3044 N N . GLN A 1 387 ? -1.959 1.545 10.493 1.00 80.69 387 GLN A N 1
ATOM 3045 C CA . GLN A 1 387 ? -2.506 0.541 9.569 1.00 80.69 387 GLN A CA 1
ATOM 3046 C C . GLN A 1 387 ? -1.419 -0.253 8.835 1.00 80.69 387 GLN A C 1
ATOM 3048 O O . GLN A 1 387 ? -1.605 -1.437 8.568 1.00 80.69 387 GLN A O 1
ATOM 3053 N N . ASP A 1 388 ? -0.312 0.408 8.518 1.00 86.62 388 ASP A N 1
ATOM 3054 C CA . ASP A 1 388 ? 0.807 -0.130 7.748 1.00 86.62 388 ASP A CA 1
ATOM 3055 C C . ASP A 1 388 ? 1.680 -1.018 8.646 1.00 86.62 388 ASP A C 1
ATOM 3057 O O . ASP A 1 388 ? 2.055 -2.123 8.253 1.00 86.62 388 ASP A O 1
ATOM 3061 N N . ALA A 1 389 ? 1.870 -0.599 9.903 1.00 86.38 389 ALA A N 1
ATOM 3062 C CA . ALA A 1 389 ? 2.551 -1.369 10.941 1.00 86.38 389 ALA A CA 1
ATOM 3063 C C . ALA A 1 389 ? 1.956 -2.777 11.125 1.00 86.38 389 ALA A C 1
ATOM 3065 O O . ALA A 1 389 ? 2.681 -3.769 11.130 1.00 86.38 389 ALA A O 1
ATOM 3066 N N . LEU A 1 390 ? 0.624 -2.886 11.174 1.00 81.88 390 LEU A N 1
ATOM 3067 C CA . LEU A 1 390 ? -0.064 -4.175 11.310 1.00 81.88 390 LEU A CA 1
ATOM 3068 C C . LEU A 1 390 ? 0.143 -5.098 10.101 1.00 81.88 390 LEU A C 1
ATOM 3070 O O . LEU A 1 390 ? 0.185 -6.318 10.255 1.00 81.88 390 LEU A O 1
ATOM 3074 N N . ILE A 1 391 ? 0.243 -4.537 8.891 1.00 85.00 391 ILE A N 1
ATOM 3075 C CA . ILE A 1 391 ? 0.484 -5.323 7.673 1.00 85.00 391 ILE A CA 1
ATOM 3076 C C . ILE A 1 391 ? 1.900 -5.904 7.709 1.00 85.00 391 ILE A C 1
ATOM 3078 O O . ILE A 1 391 ? 2.087 -7.075 7.379 1.00 85.00 391 ILE A O 1
ATOM 3082 N N . LEU A 1 392 ? 2.884 -5.123 8.162 1.00 86.25 392 LEU A N 1
ATOM 3083 C CA . LEU A 1 392 ? 4.249 -5.617 8.339 1.00 86.25 392 LEU A CA 1
ATOM 3084 C C . LEU A 1 392 ? 4.344 -6.686 9.427 1.00 86.25 392 LEU A C 1
ATOM 3086 O O . LEU A 1 392 ? 4.973 -7.717 9.195 1.00 86.25 392 LEU A O 1
ATOM 3090 N N . GLU A 1 393 ? 3.678 -6.494 10.567 1.00 85.19 393 GLU A N 1
ATOM 3091 C CA . GLU A 1 393 ? 3.624 -7.511 11.625 1.00 85.19 393 GLU A CA 1
ATOM 3092 C C . GLU A 1 393 ? 3.006 -8.822 11.124 1.00 85.19 393 GLU A C 1
ATOM 3094 O O . GLU A 1 393 ? 3.541 -9.901 11.385 1.00 85.19 393 GLU A O 1
ATOM 3099 N N . LEU A 1 394 ? 1.918 -8.750 10.347 1.00 84.94 394 LEU A N 1
ATOM 3100 C CA . LEU A 1 394 ? 1.259 -9.932 9.785 1.00 84.94 394 LEU A CA 1
ATOM 3101 C C . LEU A 1 394 ? 2.184 -10.730 8.854 1.00 84.94 394 LEU A C 1
ATOM 3103 O O . LEU A 1 394 ? 2.141 -11.961 8.846 1.00 84.94 394 LEU A O 1
ATOM 3107 N N . HIS A 1 395 ? 3.023 -10.039 8.082 1.00 87.44 395 HIS A N 1
ATOM 3108 C CA . HIS A 1 395 ? 3.917 -10.645 7.095 1.00 87.44 395 HIS A CA 1
ATOM 3109 C C . HIS A 1 395 ? 5.381 -10.725 7.555 1.00 87.44 395 HIS A C 1
ATOM 3111 O O . HIS A 1 395 ? 6.261 -11.013 6.742 1.00 87.44 395 HIS A O 1
ATOM 3117 N N . GLN A 1 396 ? 5.657 -10.573 8.857 1.00 86.69 396 GLN A N 1
ATOM 3118 C CA . GLN A 1 396 ? 7.019 -10.577 9.405 1.00 86.69 396 GLN A CA 1
ATOM 3119 C C . GLN A 1 396 ? 7.790 -11.859 9.053 1.00 86.69 396 GLN A C 1
ATOM 3121 O O . GLN A 1 396 ? 8.988 -11.815 8.783 1.00 86.69 396 GLN A O 1
ATOM 3126 N N . LYS A 1 397 ? 7.108 -13.011 8.996 1.00 87.44 397 LYS A N 1
ATOM 3127 C CA . LYS A 1 397 ? 7.724 -14.283 8.588 1.00 87.44 397 LYS A CA 1
ATOM 3128 C C . LYS A 1 397 ? 8.239 -14.244 7.143 1.00 87.44 397 LYS A C 1
ATOM 3130 O O . LYS A 1 397 ? 9.344 -14.712 6.889 1.00 87.44 397 LYS A O 1
ATOM 3135 N N . LEU A 1 398 ? 7.456 -13.692 6.214 1.00 87.19 398 LEU A N 1
ATOM 3136 C CA . LEU A 1 398 ? 7.839 -13.570 4.801 1.00 87.19 398 LEU A CA 1
ATOM 3137 C C . LEU A 1 398 ? 8.956 -12.539 4.617 1.00 87.19 398 LEU A C 1
ATOM 3139 O O . LEU A 1 398 ? 9.883 -12.771 3.845 1.00 87.19 398 LEU A O 1
ATOM 3143 N N . LEU A 1 399 ? 8.900 -11.439 5.371 1.00 89.88 399 LEU A N 1
ATOM 3144 C CA . LEU A 1 399 ? 9.948 -10.418 5.393 1.00 89.88 399 LEU A CA 1
ATOM 3145 C C . LEU A 1 399 ? 11.285 -11.001 5.871 1.00 89.88 399 LEU A C 1
ATOM 3147 O O . LEU A 1 399 ? 12.293 -10.816 5.195 1.00 89.88 399 LEU A O 1
ATOM 3151 N N . LYS A 1 400 ? 11.274 -11.806 6.944 1.00 90.00 400 LYS A N 1
ATOM 3152 C CA . LYS A 1 400 ? 12.461 -12.529 7.434 1.00 90.00 400 LYS A CA 1
ATOM 3153 C C . LYS A 1 400 ? 13.033 -13.498 6.402 1.00 90.00 400 LYS A C 1
ATOM 3155 O O . LYS A 1 400 ? 14.238 -13.505 6.190 1.00 90.00 400 LYS A O 1
ATOM 3160 N N . GLN A 1 401 ? 12.182 -14.271 5.723 1.00 87.56 401 GLN A N 1
ATOM 3161 C CA . GLN A 1 401 ? 12.618 -15.161 4.633 1.00 87.56 401 GLN A CA 1
ATOM 3162 C C . GLN A 1 401 ? 13.236 -14.399 3.456 1.00 87.56 401 GLN A C 1
ATOM 3164 O O . GLN A 1 401 ? 14.111 -14.920 2.778 1.00 87.56 401 GLN A O 1
ATOM 3169 N N . SER A 1 402 ? 12.785 -13.166 3.230 1.00 88.06 402 SER A N 1
ATOM 3170 C CA . SER A 1 402 ? 13.275 -12.305 2.153 1.00 88.06 402 SER A CA 1
ATOM 3171 C C . SER A 1 402 ? 14.493 -11.473 2.555 1.00 88.06 402 SER A C 1
ATOM 3173 O O . SER A 1 402 ? 14.910 -10.625 1.779 1.00 88.06 402 SER A O 1
ATOM 3175 N N . GLY A 1 403 ? 15.048 -11.693 3.752 1.00 88.19 403 GLY A N 1
ATOM 3176 C CA . GLY A 1 403 ? 16.272 -11.053 4.234 1.00 88.19 403 GLY A CA 1
ATOM 3177 C C . GLY A 1 403 ? 16.088 -9.761 5.035 1.00 88.19 403 GLY A C 1
ATOM 3178 O O . GLY A 1 403 ? 17.072 -9.079 5.300 1.00 88.19 403 GLY A O 1
ATOM 3179 N N . PHE A 1 404 ? 14.862 -9.419 5.445 1.00 91.44 404 PHE A N 1
ATOM 3180 C CA . PHE A 1 404 ? 14.617 -8.296 6.355 1.00 91.44 404 PHE A CA 1
ATOM 3181 C C . PHE A 1 404 ? 14.457 -8.758 7.802 1.00 91.44 404 PHE A C 1
ATOM 3183 O O . PHE A 1 404 ? 13.548 -9.531 8.120 1.00 91.44 404 PHE A O 1
ATOM 3190 N N . GLN A 1 405 ? 15.243 -8.192 8.713 1.00 89.69 405 GLN A N 1
ATO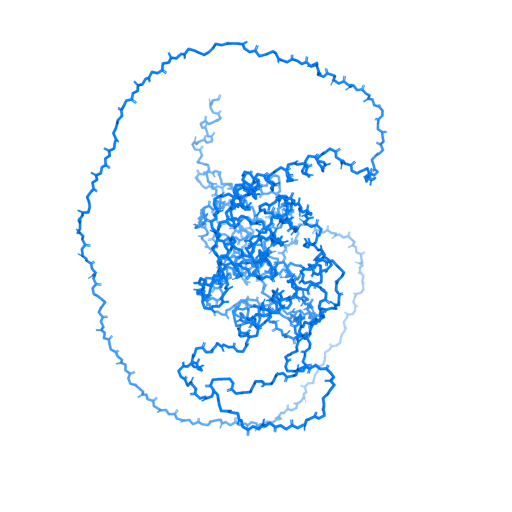M 3191 C CA . GLN A 1 405 ? 15.016 -8.343 10.148 1.00 89.69 405 GLN A CA 1
ATOM 3192 C C . GLN A 1 405 ? 14.427 -7.063 10.727 1.00 89.69 405 GLN A C 1
ATOM 3194 O O . GLN A 1 405 ? 15.121 -6.067 10.919 1.00 89.69 405 GLN A O 1
ATOM 3199 N N . LEU A 1 406 ? 13.117 -7.114 10.981 1.00 89.31 406 LEU A N 1
ATOM 3200 C CA . LEU A 1 406 ? 12.366 -6.043 11.625 1.00 89.31 406 LEU A CA 1
ATOM 3201 C C . LEU A 1 406 ? 11.981 -6.441 13.044 1.00 89.31 406 LEU A C 1
ATOM 3203 O O . LEU A 1 406 ? 11.340 -7.482 13.240 1.00 89.31 406 LEU A O 1
ATOM 3207 N N . ASP A 1 407 ? 12.272 -5.549 13.981 1.00 86.12 407 ASP A N 1
ATOM 3208 C CA . ASP A 1 407 ? 11.820 -5.614 15.363 1.00 86.12 407 ASP A CA 1
ATOM 3209 C C . ASP A 1 407 ? 10.928 -4.399 15.665 1.00 86.12 407 ASP A C 1
ATOM 3211 O O . ASP A 1 407 ? 11.200 -3.279 15.233 1.00 86.12 407 ASP A O 1
ATOM 3215 N N . SER A 1 408 ? 9.811 -4.613 16.365 1.00 82.56 408 SER A N 1
ATOM 3216 C CA . SER A 1 408 ? 8.897 -3.520 16.726 1.00 82.56 408 SER A CA 1
ATOM 3217 C C . SER A 1 408 ? 9.520 -2.663 17.830 1.00 82.56 408 SER A C 1
ATOM 3219 O O . SER A 1 408 ? 9.757 -3.144 18.939 1.00 82.56 408 SER A O 1
ATOM 3221 N N . PHE A 1 409 ? 9.704 -1.375 17.546 1.00 77.69 409 PHE A N 1
ATOM 3222 C CA . PHE A 1 409 ? 10.262 -0.358 18.435 1.00 77.69 409 PHE A CA 1
ATOM 3223 C C . PHE A 1 409 ? 9.194 0.702 18.761 1.00 77.69 409 PHE A C 1
ATOM 3225 O O . PHE A 1 409 ? 9.366 1.888 18.514 1.00 77.69 409 PHE A O 1
ATOM 3232 N N . GLY A 1 410 ? 8.041 0.276 19.292 1.00 62.25 410 GLY A N 1
ATOM 3233 C CA . GLY A 1 410 ? 6.997 1.200 19.765 1.00 62.25 410 GLY A CA 1
ATOM 3234 C C . GLY A 1 410 ? 5.747 1.321 18.887 1.00 62.25 410 GLY A C 1
ATOM 3235 O O . GLY A 1 410 ? 5.231 2.419 18.713 1.00 62.25 410 GLY A O 1
ATOM 3236 N N . GLY A 1 411 ? 5.220 0.207 18.369 1.00 69.94 411 GLY A N 1
ATOM 3237 C CA . GLY A 1 411 ? 3.864 0.086 17.801 1.00 69.94 411 GLY A CA 1
ATOM 3238 C C . GLY A 1 411 ? 3.653 0.708 16.415 1.00 69.94 411 GLY A C 1
ATOM 3239 O O . GLY A 1 411 ? 2.990 0.113 15.572 1.00 69.94 411 GLY A O 1
ATOM 3240 N N . THR A 1 412 ? 4.221 1.883 16.156 1.00 80.94 412 THR A N 1
ATOM 3241 C CA . THR A 1 412 ? 4.244 2.536 14.835 1.00 80.94 412 THR A CA 1
ATOM 3242 C C . THR A 1 412 ? 5.642 2.610 14.240 1.00 80.94 412 THR A C 1
ATOM 3244 O O . THR A 1 412 ? 5.778 2.923 13.061 1.00 80.94 412 THR A O 1
ATOM 3247 N N . THR A 1 413 ? 6.669 2.306 15.029 1.00 85.62 413 THR A N 1
ATOM 3248 C CA . THR A 1 413 ? 8.070 2.399 14.618 1.00 85.62 413 THR A CA 1
ATOM 3249 C C . THR A 1 413 ? 8.705 1.014 14.638 1.00 85.62 413 THR A C 1
ATOM 3251 O O . THR A 1 413 ? 8.529 0.259 15.596 1.00 85.62 413 THR A O 1
ATOM 3254 N N . PHE A 1 414 ? 9.439 0.671 13.581 1.00 89.12 414 PHE A N 1
ATOM 3255 C CA . PHE A 1 414 ? 10.191 -0.578 13.462 1.00 89.12 414 PHE A CA 1
ATOM 3256 C C . PHE A 1 414 ? 11.680 -0.276 13.379 1.00 89.12 414 PHE A C 1
ATOM 3258 O O . PHE A 1 414 ? 12.087 0.611 12.635 1.00 89.12 414 PHE A O 1
ATOM 3265 N N . SER A 1 415 ? 12.493 -1.028 14.113 1.00 90.62 415 SER A N 1
ATOM 3266 C CA . SER A 1 415 ? 13.941 -1.035 13.940 1.00 90.62 415 SER A CA 1
ATOM 3267 C C . SER A 1 415 ? 14.328 -2.133 12.960 1.00 90.62 415 SER A C 1
ATOM 3269 O O . SER A 1 415 ? 13.976 -3.299 13.159 1.00 90.62 415 SER A O 1
ATOM 3271 N N . ILE A 1 416 ? 15.059 -1.763 11.916 1.00 91.81 416 ILE A N 1
ATOM 3272 C CA . ILE A 1 416 ? 15.564 -2.680 10.901 1.00 91.81 416 ILE A CA 1
ATOM 3273 C C . ILE A 1 416 ? 17.057 -2.870 11.138 1.00 91.81 416 ILE A C 1
ATOM 3275 O O . ILE A 1 416 ? 17.842 -1.933 10.979 1.00 91.81 416 ILE A O 1
ATOM 3279 N N . SER A 1 417 ? 17.438 -4.081 11.534 1.00 89.06 417 SER A N 1
ATOM 3280 C CA . SER A 1 417 ? 18.832 -4.450 11.801 1.00 89.06 417 SER A CA 1
ATOM 3281 C C . SER A 1 417 ? 19.518 -5.058 10.581 1.00 89.06 417 SER A C 1
ATOM 3283 O O . SER A 1 417 ? 20.723 -4.885 10.414 1.00 89.06 417 SER A O 1
ATOM 3285 N N . THR A 1 418 ? 18.769 -5.727 9.699 1.00 91.69 418 THR A N 1
ATOM 3286 C CA . THR A 1 418 ? 19.322 -6.367 8.497 1.00 91.69 418 THR A CA 1
ATOM 3287 C C . THR A 1 418 ? 18.459 -6.126 7.262 1.00 91.69 418 THR A C 1
ATOM 3289 O O . THR A 1 418 ? 17.229 -6.031 7.343 1.00 91.69 418 THR A O 1
ATOM 3292 N N . LEU A 1 419 ? 19.131 -6.010 6.114 1.00 93.00 419 LEU A N 1
ATOM 3293 C CA . LEU A 1 419 ? 18.533 -5.812 4.795 1.00 93.00 419 LEU A CA 1
ATOM 3294 C C . LEU A 1 419 ? 19.002 -6.899 3.817 1.00 93.00 419 LEU A C 1
ATOM 3296 O O . LEU A 1 419 ? 20.153 -7.336 3.913 1.00 93.00 419 LEU A O 1
ATOM 3300 N N . PRO A 1 420 ? 18.177 -7.291 2.830 1.00 92.75 420 PRO A N 1
ATOM 3301 C CA . PRO A 1 420 ? 18.631 -8.156 1.752 1.00 92.75 420 PRO A CA 1
ATOM 3302 C C . PRO A 1 420 ? 19.581 -7.407 0.819 1.00 92.75 420 PRO A C 1
ATOM 3304 O O . PRO A 1 420 ? 19.288 -6.304 0.363 1.00 92.75 420 PRO A O 1
ATOM 3307 N N . PHE A 1 421 ? 20.706 -8.022 0.484 1.00 89.62 421 PHE A N 1
ATOM 3308 C CA . PHE A 1 421 ? 21.602 -7.512 -0.548 1.00 89.62 421 PHE A CA 1
ATOM 3309 C C . PHE A 1 421 ? 20.993 -7.762 -1.948 1.00 89.62 421 PHE A C 1
ATOM 3311 O O . PHE A 1 421 ? 20.446 -8.847 -2.161 1.00 89.62 421 PHE A O 1
ATOM 3318 N N . PRO A 1 422 ? 21.052 -6.818 -2.914 1.00 90.12 422 PRO A N 1
ATOM 3319 C CA . PRO A 1 422 ? 21.813 -5.557 -2.941 1.00 90.12 422 PRO A CA 1
ATOM 3320 C C . PRO A 1 422 ? 21.016 -4.293 -2.541 1.00 90.12 422 PRO A C 1
ATOM 3322 O O . PRO A 1 422 ? 21.364 -3.192 -2.958 1.00 90.12 422 PRO A O 1
ATOM 3325 N N . LEU A 1 423 ? 19.930 -4.394 -1.765 1.00 90.06 423 LEU A N 1
ATOM 3326 C CA . LEU A 1 423 ? 19.078 -3.233 -1.470 1.00 90.06 423 LEU A CA 1
ATOM 3327 C C . LEU A 1 423 ? 19.848 -2.128 -0.705 1.00 90.06 423 LEU A C 1
ATOM 3329 O O . LEU A 1 423 ? 20.386 -2.392 0.379 1.00 90.06 423 LEU A O 1
ATOM 3333 N N . PRO A 1 424 ? 19.876 -0.875 -1.205 1.00 88.12 424 PRO A N 1
ATOM 3334 C CA . PRO A 1 424 ? 20.469 0.239 -0.475 1.00 88.12 424 PRO A CA 1
ATOM 3335 C C . PRO A 1 424 ? 19.560 0.707 0.669 1.00 88.12 424 PRO A C 1
ATOM 3337 O O . PRO A 1 424 ? 18.331 0.739 0.549 1.00 88.12 424 PRO A O 1
ATOM 3340 N N . LYS A 1 425 ? 20.177 1.138 1.777 1.00 88.19 425 LYS A N 1
ATOM 3341 C CA . LYS A 1 425 ? 19.477 1.592 2.994 1.00 88.19 425 LYS A CA 1
ATOM 3342 C C . LYS A 1 425 ? 18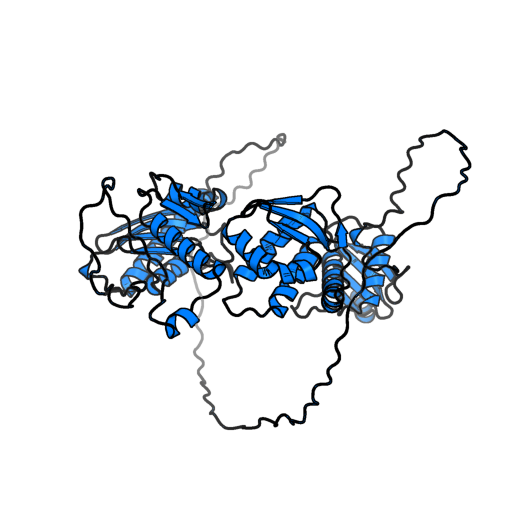.485 2.734 2.735 1.00 88.19 425 LYS A C 1
ATOM 3344 O O . LYS A 1 425 ? 17.399 2.746 3.303 1.00 88.19 425 LYS A O 1
ATOM 3349 N N . GLU A 1 426 ? 18.819 3.642 1.821 1.00 88.75 426 GLU A N 1
ATOM 3350 C CA . GLU A 1 426 ? 18.023 4.831 1.477 1.00 88.75 426 GLU A CA 1
ATOM 3351 C C . GLU A 1 426 ? 16.702 4.488 0.782 1.00 88.75 426 GLU A C 1
ATOM 3353 O O . GLU A 1 426 ? 15.703 5.186 0.939 1.00 88.75 426 GLU A O 1
ATOM 3358 N N . LYS A 1 427 ? 16.668 3.387 0.022 1.00 89.25 427 LYS A N 1
ATOM 3359 C CA . LYS A 1 427 ? 15.474 2.971 -0.728 1.00 89.25 427 LYS A CA 1
ATOM 3360 C C . LYS A 1 427 ? 14.597 1.993 0.061 1.00 89.25 427 LYS A C 1
ATOM 3362 O O . LYS A 1 427 ? 13.517 1.631 -0.404 1.00 89.25 427 LYS A O 1
ATOM 3367 N N . CYS A 1 428 ? 15.017 1.616 1.268 1.00 89.75 428 CYS A N 1
ATOM 3368 C CA . CYS A 1 428 ? 14.319 0.679 2.143 1.00 89.75 428 CYS A CA 1
ATOM 3369 C C . CYS A 1 428 ? 12.884 1.129 2.472 1.00 89.75 428 CYS A C 1
ATOM 3371 O O . CYS A 1 428 ? 11.933 0.363 2.313 1.00 89.75 428 CYS A O 1
ATOM 3373 N N . GLU A 1 429 ? 12.696 2.399 2.837 1.00 90.44 429 GLU A N 1
ATOM 3374 C CA . GLU A 1 429 ? 11.369 2.950 3.138 1.00 90.44 429 GLU A CA 1
ATOM 3375 C C . GLU A 1 429 ? 10.417 2.848 1.932 1.00 90.44 429 GLU A C 1
ATOM 3377 O O . GLU A 1 429 ? 9.239 2.508 2.077 1.00 90.44 429 GLU A O 1
ATOM 3382 N N . ASN A 1 430 ? 10.933 3.082 0.722 1.00 90.94 430 ASN A N 1
ATOM 3383 C CA . ASN A 1 430 ? 10.147 3.002 -0.507 1.00 90.94 430 ASN A CA 1
ATOM 3384 C C . ASN A 1 430 ? 9.700 1.567 -0.814 1.00 90.94 430 ASN A C 1
ATOM 3386 O O . ASN A 1 430 ? 8.551 1.373 -1.218 1.00 90.94 430 ASN A O 1
ATOM 3390 N N . VAL A 1 431 ? 10.551 0.568 -0.541 1.00 92.44 431 VAL A N 1
ATOM 3391 C CA . VAL A 1 431 ? 10.183 -0.853 -0.659 1.00 92.44 431 VAL A CA 1
ATOM 3392 C C . VAL A 1 431 ? 8.982 -1.169 0.220 1.00 92.44 431 VAL A C 1
ATOM 3394 O O . VAL A 1 431 ? 8.016 -1.755 -0.266 1.00 92.44 431 VAL A O 1
ATOM 3397 N N . PHE A 1 432 ? 8.998 -0.751 1.489 1.00 91.56 432 PHE A N 1
ATOM 3398 C CA . PHE A 1 432 ? 7.881 -1.008 2.397 1.00 91.56 432 PHE A CA 1
ATOM 3399 C C . PHE A 1 432 ? 6.613 -0.263 1.986 1.00 91.56 432 PHE A C 1
ATOM 3401 O O . PHE A 1 432 ? 5.536 -0.858 1.996 1.00 91.56 432 PHE A O 1
ATOM 3408 N N . LYS A 1 433 ? 6.713 1.000 1.555 1.00 90.00 433 LYS A N 1
ATOM 3409 C CA . LYS A 1 433 ? 5.556 1.754 1.042 1.00 90.00 433 LYS A CA 1
ATOM 3410 C C . LYS A 1 433 ? 4.903 1.057 -0.157 1.00 90.00 433 LYS A C 1
ATOM 3412 O O . LYS A 1 433 ? 3.678 0.911 -0.188 1.00 90.00 433 LYS A O 1
ATOM 3417 N N . ASP A 1 434 ? 5.698 0.604 -1.126 1.00 90.00 434 ASP A N 1
ATOM 3418 C CA . ASP A 1 434 ? 5.186 -0.073 -2.322 1.00 90.00 434 ASP A CA 1
ATOM 3419 C C . ASP A 1 434 ? 4.643 -1.475 -1.997 1.00 90.00 434 ASP A C 1
ATOM 3421 O O . ASP A 1 434 ? 3.525 -1.819 -2.391 1.00 90.00 434 ASP A O 1
ATOM 3425 N N . PHE A 1 435 ? 5.361 -2.248 -1.177 1.00 90.50 435 PHE A N 1
ATOM 3426 C CA . PHE A 1 435 ? 4.913 -3.554 -0.695 1.00 90.50 435 PHE A CA 1
ATOM 3427 C C . PHE A 1 435 ? 3.568 -3.457 0.033 1.00 90.50 435 PHE A C 1
ATOM 3429 O O . PHE A 1 435 ? 2.630 -4.185 -0.290 1.00 90.50 435 PHE A O 1
ATOM 3436 N N . ILE A 1 436 ? 3.421 -2.512 0.964 1.00 89.25 436 ILE A N 1
ATOM 3437 C CA . ILE A 1 436 ? 2.179 -2.319 1.721 1.00 89.25 436 ILE A CA 1
ATOM 3438 C C . ILE A 1 436 ? 1.036 -1.896 0.800 1.00 89.25 436 ILE A C 1
ATOM 3440 O O . ILE A 1 436 ? -0.086 -2.380 0.966 1.00 89.25 436 ILE A O 1
ATOM 3444 N N . SER A 1 437 ? 1.302 -1.045 -0.194 1.00 86.69 437 SER A N 1
ATOM 3445 C CA . SER A 1 437 ? 0.324 -0.669 -1.220 1.00 86.69 437 SER A CA 1
ATOM 3446 C C . SER A 1 437 ? -0.160 -1.888 -2.021 1.00 86.69 437 SER A C 1
ATOM 3448 O O . SER A 1 437 ? -1.370 -2.039 -2.228 1.00 86.69 437 SER A O 1
ATOM 3450 N N . ARG A 1 438 ? 0.749 -2.796 -2.408 1.00 84.81 438 ARG A N 1
ATOM 3451 C CA . ARG A 1 438 ? 0.429 -4.035 -3.141 1.00 84.81 438 ARG A CA 1
ATOM 3452 C C . ARG A 1 438 ? -0.313 -5.053 -2.291 1.00 84.81 438 ARG A C 1
ATOM 3454 O O . ARG A 1 438 ? -1.402 -5.473 -2.668 1.00 84.81 438 ARG A O 1
ATOM 3461 N N . VAL A 1 439 ? 0.202 -5.386 -1.109 1.00 83.81 439 VAL A N 1
ATOM 3462 C CA . VAL A 1 439 ? -0.460 -6.302 -0.163 1.00 83.81 439 VAL A CA 1
ATOM 3463 C C . VAL A 1 439 ? -1.840 -5.783 0.218 1.00 83.81 439 VAL A C 1
ATOM 3465 O O . VAL A 1 439 ? -2.798 -6.542 0.332 1.00 83.81 439 VAL A O 1
ATOM 3468 N N . SER A 1 440 ? -1.985 -4.464 0.323 1.00 79.75 440 SER A N 1
ATOM 3469 C CA . SER A 1 440 ? -3.275 -3.829 0.561 1.00 79.75 440 SER A CA 1
ATOM 3470 C C . SER A 1 440 ? -4.293 -4.000 -0.568 1.00 79.75 440 SER A C 1
ATOM 3472 O O . SER A 1 440 ? -5.493 -3.839 -0.302 1.00 79.75 440 SER A O 1
ATOM 3474 N N . ALA A 1 441 ? -3.836 -4.266 -1.794 1.00 73.12 441 ALA A N 1
ATOM 3475 C CA . ALA A 1 441 ? -4.667 -4.530 -2.964 1.00 73.12 441 ALA A CA 1
ATOM 3476 C C . ALA A 1 441 ? -5.150 -5.986 -3.011 1.00 73.12 441 ALA A C 1
ATOM 3478 O O . ALA A 1 441 ? -6.269 -6.240 -3.467 1.00 73.12 441 ALA A O 1
ATOM 3479 N N . PHE A 1 442 ? -4.365 -6.925 -2.479 1.00 64.75 442 PHE A N 1
ATOM 3480 C CA . PHE A 1 442 ? -4.825 -8.290 -2.295 1.00 64.75 442 PHE A CA 1
ATOM 3481 C C . PHE A 1 442 ? -5.962 -8.330 -1.269 1.00 64.75 442 PHE A C 1
ATOM 3483 O O . PHE A 1 442 ? -5.860 -7.865 -0.133 1.00 64.75 442 PHE A O 1
ATOM 3490 N N . GLY A 1 443 ? -7.109 -8.873 -1.676 1.00 57.19 443 GLY A N 1
ATOM 3491 C CA . GLY A 1 443 ? -8.204 -9.154 -0.751 1.00 57.19 443 GLY A CA 1
ATOM 3492 C C . GLY A 1 443 ? -7.810 -10.209 0.295 1.00 57.19 443 GLY A C 1
ATOM 3493 O O . GLY A 1 443 ? -6.707 -10.741 0.287 1.00 57.19 443 GLY A O 1
ATOM 3494 N N . LYS A 1 444 ? -8.757 -10.591 1.164 1.00 54.34 444 LYS A N 1
ATOM 3495 C CA . LYS A 1 444 ? -8.606 -11.576 2.267 1.00 54.34 444 LYS A CA 1
ATOM 3496 C C . LYS A 1 444 ? -8.142 -13.006 1.856 1.00 54.34 444 LYS A C 1
ATOM 3498 O O . LYS A 1 444 ? -8.307 -13.922 2.654 1.00 54.34 444 LYS A O 1
ATOM 3503 N N . ARG A 1 445 ? -7.654 -13.231 0.628 1.00 53.84 445 ARG A N 1
ATOM 3504 C CA . ARG A 1 445 ? -7.318 -14.538 0.029 1.00 53.84 445 ARG A CA 1
ATOM 3505 C C . ARG A 1 445 ? -5.960 -14.594 -0.693 1.00 53.84 445 ARG A C 1
ATOM 3507 O O . ARG A 1 445 ? -5.740 -15.569 -1.401 1.00 53.84 445 ARG A O 1
ATOM 3514 N N . ALA A 1 446 ? -5.080 -13.600 -0.556 1.00 62.81 446 ALA A N 1
ATOM 3515 C CA . ALA A 1 446 ? -3.741 -13.729 -1.140 1.00 62.81 446 ALA A CA 1
ATOM 3516 C C . ALA A 1 446 ? -2.998 -14.933 -0.561 1.00 62.81 446 ALA A C 1
ATOM 3518 O O . ALA A 1 446 ? -3.020 -15.159 0.652 1.00 62.81 446 ALA A O 1
ATOM 3519 N N . HIS A 1 447 ? -2.360 -15.695 -1.444 1.00 77.00 447 HIS A N 1
ATOM 3520 C CA . HIS A 1 447 ? -1.502 -16.798 -1.049 1.00 77.00 447 HIS A CA 1
ATOM 3521 C C . HIS A 1 447 ? -0.110 -16.268 -0.684 1.00 77.00 447 HIS A C 1
ATOM 3523 O O . HIS A 1 447 ? 0.388 -15.344 -1.326 1.00 77.00 447 HIS A O 1
ATOM 3529 N N . ASP A 1 448 ? 0.546 -16.875 0.307 1.00 81.75 448 ASP A N 1
ATOM 3530 C CA . ASP A 1 448 ? 1.882 -16.457 0.763 1.00 81.75 448 ASP A CA 1
ATOM 3531 C C . ASP A 1 448 ? 2.912 -16.418 -0.383 1.00 81.75 448 ASP A C 1
ATOM 3533 O O . ASP A 1 448 ? 3.804 -15.572 -0.384 1.00 81.75 448 ASP A O 1
ATOM 3537 N N . ALA A 1 449 ? 2.763 -17.289 -1.389 1.00 83.06 449 ALA A N 1
ATOM 3538 C CA . ALA A 1 449 ? 3.622 -17.308 -2.573 1.00 83.06 449 ALA A CA 1
ATOM 3539 C C . ALA A 1 449 ? 3.451 -16.067 -3.470 1.00 83.06 449 ALA A C 1
ATOM 3541 O O . ALA A 1 449 ? 4.436 -15.557 -3.999 1.00 83.06 449 ALA A O 1
ATOM 3542 N N . GLU A 1 450 ? 2.226 -15.553 -3.619 1.00 84.62 450 GLU A N 1
ATOM 3543 C CA . GLU A 1 450 ? 1.956 -14.341 -4.408 1.00 84.62 450 GLU A CA 1
ATOM 3544 C C . GLU A 1 450 ? 2.536 -13.112 -3.705 1.00 84.62 450 GLU A C 1
ATOM 3546 O O . GLU A 1 450 ? 3.255 -12.327 -4.315 1.00 84.62 450 GLU A O 1
ATOM 3551 N N . ILE A 1 451 ? 2.316 -13.010 -2.390 1.00 86.31 451 ILE A N 1
ATOM 3552 C CA . ILE A 1 451 ? 2.858 -11.925 -1.561 1.00 86.31 451 ILE A CA 1
ATOM 3553 C C . ILE A 1 451 ? 4.388 -11.935 -1.587 1.00 86.31 451 ILE A C 1
ATOM 3555 O O . ILE A 1 451 ? 5.012 -10.880 -1.691 1.00 86.31 451 ILE A O 1
ATOM 3559 N N . ARG A 1 452 ? 5.001 -13.123 -1.513 1.00 88.75 452 ARG A N 1
ATOM 3560 C CA . ARG A 1 452 ? 6.452 -13.288 -1.641 1.00 88.75 452 ARG A CA 1
ATOM 3561 C C . ARG A 1 452 ? 6.947 -12.791 -2.996 1.00 88.75 452 ARG A C 1
ATOM 3563 O O . ARG A 1 452 ? 7.917 -12.040 -3.041 1.00 88.75 452 ARG A O 1
ATOM 3570 N N . LYS A 1 453 ? 6.284 -13.185 -4.085 1.00 88.62 453 LYS A N 1
ATOM 3571 C CA . LYS A 1 453 ? 6.643 -12.741 -5.435 1.00 88.62 453 LYS A CA 1
ATOM 3572 C C . LYS A 1 453 ? 6.572 -11.216 -5.550 1.00 88.62 453 LYS A C 1
ATOM 3574 O O . LYS A 1 453 ? 7.519 -10.604 -6.034 1.00 88.62 453 LYS A O 1
ATOM 3579 N N . ASP A 1 454 ? 5.508 -10.593 -5.048 1.00 88.88 454 ASP A N 1
ATOM 3580 C CA . ASP A 1 454 ? 5.377 -9.132 -5.055 1.00 88.88 454 ASP A CA 1
ATOM 3581 C C . ASP A 1 454 ? 6.433 -8.426 -4.205 1.00 88.88 454 ASP A C 1
ATOM 3583 O O . ASP A 1 454 ? 6.958 -7.391 -4.615 1.00 88.88 454 ASP A O 1
ATOM 3587 N N . LEU A 1 455 ? 6.779 -8.985 -3.043 1.00 91.44 455 LEU A N 1
ATOM 3588 C CA . LEU A 1 455 ? 7.854 -8.458 -2.206 1.00 91.44 455 LEU A CA 1
ATOM 3589 C C . LEU A 1 455 ? 9.187 -8.465 -2.960 1.00 91.44 455 LEU A C 1
ATOM 3591 O O . LEU A 1 455 ? 9.860 -7.438 -3.005 1.00 91.44 455 LEU A O 1
ATOM 3595 N N . ILE A 1 456 ? 9.531 -9.582 -3.607 1.00 92.00 456 ILE A N 1
ATOM 3596 C CA . ILE A 1 456 ? 10.744 -9.699 -4.428 1.00 92.00 456 ILE A CA 1
ATOM 3597 C C . ILE A 1 456 ? 10.734 -8.661 -5.556 1.00 92.00 456 ILE A C 1
ATOM 3599 O O . ILE A 1 456 ? 11.734 -7.979 -5.774 1.00 92.00 456 ILE A O 1
ATOM 3603 N N . GLN A 1 457 ? 9.596 -8.469 -6.226 1.00 91.44 457 GLN A N 1
ATOM 3604 C CA . GLN A 1 457 ? 9.459 -7.450 -7.267 1.00 91.44 457 GLN A CA 1
ATOM 3605 C C . GLN A 1 457 ? 9.630 -6.020 -6.740 1.00 91.44 457 GLN A C 1
ATOM 3607 O O . GLN A 1 457 ? 10.204 -5.177 -7.434 1.00 91.44 457 GLN A O 1
ATOM 3612 N N . CYS A 1 458 ? 9.135 -5.719 -5.536 1.00 91.88 458 CYS A N 1
ATOM 3613 C CA . CYS A 1 458 ? 9.352 -4.429 -4.882 1.00 91.88 458 CYS A CA 1
ATOM 3614 C C . CYS A 1 458 ? 10.829 -4.217 -4.538 1.00 91.88 458 CYS A C 1
ATOM 3616 O O . CYS A 1 458 ? 11.367 -3.158 -4.858 1.00 91.88 458 CYS A O 1
ATOM 3618 N N . ILE A 1 459 ? 11.495 -5.220 -3.954 1.00 93.12 459 ILE A N 1
ATOM 3619 C CA . ILE A 1 459 ? 12.932 -5.150 -3.654 1.00 93.12 459 ILE A CA 1
ATOM 3620 C C . ILE A 1 459 ? 13.711 -4.917 -4.949 1.00 93.12 459 ILE A C 1
ATOM 3622 O O . ILE A 1 459 ? 14.459 -3.951 -5.034 1.00 93.12 459 ILE A O 1
ATOM 3626 N N . ALA A 1 460 ? 13.481 -5.727 -5.985 1.00 92.94 460 ALA A N 1
ATOM 3627 C CA . ALA A 1 460 ? 14.194 -5.632 -7.257 1.00 92.94 460 ALA A CA 1
ATOM 3628 C C . ALA A 1 460 ? 14.007 -4.275 -7.953 1.00 92.94 460 ALA A C 1
ATOM 3630 O O . ALA A 1 460 ? 14.962 -3.716 -8.485 1.00 92.94 460 ALA A O 1
ATOM 3631 N N . ARG A 1 461 ? 12.793 -3.705 -7.917 1.00 90.88 461 ARG A N 1
ATOM 3632 C CA . ARG A 1 461 ? 12.507 -2.375 -8.482 1.00 90.88 461 ARG A CA 1
ATOM 3633 C C . ARG A 1 461 ? 13.320 -1.273 -7.810 1.00 90.88 461 ARG A C 1
ATOM 3635 O O . ARG A 1 461 ? 13.772 -0.362 -8.493 1.00 90.88 461 ARG A O 1
ATOM 3642 N N . HIS A 1 462 ? 13.447 -1.331 -6.488 1.00 91.62 462 HIS A N 1
ATOM 3643 C CA . HIS A 1 462 ? 14.135 -0.299 -5.718 1.00 91.62 462 HIS A CA 1
ATOM 3644 C C . HIS A 1 462 ? 15.638 -0.550 -5.592 1.00 91.62 462 HIS A C 1
ATOM 3646 O O . HIS A 1 462 ? 16.381 0.407 -5.434 1.00 91.62 462 HIS A O 1
ATOM 3652 N N . ALA A 1 463 ? 16.096 -1.795 -5.681 1.00 90.88 463 ALA A N 1
ATOM 3653 C CA . ALA A 1 463 ? 17.512 -2.139 -5.640 1.00 90.88 463 ALA A CA 1
ATOM 3654 C C . ALA A 1 463 ? 18.216 -1.947 -6.996 1.00 90.88 463 ALA A C 1
ATOM 3656 O O . ALA A 1 463 ? 19.426 -1.753 -7.029 1.00 90.88 463 ALA A O 1
ATOM 3657 N N . ALA A 1 464 ? 17.474 -1.970 -8.109 1.00 90.69 464 ALA A N 1
ATOM 3658 C CA . ALA A 1 464 ? 18.033 -1.687 -9.426 1.00 90.69 464 ALA A CA 1
ATOM 3659 C C . ALA A 1 464 ? 18.563 -0.242 -9.540 1.00 90.69 464 ALA A C 1
ATOM 3661 O O . ALA A 1 464 ? 18.104 0.675 -8.852 1.00 90.69 464 ALA A O 1
ATOM 3662 N N . PHE A 1 465 ? 19.508 -0.042 -10.463 1.00 86.88 465 PHE A N 1
ATOM 3663 C CA . PHE A 1 465 ? 20.084 1.274 -10.756 1.00 86.88 465 PHE A CA 1
ATOM 3664 C C . PHE A 1 465 ? 19.024 2.238 -11.260 1.00 86.88 465 PHE A C 1
ATOM 3666 O O . PHE A 1 465 ? 18.091 1.822 -11.940 1.00 86.88 465 PHE A O 1
ATOM 3673 N N . ASP A 1 466 ? 19.173 3.526 -10.980 1.00 82.25 466 ASP A N 1
ATOM 3674 C CA . ASP A 1 466 ? 18.260 4.518 -11.533 1.00 82.25 466 ASP A CA 1
ATOM 3675 C C . ASP A 1 466 ? 18.493 4.685 -13.047 1.00 82.25 466 ASP A C 1
ATOM 3677 O O . ASP A 1 466 ? 19.567 4.409 -13.587 1.00 82.25 466 ASP A O 1
ATOM 3681 N N . ASN A 1 467 ? 17.458 5.115 -13.770 1.00 72.38 467 ASN A N 1
ATOM 3682 C CA . ASN A 1 467 ? 17.585 5.349 -15.208 1.00 72.38 467 ASN A CA 1
ATOM 3683 C C . ASN A 1 467 ? 18.629 6.444 -15.467 1.00 72.38 467 ASN A C 1
ATOM 3685 O O . ASN A 1 467 ? 18.452 7.573 -15.013 1.00 72.38 467 ASN A O 1
ATOM 3689 N N . GLY A 1 468 ? 19.668 6.129 -16.243 1.00 67.19 468 GLY A N 1
ATOM 3690 C CA . GLY A 1 468 ? 20.725 7.086 -16.575 1.00 67.19 468 GLY A CA 1
ATOM 3691 C C . GLY A 1 468 ? 21.963 7.024 -15.678 1.00 67.19 468 GLY A C 1
ATOM 3692 O O . GLY A 1 468 ? 22.831 7.882 -15.826 1.00 67.19 468 GLY A O 1
ATOM 3693 N N . SER A 1 469 ? 22.074 6.050 -14.765 1.00 74.19 469 SER A N 1
ATOM 3694 C CA . SER A 1 469 ? 23.308 5.838 -13.998 1.00 74.19 469 SER A CA 1
ATOM 3695 C C . SER A 1 469 ? 24.510 5.650 -14.932 1.00 74.19 469 SER A C 1
ATOM 3697 O O . SER A 1 469 ? 24.475 4.832 -15.854 1.00 74.19 469 SER A O 1
ATOM 3699 N N . SER A 1 470 ? 25.583 6.407 -14.688 1.00 76.62 470 SER A N 1
ATOM 3700 C CA . SER A 1 470 ? 26.835 6.256 -15.431 1.00 76.62 470 SER A CA 1
ATOM 3701 C C . SER A 1 470 ? 27.514 4.957 -15.002 1.00 76.62 470 SER A C 1
ATOM 3703 O O . SER A 1 470 ? 28.007 4.853 -13.882 1.00 76.62 470 SER A O 1
ATOM 3705 N N . LEU A 1 471 ? 27.497 3.949 -15.875 1.00 82.06 471 LEU A N 1
ATOM 3706 C CA . LEU A 1 471 ? 28.155 2.663 -15.658 1.00 82.06 471 LEU A CA 1
ATOM 3707 C C . LEU A 1 471 ? 29.416 2.590 -16.521 1.00 82.06 471 LEU A C 1
ATOM 3709 O O . LEU A 1 471 ? 29.367 2.864 -17.722 1.00 82.06 471 LEU A O 1
ATOM 3713 N N . ASN A 1 472 ? 30.539 2.198 -15.919 1.00 85.81 472 ASN A N 1
ATOM 3714 C CA . ASN A 1 472 ? 31.776 1.953 -16.658 1.00 85.81 472 ASN A CA 1
ATOM 3715 C C . ASN A 1 472 ? 31.698 0.635 -17.454 1.00 85.81 472 ASN A C 1
ATOM 3717 O O . ASN A 1 472 ? 30.844 -0.225 -17.223 1.00 85.81 472 ASN A O 1
ATOM 3721 N N . LEU A 1 473 ? 32.614 0.457 -18.409 1.00 83.88 473 LEU A N 1
ATOM 3722 C CA . LEU A 1 473 ? 32.631 -0.714 -19.295 1.00 83.88 473 LEU A CA 1
ATOM 3723 C C . LEU A 1 473 ? 32.744 -2.029 -18.502 1.00 83.88 473 LEU A C 1
ATOM 3725 O O . LEU A 1 473 ? 32.127 -3.031 -18.864 1.00 83.88 473 LEU A O 1
ATOM 3729 N N . ARG A 1 474 ? 33.483 -2.024 -17.387 1.00 85.00 474 ARG A N 1
ATOM 3730 C CA . ARG A 1 474 ? 33.620 -3.182 -16.495 1.00 85.00 474 ARG A CA 1
ATOM 3731 C C . ARG A 1 474 ? 32.291 -3.565 -15.838 1.00 85.00 474 ARG A C 1
ATOM 3733 O O . ARG A 1 474 ? 31.932 -4.738 -15.871 1.00 85.00 474 ARG A O 1
ATOM 3740 N N . ALA A 1 475 ? 31.553 -2.595 -15.305 1.00 86.62 475 ALA A N 1
ATOM 3741 C CA . ALA A 1 475 ? 30.232 -2.789 -14.717 1.00 86.62 475 ALA A CA 1
ATOM 3742 C C . ALA A 1 475 ? 29.227 -3.306 -15.754 1.00 86.62 475 ALA A C 1
ATOM 3744 O O . ALA A 1 475 ? 28.449 -4.211 -15.461 1.00 86.62 475 ALA A O 1
ATOM 3745 N N . LEU A 1 476 ? 29.285 -2.797 -16.989 1.00 88.19 476 LEU A N 1
ATOM 3746 C CA . LEU A 1 476 ? 28.441 -3.291 -18.077 1.00 88.19 476 LEU A CA 1
ATOM 3747 C C . LEU A 1 476 ? 28.788 -4.736 -18.463 1.00 88.19 476 LEU A C 1
ATOM 3749 O O . LEU A 1 476 ? 27.883 -5.556 -18.584 1.00 88.19 476 LEU A O 1
ATOM 3753 N N . ASN A 1 477 ? 30.076 -5.074 -18.610 1.00 89.31 477 ASN A N 1
ATOM 3754 C CA . ASN A 1 477 ? 30.508 -6.457 -18.867 1.00 89.31 477 ASN A CA 1
ATOM 3755 C C . ASN A 1 477 ? 29.997 -7.393 -17.779 1.00 89.31 477 ASN A C 1
ATOM 3757 O O . ASN A 1 477 ? 29.465 -8.457 -18.080 1.00 89.31 477 ASN A O 1
ATOM 3761 N N . LEU A 1 478 ? 30.124 -6.975 -16.523 1.00 89.19 478 LEU A N 1
ATOM 3762 C CA . LEU A 1 478 ? 29.682 -7.759 -15.388 1.00 89.19 478 LEU A CA 1
ATOM 3763 C C . LEU A 1 478 ? 28.157 -7.963 -15.390 1.00 89.19 478 LEU A C 1
ATOM 3765 O O . LEU A 1 478 ? 27.694 -9.082 -15.180 1.00 89.19 478 LEU A O 1
ATOM 3769 N N . LEU A 1 479 ? 27.379 -6.915 -15.674 1.00 89.69 479 LEU A N 1
ATOM 3770 C CA . LEU A 1 479 ? 25.919 -6.990 -15.776 1.00 89.69 479 LEU A CA 1
ATOM 3771 C C . LEU A 1 479 ? 25.475 -8.005 -16.843 1.00 89.69 479 LEU A C 1
ATOM 3773 O O . LEU A 1 479 ? 24.596 -8.828 -16.593 1.00 89.69 479 LEU A O 1
ATOM 3777 N N . ILE A 1 480 ? 26.086 -7.958 -18.029 1.00 90.50 480 ILE A N 1
ATOM 3778 C CA . ILE A 1 480 ? 25.726 -8.845 -19.144 1.00 90.50 480 ILE A CA 1
ATOM 3779 C C . ILE A 1 480 ? 26.202 -10.275 -18.902 1.00 90.50 480 ILE A C 1
ATOM 3781 O O . ILE A 1 480 ? 25.454 -11.214 -19.153 1.00 90.50 480 ILE A O 1
ATOM 3785 N N . ALA A 1 481 ? 27.391 -10.457 -18.336 1.00 89.44 481 ALA A N 1
ATOM 3786 C CA . ALA A 1 481 ? 27.887 -11.782 -17.987 1.00 89.44 481 ALA A CA 1
ATOM 3787 C C . ALA A 1 481 ? 26.982 -12.476 -16.948 1.00 89.44 481 ALA A C 1
ATOM 3789 O O . ALA A 1 481 ? 26.699 -13.668 -17.046 1.00 89.44 481 ALA A O 1
ATOM 3790 N N . GLN A 1 482 ? 26.447 -11.720 -15.986 1.00 90.19 482 GLN A N 1
ATOM 3791 C CA . GLN A 1 482 ? 25.452 -12.235 -15.040 1.00 90.19 482 GLN A CA 1
ATOM 3792 C C . GLN A 1 482 ? 24.101 -12.544 -15.700 1.00 90.19 482 GLN A C 1
ATOM 3794 O O . GLN A 1 482 ? 23.428 -13.497 -15.308 1.00 90.19 482 GLN A O 1
ATOM 3799 N N . MET A 1 483 ? 23.695 -11.754 -16.701 1.00 89.56 483 MET A N 1
ATOM 3800 C CA . MET A 1 483 ? 22.482 -12.005 -17.491 1.00 89.56 483 MET A CA 1
ATOM 3801 C C . MET A 1 483 ? 22.565 -13.338 -18.233 1.00 89.56 483 MET A C 1
ATOM 3803 O O . MET A 1 483 ? 21.583 -14.080 -18.239 1.00 89.56 483 MET A O 1
ATOM 3807 N N . GLU A 1 484 ? 23.727 -13.652 -18.806 1.00 88.25 484 GLU A N 1
ATOM 3808 C CA . GLU A 1 484 ? 23.993 -14.944 -19.442 1.00 88.25 484 GLU A CA 1
ATOM 3809 C C . GLU A 1 484 ? 23.979 -16.086 -18.420 1.00 88.25 484 GLU A C 1
ATOM 3811 O O . GLU A 1 484 ? 23.303 -17.085 -18.639 1.00 88.25 484 GLU A O 1
ATOM 3816 N N . GLN A 1 485 ? 24.633 -15.913 -17.266 1.00 86.88 485 GLN A N 1
ATOM 3817 C CA . GLN A 1 485 ? 24.689 -16.935 -16.214 1.00 86.88 485 GLN A CA 1
ATOM 3818 C C . GLN A 1 485 ? 23.305 -17.310 -15.650 1.00 86.88 485 GLN A C 1
ATOM 3820 O O . GLN A 1 485 ? 23.087 -18.451 -15.241 1.00 86.88 485 GLN A O 1
ATOM 3825 N N . LEU A 1 486 ? 22.369 -16.357 -15.592 1.00 84.12 486 LEU A N 1
ATOM 3826 C CA . LEU A 1 486 ? 20.985 -16.605 -15.171 1.00 84.12 486 LEU A CA 1
ATOM 3827 C C . LEU A 1 486 ? 20.041 -16.980 -16.321 1.00 84.12 486 LEU A C 1
ATOM 3829 O O . LEU A 1 486 ? 18.862 -17.211 -16.048 1.00 84.12 486 LEU A O 1
ATOM 3833 N N . GLU A 1 487 ? 20.540 -17.051 -17.559 1.00 85.44 487 GLU A N 1
ATOM 3834 C CA . GLU A 1 487 ? 19.778 -17.371 -18.774 1.00 85.44 487 GLU A CA 1
ATOM 3835 C C . GLU A 1 487 ? 18.487 -16.540 -18.901 1.00 85.44 487 GLU A C 1
ATOM 3837 O O . GLU A 1 487 ? 17.390 -17.055 -19.140 1.00 85.44 487 GLU A O 1
ATOM 3842 N N . LEU A 1 488 ? 18.592 -15.220 -18.697 1.00 83.44 488 LEU A N 1
ATOM 3843 C CA . LEU A 1 488 ? 17.413 -14.354 -18.697 1.00 83.44 488 LEU A CA 1
ATOM 3844 C C . LEU A 1 488 ? 16.758 -14.268 -20.093 1.00 83.44 488 LEU A C 1
ATOM 3846 O O . LEU A 1 488 ? 17.417 -13.882 -21.065 1.00 83.44 488 LEU A O 1
ATOM 3850 N N . PRO A 1 489 ? 15.441 -14.535 -20.211 1.00 83.44 489 PRO A N 1
ATOM 3851 C CA . PRO A 1 489 ? 14.755 -14.504 -21.496 1.00 83.44 489 PRO A CA 1
ATOM 3852 C C . PRO A 1 489 ? 14.616 -13.068 -22.036 1.00 83.44 489 PRO A C 1
ATOM 3854 O O . PRO A 1 489 ? 14.513 -12.117 -21.258 1.00 83.44 489 PRO A O 1
ATOM 3857 N N . PRO A 1 490 ? 14.505 -12.880 -23.364 1.00 81.31 490 PRO A N 1
ATOM 3858 C CA . PRO A 1 490 ? 14.350 -11.553 -23.972 1.00 81.31 490 PRO A CA 1
ATOM 3859 C C . PRO A 1 490 ? 13.036 -10.852 -23.585 1.00 81.31 490 PRO A C 1
ATOM 3861 O O . PRO A 1 490 ? 12.946 -9.621 -23.612 1.00 81.31 490 PRO A O 1
ATOM 3864 N N . LEU A 1 491 ? 12.009 -11.618 -23.200 1.00 80.69 491 LEU A N 1
ATOM 3865 C CA . LEU A 1 491 ? 10.714 -11.112 -22.751 1.00 80.69 491 LEU A CA 1
ATOM 3866 C C . LEU A 1 491 ? 10.392 -11.648 -21.351 1.00 80.69 491 LEU A C 1
ATOM 3868 O O . LEU A 1 491 ? 10.428 -12.858 -21.125 1.00 80.69 491 LEU A O 1
ATOM 3872 N N . LYS A 1 492 ? 10.020 -10.764 -20.421 1.00 75.75 492 LYS A N 1
ATOM 3873 C CA . LYS A 1 492 ? 9.464 -11.168 -19.123 1.00 75.75 492 LYS A CA 1
ATOM 3874 C C . LYS A 1 492 ? 8.034 -11.691 -19.272 1.00 75.75 492 LYS A C 1
ATOM 3876 O O . LYS A 1 492 ? 7.302 -11.306 -20.183 1.00 75.75 492 LYS A O 1
ATOM 3881 N N . ALA A 1 493 ? 7.598 -12.480 -18.287 1.00 61.28 493 ALA A N 1
ATOM 3882 C CA . ALA A 1 493 ? 6.232 -13.004 -18.185 1.00 61.28 493 ALA A CA 1
ATOM 3883 C C . ALA A 1 493 ? 5.135 -11.913 -18.162 1.00 61.28 493 ALA A C 1
ATOM 3885 O O . ALA A 1 493 ? 3.994 -12.181 -18.521 1.00 61.28 493 ALA A O 1
ATOM 3886 N N . GLU A 1 494 ? 5.478 -10.683 -17.766 1.00 63.75 494 GLU A N 1
ATOM 3887 C CA . GLU A 1 494 ? 4.572 -9.522 -17.713 1.00 63.75 494 GLU A CA 1
ATOM 3888 C C . GLU A 1 494 ? 4.544 -8.711 -19.027 1.00 63.75 494 GLU A C 1
ATOM 3890 O O . GLU A 1 494 ? 3.864 -7.691 -19.111 1.00 63.75 494 GLU A O 1
ATOM 3895 N N . GLY A 1 495 ? 5.270 -9.153 -20.062 1.00 66.69 495 GLY A N 1
ATOM 3896 C CA . GLY A 1 495 ? 5.345 -8.496 -21.372 1.00 66.69 495 GLY A CA 1
ATOM 3897 C C . GLY A 1 495 ? 6.412 -7.400 -21.485 1.00 66.69 495 GLY A C 1
ATOM 3898 O O . GLY A 1 495 ? 6.582 -6.823 -22.558 1.00 66.69 495 GLY A O 1
ATOM 3899 N N . GLU A 1 496 ? 7.156 -7.119 -20.411 1.00 77.00 496 GLU A N 1
ATOM 3900 C CA . GLU A 1 496 ? 8.313 -6.216 -20.445 1.00 77.00 496 GLU A CA 1
ATOM 3901 C C . GLU A 1 496 ? 9.460 -6.861 -21.246 1.00 77.00 496 GLU A C 1
ATOM 3903 O O . GLU A 1 496 ? 9.913 -7.964 -20.933 1.00 77.00 496 GLU A O 1
ATOM 3908 N N . ARG A 1 497 ? 9.945 -6.178 -22.287 1.00 81.56 497 ARG A N 1
ATOM 3909 C CA . ARG A 1 497 ? 11.081 -6.629 -23.102 1.00 81.56 497 ARG A CA 1
ATOM 3910 C C . ARG A 1 497 ? 12.394 -6.202 -22.443 1.00 81.56 497 ARG A C 1
ATOM 3912 O O . ARG A 1 497 ? 12.601 -5.011 -22.221 1.00 81.56 497 ARG A O 1
ATOM 3919 N N . LEU A 1 498 ? 13.263 -7.167 -22.142 1.00 85.38 498 LEU A N 1
ATOM 3920 C CA . LEU A 1 498 ? 14.580 -6.920 -21.540 1.00 85.38 498 LEU A CA 1
ATOM 3921 C C . LEU A 1 498 ? 15.594 -6.508 -22.595 1.00 85.38 498 LEU A C 1
ATOM 3923 O O . LEU A 1 498 ? 16.296 -5.508 -22.446 1.00 85.38 498 LEU A O 1
ATOM 3927 N N . TRP A 1 499 ? 15.617 -7.273 -23.680 1.00 88.38 499 TRP A N 1
ATOM 3928 C CA . TRP A 1 499 ? 16.484 -7.047 -24.815 1.00 88.38 499 TRP A CA 1
ATOM 3929 C C . TRP A 1 499 ? 15.822 -7.574 -26.086 1.00 88.38 499 TRP A C 1
ATOM 3931 O O . TRP A 1 499 ? 14.893 -8.386 -26.046 1.00 88.38 499 TRP A O 1
ATOM 3941 N N . PHE A 1 500 ? 16.261 -7.067 -27.228 1.00 88.75 500 PHE A N 1
ATOM 3942 C CA . PHE A 1 500 ? 15.907 -7.614 -28.531 1.00 88.75 500 PHE A CA 1
ATOM 3943 C C . PHE A 1 500 ? 17.128 -7.636 -29.429 1.00 88.75 500 PHE A C 1
ATOM 3945 O O . PHE A 1 500 ? 18.095 -6.913 -29.195 1.00 88.75 500 PHE A O 1
ATOM 3952 N N . MET A 1 501 ? 17.052 -8.460 -30.465 1.00 90.19 501 MET A N 1
ATOM 3953 C CA . MET A 1 501 ? 18.098 -8.593 -31.461 1.00 90.19 501 MET A CA 1
ATOM 3954 C C . MET A 1 501 ? 17.592 -8.094 -32.808 1.00 90.19 501 MET A C 1
ATOM 3956 O O . MET A 1 501 ? 16.460 -8.382 -33.197 1.00 90.19 501 MET A O 1
ATOM 3960 N N . ILE A 1 502 ? 18.439 -7.339 -33.495 1.00 91.38 502 ILE A N 1
ATOM 3961 C CA . ILE A 1 502 ? 18.273 -6.962 -34.892 1.00 91.38 502 ILE A CA 1
ATOM 3962 C C . ILE A 1 502 ? 19.207 -7.872 -35.699 1.00 91.38 502 ILE A C 1
ATOM 3964 O O . ILE A 1 502 ? 20.427 -7.754 -35.537 1.00 91.38 502 ILE A O 1
ATOM 3968 N N . PRO A 1 503 ? 18.675 -8.772 -36.545 1.00 92.06 503 PRO A N 1
ATOM 3969 C CA . PRO A 1 503 ? 19.492 -9.664 -37.356 1.00 92.06 503 PRO A CA 1
ATOM 3970 C C . PRO A 1 503 ? 20.409 -8.884 -38.294 1.00 92.06 503 PRO A C 1
ATOM 3972 O O . PRO A 1 503 ? 20.026 -7.838 -38.829 1.00 92.06 503 PRO A O 1
ATOM 3975 N N . GLN A 1 504 ? 21.597 -9.422 -38.561 1.00 88.50 504 GLN A N 1
ATOM 3976 C CA . GLN A 1 504 ? 22.569 -8.772 -39.441 1.00 88.50 504 GLN A CA 1
ATOM 3977 C C . GLN A 1 504 ? 22.002 -8.495 -40.849 1.00 88.50 504 GLN A C 1
ATOM 3979 O O . GLN A 1 504 ? 22.265 -7.443 -41.434 1.00 88.50 504 GLN A O 1
ATOM 3984 N N . GLU A 1 505 ? 21.163 -9.395 -41.370 1.00 88.06 505 GLU A N 1
ATOM 3985 C CA . GLU A 1 505 ? 20.478 -9.243 -42.661 1.00 88.06 505 GLU A CA 1
ATOM 3986 C C . GLU A 1 505 ? 19.587 -7.995 -42.723 1.00 88.06 505 GLU A C 1
ATOM 3988 O O . GLU A 1 505 ? 19.564 -7.292 -43.735 1.00 88.06 505 GLU A O 1
ATOM 3993 N N . GLU A 1 506 ? 18.874 -7.685 -41.636 1.00 88.69 506 GLU A N 1
ATOM 3994 C CA . GLU A 1 506 ? 17.992 -6.519 -41.569 1.00 88.69 506 GLU A CA 1
ATOM 3995 C C . GLU A 1 506 ? 18.798 -5.215 -41.555 1.00 88.69 506 GLU A C 1
ATOM 3997 O O . GLU A 1 506 ? 18.425 -4.247 -42.220 1.00 88.69 506 GLU A O 1
ATOM 4002 N N . ILE A 1 507 ? 19.937 -5.207 -40.855 1.00 86.19 507 ILE A N 1
ATOM 4003 C CA . ILE A 1 507 ? 20.862 -4.067 -40.830 1.00 86.19 507 ILE A CA 1
ATOM 4004 C C . ILE A 1 507 ? 21.419 -3.820 -42.235 1.00 86.19 507 ILE A C 1
ATOM 4006 O O . ILE A 1 507 ? 21.367 -2.694 -42.728 1.00 86.19 507 ILE A O 1
ATOM 4010 N N . PHE A 1 508 ? 21.895 -4.871 -42.912 1.00 86.19 508 PHE A N 1
ATOM 4011 C CA . PHE A 1 508 ? 22.403 -4.760 -44.281 1.00 86.19 508 PHE A CA 1
ATOM 4012 C C . PHE A 1 508 ? 21.340 -4.293 -45.270 1.00 86.19 508 PHE A C 1
ATOM 4014 O O . PHE A 1 508 ? 21.653 -3.508 -46.164 1.00 86.19 508 PHE A O 1
ATOM 4021 N N . LYS A 1 509 ? 20.094 -4.752 -45.120 1.00 88.19 509 LYS A N 1
ATOM 4022 C CA . LYS A 1 509 ? 18.984 -4.311 -45.967 1.00 88.19 509 LYS A CA 1
ATOM 4023 C C . LYS A 1 509 ? 18.754 -2.805 -45.839 1.00 88.19 509 LYS A C 1
ATOM 4025 O O . LYS A 1 509 ? 18.675 -2.127 -46.851 1.00 88.19 509 LYS A O 1
ATOM 4030 N N . ARG A 1 510 ? 18.726 -2.279 -44.611 1.00 85.50 510 ARG A N 1
ATOM 4031 C CA . ARG A 1 510 ? 18.512 -0.844 -44.346 1.00 85.50 510 ARG A CA 1
ATOM 4032 C C . ARG A 1 510 ? 19.676 0.064 -44.756 1.00 85.50 510 ARG A C 1
ATOM 4034 O O . ARG A 1 510 ? 19.486 1.269 -44.790 1.00 85.50 510 ARG A O 1
ATOM 4041 N N . LEU A 1 511 ? 20.862 -0.492 -45.006 1.00 83.56 511 LEU A N 1
ATOM 4042 C CA . LEU A 1 511 ? 22.032 0.245 -45.506 1.00 83.56 511 LEU A CA 1
ATOM 4043 C C . LEU A 1 511 ? 22.162 0.213 -47.037 1.00 83.56 511 LEU A C 1
ATOM 4045 O O . LEU A 1 511 ? 22.983 0.947 -47.583 1.00 83.56 511 LEU A O 1
ATOM 4049 N N . LYS A 1 512 ? 21.442 -0.690 -47.716 1.00 76.06 512 LYS A N 1
ATOM 4050 C CA . LYS A 1 512 ? 21.466 -0.832 -49.181 1.00 76.06 512 LYS A CA 1
ATOM 4051 C C . LYS A 1 512 ? 20.384 -0.013 -49.895 1.00 76.06 512 LYS A C 1
ATOM 4053 O O . LYS A 1 512 ? 20.515 0.162 -51.106 1.00 76.06 512 LYS A O 1
ATOM 4058 N N . ASP A 1 513 ? 19.375 0.454 -49.163 1.00 49.91 513 ASP A N 1
ATOM 4059 C CA . ASP A 1 513 ? 18.426 1.497 -49.584 1.00 49.91 513 ASP A CA 1
ATOM 4060 C C . ASP A 1 513 ? 18.970 2.879 -49.187 1.00 49.91 513 ASP A C 1
ATOM 4062 O O . ASP A 1 513 ? 18.714 3.852 -49.934 1.00 49.91 513 ASP A O 1
#

Sequence (513 aa):
GVLEHQGKTGFPQGTKISVEQLFFNTPARLKFMKSTATELQHIQQLMQRLAMAAPEVQFRLTHNQQMLLKLPYATDQEERIQQLFGEEVRDGLMKVQHQANQLSFEGWISLPSKTKSSRRLQYLFVNGRHVKCPALNHGIYDGYHGLLAKGKHPAFFIKVKVATEDVDVNVHPAKTEIRFRNSQLVHTILADQLSRQIHETSGKRFFGREVGHSPFPSRPDQTEFSLPDSLPLEESLPKAGLGKIPTGDVRQKDLTGFPKIPVSPAPTVSTKKVSSPQIGSSFQISGSLPSMETTSSPIDGGENPDLDVPEELELFLTLPAKPENFRIIGMLHHRQILMEHAEGLAVADTHNIHKALIESLLAKTVEENSVRLREQEVPLLLEMKAQDALILELHQKLLKQSGFQLDSFGGTTFSISTLPFPLPKEKCENVFKDFISRVSAFGKRAHDAEIRKDLIQCIARHAAFDNGSSLNLRALNLLIAQMEQLELPPLKAEGERLWFMIPQEEIFKRLKD

pLDDT: mean 74.3, std 22.32, range [21.69, 93.12]

Radius of gyration: 32.77 Å; chains: 1; bounding box: 96×86×92 Å

Secondary structure (DSSP, 8-state):
------------SS------STTTT-HHHHTT---HHHHHHHHHHHHHHHHHH-TTS-EEEEETTEEEEEE---SSHHHHHHHHH-HHHHHTEEEEEEE-SS-EEEEEEE-TTS-BSSGGGEEEEETTEE-B-HHHHHHHHHHTTTTSPTT-B--EEEEEE--TTSEE-TTSTTS-B-EETTHHHHHHHHHHHHHHHHHHHHHHHHH---------PPP-------PPP----------------------------PPPPPP-----------------------------------------TTSPPPGGG--SSS--SS-SS-EEEEEETTTEEEEEETTEEEEEEHHHHHHHHHHHHHHHHHHHT-PPEEEEEEEEEEE--HHHHHHHHHTHHHHHHTT-EEEESSSSEEEEEEEETT--GGGHHHHHHHHHHHHTTS-TT--HHHHHHHHHHHHHHHHSPPTT----HHHHHHHHHHHHHTT--SB-TTS-B-EEEEEHHHHHHHHH-

Foldseek 3Di:
DDDPDDDDDDDPPDDDDDDPPPCPVPVVVVVVDDPPLVVVVVVVVVQLLLCLLCLQDWDWDDDPNHTQDTRGRDPDSLVSCCRAPNDVVSVQWDWAWDDDPAKTKTWIKGALVDWDLDPPLAFEAEPSHTADEPLLLLLLVLLCPPSHDPSTHMRISMYMYGDPVQKAQPPDPVSRYIDGVCSPVNSVVSSVRSNVVSVVVVVCVVPDDDPDDDDDDDDDDDDDDDDDDDDDDDDDDDDDDDDDDDDDDDDDDDDDDDDDDDDDDDDDDDDDDDDDDDDDDDDDDDDDDDDDDDDDDDDDDDPPVQPDAPPQLPLDPDFDQFADFWDWPDDDLLFWTWTDGPFFIKIFGQLLLQLLLLLLSLVVCLVVLNFDKDFDPFWDKAFARLVLLSVCVVCVVLCVSSWWDWDDDDRRIITTGMDGPPADPVCVNVLSVQLSSVVVPDDPDDDSVNSSSSSSSSRSNRSGDDRNDDGHPSNVRRSVNSCVVSVPDQADPVGDGGMDGDGPVNVVVVVVD